Protein AF-A0A943PMI9-F1 (afdb_monomer_lite)

Structure (mmCIF, N/CA/C/O backbone):
data_AF-A0A943PMI9-F1
#
_entry.id   AF-A0A943PMI9-F1
#
loop_
_atom_site.group_PDB
_atom_site.id
_atom_site.type_symbol
_atom_site.label_atom_id
_atom_site.label_alt_id
_atom_site.label_comp_id
_atom_site.label_asym_id
_atom_site.label_entity_id
_atom_site.label_seq_id
_atom_site.pdbx_PDB_ins_code
_atom_site.Cartn_x
_atom_site.Cartn_y
_atom_site.Cartn_z
_atom_site.occupancy
_atom_site.B_iso_or_equiv
_atom_site.auth_seq_id
_atom_site.auth_comp_id
_atom_site.auth_asym_id
_atom_site.auth_atom_id
_atom_site.pdbx_PDB_model_num
ATOM 1 N N . MET A 1 1 ? 1.820 -13.212 68.557 1.00 71.75 1 MET A N 1
ATOM 2 C CA . MET A 1 1 ? 0.602 -14.024 68.767 1.00 71.75 1 MET A CA 1
ATOM 3 C C . MET A 1 1 ? -0.234 -13.928 67.500 1.00 71.75 1 MET A C 1
ATOM 5 O O . MET A 1 1 ? -0.605 -12.822 67.124 1.00 71.75 1 MET A O 1
ATOM 9 N N . GLU A 1 2 ? -0.452 -15.040 66.805 1.00 82.69 2 GLU A N 1
ATOM 10 C CA . GLU A 1 2 ? -1.238 -15.091 65.565 1.00 82.69 2 GLU A CA 1
ATOM 11 C C . GLU A 1 2 ? -2.548 -15.829 65.837 1.00 82.69 2 GLU A C 1
ATOM 13 O O . GLU A 1 2 ? -2.535 -16.971 66.286 1.00 82.69 2 GLU A O 1
ATOM 18 N N . ILE A 1 3 ? -3.685 -15.159 65.630 1.00 91.06 3 ILE A N 1
ATOM 19 C CA . ILE A 1 3 ? -5.008 -15.670 66.016 1.00 91.06 3 ILE A CA 1
ATOM 20 C C . ILE A 1 3 ? -5.878 -15.781 64.767 1.00 91.06 3 ILE A C 1
ATOM 22 O O . ILE A 1 3 ? -6.124 -14.777 64.097 1.00 91.06 3 ILE A O 1
ATOM 26 N N . GLN A 1 4 ? -6.396 -16.971 64.461 1.00 92.00 4 GLN A N 1
ATOM 27 C CA . GLN A 1 4 ? -7.375 -17.134 63.384 1.00 92.00 4 GLN A CA 1
ATOM 28 C C . GLN A 1 4 ? -8.754 -16.614 63.819 1.00 92.00 4 GLN A C 1
ATOM 30 O O . GLN A 1 4 ? -9.296 -17.025 64.842 1.00 92.00 4 GLN A O 1
ATOM 35 N N . LYS A 1 5 ? -9.339 -15.702 63.037 1.00 92.56 5 LYS A N 1
ATOM 36 C CA . LYS A 1 5 ? -10.658 -15.094 63.288 1.00 92.56 5 LYS A CA 1
ATOM 37 C C . LYS A 1 5 ? -11.522 -15.093 62.035 1.00 92.56 5 LYS A C 1
ATOM 39 O O . LYS A 1 5 ? -11.017 -15.118 60.918 1.00 92.56 5 LYS A O 1
ATOM 44 N N . ARG A 1 6 ? -12.844 -14.993 62.207 1.00 95.00 6 ARG A N 1
ATOM 45 C CA . ARG A 1 6 ? -13.804 -14.806 61.109 1.00 95.00 6 ARG A CA 1
ATOM 46 C C . ARG A 1 6 ? -14.093 -13.318 60.894 1.00 95.00 6 ARG A C 1
ATOM 48 O O . ARG A 1 6 ? -14.444 -12.609 61.831 1.00 95.00 6 ARG A O 1
ATOM 55 N N . CYS A 1 7 ? -13.963 -12.836 59.661 1.00 94.38 7 CYS A N 1
ATOM 56 C CA . CYS A 1 7 ? -14.262 -11.450 59.302 1.00 94.38 7 CYS A CA 1
ATOM 57 C C . CYS A 1 7 ? -15.761 -11.153 59.459 1.00 94.38 7 CYS A C 1
ATOM 59 O O . CYS A 1 7 ? -16.580 -11.810 58.815 1.00 94.38 7 CYS A O 1
ATOM 61 N N . LYS A 1 8 ? -16.120 -10.114 60.227 1.00 92.00 8 LYS A N 1
ATOM 62 C CA . LYS A 1 8 ? -17.527 -9.715 60.446 1.00 92.00 8 LYS A CA 1
ATOM 63 C C . LYS A 1 8 ? -18.276 -9.289 59.173 1.00 92.00 8 LYS A C 1
ATOM 65 O O . LYS A 1 8 ? -19.496 -9.363 59.138 1.00 92.00 8 LYS A O 1
ATOM 70 N N . TYR A 1 9 ? -17.558 -8.860 58.130 1.00 92.50 9 TYR A N 1
ATOM 71 C CA . TYR A 1 9 ? -18.177 -8.419 56.876 1.00 92.50 9 TYR A CA 1
ATOM 72 C C . TYR A 1 9 ? -18.369 -9.554 55.862 1.00 92.50 9 TYR A C 1
ATOM 74 O O . TYR A 1 9 ? -19.466 -9.743 55.352 1.00 92.50 9 TYR A O 1
ATOM 82 N N . CYS A 1 10 ? -17.297 -10.282 55.529 1.00 91.62 10 CYS A N 1
ATOM 83 C CA . CYS A 1 10 ? -17.300 -11.269 54.441 1.00 91.62 10 CYS A CA 1
ATOM 84 C C . CYS A 1 10 ? -17.331 -12.728 54.916 1.00 91.62 10 CYS A C 1
ATOM 86 O O . CYS A 1 10 ? -17.314 -13.630 54.085 1.00 91.62 10 CYS A O 1
ATOM 88 N N . GLY A 1 11 ? -17.300 -12.974 56.229 1.00 90.38 11 GLY A N 1
ATOM 89 C CA . GLY A 1 11 ? -17.372 -14.317 56.804 1.00 90.38 11 GLY A CA 1
ATOM 90 C C . GLY A 1 11 ? -16.136 -15.198 56.586 1.00 90.38 11 GLY A C 1
ATOM 91 O O . GLY A 1 11 ? -16.145 -16.345 57.030 1.00 90.38 11 GLY A O 1
ATOM 92 N N . LYS A 1 12 ? -15.076 -14.700 55.935 1.00 92.25 12 LYS A N 1
ATOM 93 C CA . LYS A 1 12 ? -13.834 -15.452 55.679 1.00 92.25 12 LYS A CA 1
ATOM 94 C C . LYS A 1 12 ? -12.944 -15.526 56.919 1.00 92.25 12 LYS A C 1
ATOM 96 O O . LYS A 1 12 ? -12.886 -14.566 57.691 1.00 92.25 12 LYS A O 1
ATOM 101 N N . LEU A 1 13 ? -12.239 -16.645 57.076 1.00 92.69 13 LEU A N 1
ATOM 102 C CA . LEU A 1 13 ? -11.202 -16.812 58.094 1.00 92.69 13 LEU A CA 1
ATOM 103 C C . LEU A 1 13 ? -9.948 -16.012 57.704 1.00 92.69 13 LEU A C 1
ATOM 105 O O . LEU A 1 13 ? -9.596 -15.955 56.527 1.00 92.69 13 LEU A O 1
ATOM 109 N N . PHE A 1 14 ? -9.306 -15.362 58.672 1.00 93.81 14 PHE A N 1
ATOM 110 C CA . PHE A 1 14 ? -8.076 -14.591 58.482 1.00 93.81 14 PHE A CA 1
ATOM 111 C C . PHE A 1 14 ? -7.209 -14.614 59.746 1.00 93.81 14 PHE A C 1
ATOM 113 O O . PHE A 1 14 ? -7.718 -14.847 60.842 1.00 93.81 14 PHE A O 1
ATOM 120 N N . ILE A 1 15 ? -5.910 -14.353 59.593 1.00 92.75 15 ILE A N 1
ATOM 121 C CA . ILE A 1 15 ? -4.952 -14.292 60.703 1.00 92.75 15 ILE A CA 1
ATOM 122 C C . ILE A 1 15 ? -4.892 -12.852 61.223 1.00 92.75 15 ILE A C 1
ATOM 124 O O . ILE A 1 15 ? -4.630 -11.916 60.470 1.00 92.75 15 ILE A O 1
ATOM 128 N N . ALA A 1 16 ? -5.174 -12.668 62.510 1.00 89.06 16 ALA A N 1
ATOM 129 C CA . ALA A 1 16 ? -5.093 -11.396 63.209 1.00 89.06 16 ALA A CA 1
ATOM 130 C C . ALA A 1 16 ? -3.860 -11.370 64.121 1.00 89.06 16 ALA A C 1
ATOM 132 O O . ALA A 1 16 ? -3.661 -12.276 64.928 1.00 89.06 16 ALA A O 1
ATOM 133 N N . HIS A 1 17 ? -3.083 -10.289 64.044 1.00 86.19 17 HIS A N 1
ATOM 134 C CA . HIS A 1 17 ? -1.913 -10.063 64.904 1.00 86.19 17 HIS A CA 1
ATOM 135 C C . HIS A 1 17 ? -2.259 -9.324 66.210 1.00 86.19 17 HIS A C 1
ATOM 137 O O . HIS A 1 17 ? -1.417 -9.186 67.091 1.00 86.19 17 HIS A O 1
ATOM 143 N N . THR A 1 18 ? -3.504 -8.848 66.349 1.00 87.56 18 THR A N 1
ATOM 144 C CA . THR A 1 18 ? -4.013 -8.169 67.550 1.00 87.56 18 THR A CA 1
ATOM 145 C C . THR A 1 18 ? -5.416 -8.652 67.919 1.00 87.56 18 THR A C 1
ATOM 147 O O . THR A 1 18 ? -6.233 -9.019 67.063 1.00 87.56 18 THR A O 1
ATOM 150 N N . LEU A 1 19 ? -5.748 -8.593 69.211 1.00 85.31 19 LEU A N 1
ATOM 151 C CA . LEU A 1 19 ? -7.076 -8.961 69.714 1.00 85.31 19 LEU A CA 1
ATOM 152 C C . LEU A 1 19 ? -8.188 -8.022 69.212 1.00 85.31 19 LEU A C 1
ATOM 154 O O . LEU A 1 19 ? -9.322 -8.467 69.043 1.00 85.31 19 LEU A O 1
ATOM 158 N N . ALA A 1 20 ? -7.863 -6.773 68.869 1.00 87.75 20 ALA A N 1
ATOM 159 C CA . ALA A 1 20 ? -8.826 -5.786 68.380 1.00 87.75 20 ALA A CA 1
ATOM 160 C C . ALA A 1 20 ? -9.227 -5.961 66.900 1.00 87.75 20 ALA A C 1
ATOM 162 O O . ALA A 1 20 ? -10.235 -5.401 66.468 1.00 87.75 20 ALA A O 1
ATOM 163 N N . THR A 1 21 ? -8.478 -6.728 66.099 1.00 90.12 21 THR A N 1
ATOM 164 C CA . THR A 1 21 ? -8.762 -6.849 64.658 1.00 90.12 21 THR A CA 1
ATOM 165 C C . THR A 1 21 ? -10.014 -7.705 64.402 1.00 90.12 21 THR A C 1
ATOM 167 O O . THR A 1 21 ? -10.046 -8.887 64.745 1.00 90.12 21 THR A O 1
ATOM 170 N N . GLN A 1 22 ? -11.047 -7.110 63.786 1.00 90.56 22 GLN A N 1
ATOM 171 C CA . GLN A 1 22 ? -12.358 -7.744 63.514 1.00 90.56 22 GLN A CA 1
ATOM 172 C C . GLN A 1 22 ? -12.619 -8.062 62.028 1.00 90.56 22 GLN A C 1
ATOM 174 O O . GLN A 1 22 ? -13.575 -8.768 61.695 1.00 90.56 22 GLN A O 1
ATOM 179 N N . TYR A 1 23 ? -11.794 -7.532 61.122 1.00 94.00 23 TYR A N 1
ATOM 180 C CA . TYR A 1 23 ? -11.985 -7.644 59.676 1.00 94.00 23 TYR A CA 1
ATOM 181 C C . TYR A 1 23 ? -10.703 -8.125 59.005 1.00 94.00 23 TYR A C 1
ATOM 183 O O . TYR A 1 23 ? -9.615 -7.726 59.404 1.00 94.00 23 TYR A O 1
ATOM 191 N N . CYS A 1 24 ? -10.837 -8.899 57.928 1.00 92.00 24 CYS A N 1
ATOM 192 C CA . CYS A 1 24 ? -9.687 -9.407 57.176 1.00 92.00 24 CYS A CA 1
ATOM 193 C C . CYS A 1 24 ? -8.943 -8.326 56.372 1.00 92.00 24 CYS A C 1
ATOM 195 O O . CYS A 1 24 ? -7.857 -8.579 55.868 1.00 92.00 24 CYS A O 1
ATOM 197 N N . SER A 1 25 ? -9.538 -7.142 56.181 1.00 92.06 25 SER A N 1
ATOM 198 C CA . SER A 1 25 ? -8.914 -6.026 55.466 1.00 92.06 25 SER A CA 1
ATOM 199 C C . SER A 1 25 ? -9.588 -4.688 55.780 1.00 92.06 25 SER A C 1
ATOM 201 O O . SER A 1 25 ? -10.764 -4.636 56.157 1.00 92.06 25 SER A O 1
ATOM 203 N N . ARG A 1 26 ? -8.871 -3.580 55.533 1.00 90.31 26 ARG A N 1
ATOM 204 C CA . ARG A 1 26 ? -9.416 -2.210 55.623 1.00 90.31 26 ARG A CA 1
ATOM 205 C C . ARG A 1 26 ? -10.629 -2.007 54.707 1.00 90.31 26 ARG A C 1
ATOM 207 O O . ARG A 1 26 ? -11.560 -1.295 55.073 1.00 90.31 26 ARG A O 1
ATOM 214 N N . GLN A 1 27 ? -10.661 -2.675 53.551 1.00 92.19 27 GLN A N 1
ATOM 215 C CA . GLN A 1 27 ? -11.820 -2.650 52.653 1.00 92.19 27 GLN A CA 1
ATOM 216 C C . GLN A 1 27 ? -13.058 -3.299 53.281 1.00 92.19 27 GLN A C 1
ATOM 218 O O . GLN A 1 27 ? -14.145 -2.739 53.173 1.00 92.19 27 GLN A O 1
ATOM 223 N N . CYS A 1 28 ? -12.915 -4.454 53.941 1.00 93.94 28 CYS A N 1
ATOM 224 C CA . CYS A 1 28 ? -14.038 -5.102 54.624 1.00 93.94 28 CYS A CA 1
ATOM 225 C C . CYS A 1 28 ? -14.575 -4.236 55.767 1.00 93.94 28 CYS A C 1
ATOM 227 O O . CYS A 1 28 ? -15.786 -4.086 55.877 1.00 93.94 28 CYS A O 1
ATOM 229 N N . ASN A 1 29 ? -13.690 -3.601 56.540 1.00 93.25 29 ASN A N 1
ATOM 230 C CA . ASN A 1 29 ? -14.091 -2.648 57.577 1.00 93.25 29 ASN A CA 1
ATOM 231 C C . ASN A 1 29 ? -14.899 -1.472 56.987 1.00 93.25 29 ASN A C 1
ATOM 233 O O . ASN A 1 29 ? -16.010 -1.184 57.425 1.00 93.25 29 ASN A O 1
ATOM 237 N N . GLY A 1 30 ? -14.394 -0.846 55.916 1.00 92.56 30 GLY A N 1
ATOM 238 C CA . GLY A 1 30 ? -15.086 0.268 55.258 1.00 92.56 30 GLY A CA 1
ATOM 239 C C . GLY A 1 30 ? -16.437 -0.117 54.643 1.00 92.56 30 GLY A C 1
ATOM 240 O O . GLY A 1 30 ? -17.376 0.679 54.670 1.00 92.56 30 GLY A O 1
ATOM 241 N N . LYS A 1 31 ? -16.564 -1.336 54.103 1.00 93.38 31 LYS A N 1
ATOM 242 C CA . LYS A 1 31 ? -17.841 -1.840 53.579 1.00 93.38 31 LYS A CA 1
ATOM 243 C C . LYS A 1 31 ? -18.845 -2.146 54.695 1.00 93.38 31 LYS A C 1
ATOM 245 O O . LYS A 1 31 ? -20.016 -1.813 54.538 1.00 93.38 31 LYS A O 1
ATOM 250 N N . ASP A 1 32 ? -18.396 -2.723 55.809 1.00 93.81 32 ASP A N 1
ATOM 251 C CA . ASP A 1 32 ? -19.241 -3.000 56.979 1.00 93.81 32 ASP A CA 1
ATOM 252 C C . ASP A 1 32 ? -19.790 -1.714 57.601 1.00 93.81 32 ASP A C 1
ATOM 254 O O . ASP A 1 32 ? -20.987 -1.603 57.853 1.00 93.81 32 ASP A O 1
ATOM 258 N N . TYR A 1 33 ? -18.928 -0.703 57.751 1.00 91.44 33 TYR A N 1
ATOM 259 C CA . TYR A 1 33 ? -19.303 0.622 58.241 1.00 91.44 33 TYR A CA 1
ATOM 260 C C . TYR A 1 33 ? -20.396 1.269 57.376 1.00 91.44 33 TYR A C 1
ATOM 262 O O . TYR A 1 33 ? -21.425 1.709 57.887 1.00 91.44 33 TYR A O 1
ATOM 270 N N . LYS A 1 34 ? -20.226 1.256 56.045 1.00 92.12 34 LYS A N 1
ATOM 271 C CA . LYS A 1 34 ? -21.239 1.779 55.112 1.00 92.12 34 LYS A CA 1
ATOM 272 C C . LYS A 1 34 ? -22.546 0.982 55.152 1.00 92.12 34 LYS A C 1
ATOM 274 O O . LYS A 1 34 ? -23.610 1.582 55.012 1.00 92.12 34 LYS A O 1
ATOM 279 N N . ARG A 1 35 ? -22.482 -0.344 55.341 1.00 91.44 35 ARG A N 1
ATOM 280 C CA . ARG A 1 35 ? -23.674 -1.196 55.470 1.00 91.44 35 ARG A CA 1
ATOM 281 C C . ARG A 1 35 ? -24.479 -0.824 56.715 1.00 91.44 35 ARG A C 1
ATOM 283 O O . ARG A 1 35 ? -25.661 -0.542 56.577 1.00 91.44 35 ARG A O 1
ATOM 290 N N . LYS A 1 36 ? -23.825 -0.697 57.873 1.00 92.38 36 LYS A N 1
ATOM 291 C CA . LYS A 1 36 ? -24.470 -0.292 59.135 1.00 92.38 36 LYS A CA 1
ATOM 292 C C . LYS A 1 36 ? -25.121 1.087 59.055 1.00 92.38 36 LYS A C 1
ATOM 294 O O . LYS A 1 36 ? -26.233 1.265 59.532 1.00 92.38 36 LYS A O 1
ATOM 299 N N . ILE A 1 37 ? -24.468 2.056 58.406 1.00 91.50 37 ILE A N 1
ATOM 300 C CA . ILE A 1 37 ? -25.072 3.380 58.170 1.00 91.50 37 ILE A CA 1
ATOM 301 C C . ILE A 1 37 ? -26.338 3.261 57.320 1.00 91.50 37 ILE A C 1
ATOM 303 O O . ILE A 1 37 ? -27.325 3.938 57.589 1.00 91.50 37 ILE A O 1
ATOM 307 N N . ARG A 1 38 ? -26.314 2.424 56.278 1.00 90.44 38 ARG A N 1
ATOM 308 C CA . ARG A 1 38 ? -27.478 2.214 55.414 1.00 90.44 38 ARG A CA 1
ATOM 309 C C . ARG A 1 38 ? -28.612 1.513 56.159 1.00 90.44 38 ARG A C 1
ATOM 311 O O . ARG A 1 38 ? -29.746 1.947 56.028 1.00 90.44 38 ARG A O 1
ATOM 318 N N . GLU A 1 39 ? -28.306 0.471 56.924 1.00 88.94 39 GLU A N 1
ATOM 319 C CA . GLU A 1 39 ? -29.276 -0.253 57.756 1.00 88.94 39 GLU A CA 1
ATOM 320 C C . GLU A 1 39 ? -29.927 0.683 58.775 1.00 88.94 39 GLU A C 1
ATOM 322 O O . GLU A 1 39 ? -31.147 0.701 58.872 1.00 88.94 39 GLU A O 1
ATOM 327 N N . LYS A 1 40 ? -29.139 1.540 59.437 1.00 91.75 40 LYS A N 1
ATOM 328 C CA . LYS A 1 40 ? -29.663 2.558 60.350 1.00 91.75 40 LYS A CA 1
ATOM 329 C C . LYS A 1 40 ? -30.597 3.541 59.640 1.00 91.75 40 LYS A C 1
ATOM 331 O O . LYS A 1 40 ? -31.717 3.723 60.079 1.00 91.75 40 LYS A O 1
ATOM 336 N N . LYS A 1 41 ? -30.198 4.077 58.480 1.00 89.56 41 LYS A N 1
ATOM 337 C CA . LYS A 1 41 ? -31.063 4.963 57.675 1.00 89.56 41 LYS A CA 1
ATOM 338 C C . LYS A 1 41 ? -32.374 4.300 57.247 1.00 89.56 41 LYS A C 1
ATOM 340 O O . LYS A 1 41 ? -33.387 4.978 57.151 1.00 89.56 41 LYS A O 1
ATOM 345 N N . ILE A 1 42 ? -32.340 3.004 56.935 1.00 84.69 42 ILE A N 1
ATOM 346 C CA . ILE A 1 42 ? -33.540 2.237 56.583 1.00 84.69 42 ILE A CA 1
ATOM 347 C C . ILE A 1 42 ? -34.420 2.036 57.821 1.00 84.69 42 ILE A C 1
ATOM 349 O O . ILE A 1 42 ? -35.627 2.204 57.717 1.00 84.69 42 ILE A O 1
ATOM 353 N N . ALA A 1 43 ? -33.835 1.713 58.975 1.00 86.38 43 ALA A N 1
ATOM 354 C CA . ALA A 1 43 ? -34.569 1.576 60.230 1.00 86.38 43 ALA A CA 1
ATOM 355 C C . ALA A 1 43 ? -35.223 2.904 60.650 1.00 86.38 43 ALA A C 1
ATOM 357 O O . ALA A 1 43 ? -36.429 2.929 60.859 1.00 86.38 43 ALA A O 1
ATOM 358 N N . ASP A 1 44 ? -34.467 4.007 60.637 1.00 86.69 44 ASP A N 1
ATOM 359 C CA . ASP A 1 44 ? -34.961 5.359 60.938 1.00 86.69 44 ASP A CA 1
ATOM 360 C C . ASP A 1 44 ? -36.106 5.764 59.972 1.00 86.69 44 ASP A C 1
ATOM 362 O O . ASP A 1 44 ? -37.084 6.406 60.362 1.00 86.69 44 ASP A O 1
ATOM 366 N N . TYR A 1 45 ? -36.020 5.363 58.695 1.00 81.81 45 TYR A N 1
ATOM 367 C CA . TYR A 1 45 ? -37.086 5.574 57.704 1.00 81.81 45 TYR A CA 1
ATOM 368 C C . TYR A 1 45 ? -38.342 4.736 57.990 1.00 81.81 45 TYR A C 1
ATOM 370 O O . TYR A 1 45 ? -39.456 5.238 57.880 1.00 81.81 45 TYR A O 1
ATOM 378 N N . LEU A 1 46 ? -38.178 3.460 58.348 1.00 80.25 46 LEU A N 1
ATOM 379 C CA . LEU A 1 46 ? -39.293 2.557 58.654 1.00 80.25 46 LEU A CA 1
ATOM 380 C C . LEU A 1 46 ? -40.009 2.944 59.955 1.00 80.25 46 LEU A C 1
ATOM 382 O O . LEU A 1 46 ? -41.223 2.796 60.047 1.00 80.25 46 LEU A O 1
ATOM 386 N N . GLU A 1 47 ? -39.276 3.468 60.938 1.00 78.62 47 GLU A N 1
ATOM 387 C CA . GLU A 1 47 ? -39.834 3.973 62.196 1.00 78.62 47 GLU A CA 1
ATOM 388 C C . GLU A 1 47 ? -40.622 5.279 61.988 1.00 78.62 47 GLU A C 1
ATOM 390 O O . GLU A 1 47 ? -41.660 5.486 62.612 1.00 78.62 47 GLU A O 1
ATOM 395 N N . SER A 1 48 ? -40.186 6.127 61.048 1.00 80.44 48 SER A N 1
ATOM 396 C CA . SER A 1 48 ? -40.894 7.363 60.679 1.00 80.44 48 SER A CA 1
ATOM 397 C C . SER A 1 48 ? -42.059 7.161 59.700 1.00 80.44 48 SER A C 1
ATOM 399 O O . SER A 1 48 ? -42.945 8.011 59.652 1.00 80.44 48 SER A O 1
ATOM 401 N N . ASN A 1 49 ? -42.112 6.041 58.965 1.00 73.81 49 ASN A N 1
ATOM 402 C CA . ASN A 1 49 ? -43.200 5.702 58.035 1.00 73.81 49 ASN A CA 1
ATOM 403 C C . ASN A 1 49 ? -43.729 4.264 58.244 1.00 73.81 49 ASN A C 1
ATOM 405 O O . ASN A 1 49 ? -43.457 3.375 57.433 1.00 73.81 49 ASN A O 1
ATOM 409 N N . PRO A 1 50 ? -44.563 4.021 59.276 1.00 67.56 50 PRO A N 1
ATOM 410 C CA . PRO A 1 50 ? -45.089 2.686 59.595 1.00 67.56 50 PRO A CA 1
ATOM 411 C C . PRO A 1 50 ? -45.987 2.076 58.505 1.00 67.56 50 PRO A C 1
ATOM 413 O O . PRO A 1 50 ? -46.172 0.863 58.461 1.00 67.56 50 PRO A O 1
ATOM 416 N N . GLN A 1 51 ? -46.545 2.908 57.617 1.00 66.12 51 GLN A N 1
ATOM 417 C CA . GLN A 1 51 ? -47.400 2.493 56.493 1.00 66.12 51 GLN A CA 1
ATOM 418 C C . GLN A 1 51 ? -46.605 1.784 55.377 1.00 66.12 51 GLN A C 1
ATOM 420 O O . GLN A 1 51 ? -47.176 1.011 54.610 1.00 66.12 51 GLN A O 1
ATOM 425 N N . ASP A 1 52 ? -45.288 2.016 55.305 1.00 61.50 52 ASP A N 1
ATOM 426 C CA . ASP A 1 52 ? -44.375 1.385 54.340 1.00 61.50 52 ASP A CA 1
ATOM 427 C C . ASP A 1 52 ? -43.787 0.061 54.864 1.00 61.50 52 ASP A C 1
ATOM 429 O O . ASP A 1 52 ? -42.961 -0.576 54.199 1.00 61.50 52 ASP A O 1
ATOM 433 N N . ALA A 1 53 ? -44.204 -0.377 56.059 1.00 58.94 53 ALA A N 1
ATOM 434 C CA . ALA A 1 53 ? -43.835 -1.675 56.595 1.00 58.94 53 ALA A CA 1
ATOM 435 C C . ALA A 1 53 ? -44.402 -2.782 55.681 1.00 58.94 53 ALA A C 1
ATOM 437 O O . ALA A 1 53 ? -45.610 -2.814 55.426 1.00 58.94 53 ALA A O 1
ATOM 438 N N . PRO A 1 54 ? -43.572 -3.713 55.173 1.00 56.00 54 PRO A N 1
ATOM 439 C CA . PRO A 1 54 ? -44.065 -4.798 54.342 1.00 56.00 54 PRO A CA 1
ATOM 440 C C . PRO A 1 54 ? -45.074 -5.630 55.140 1.00 56.00 54 PRO A C 1
ATOM 442 O O . PRO A 1 54 ? -44.709 -6.338 56.078 1.00 56.00 54 PRO A O 1
ATOM 445 N N . SER A 1 55 ? -46.355 -5.536 54.769 1.00 54.41 55 SER A N 1
ATOM 446 C CA . SER A 1 55 ? -47.406 -6.383 55.328 1.00 54.41 55 SER A CA 1
ATOM 447 C C . SER A 1 55 ? -47.026 -7.846 55.105 1.00 54.41 55 SER A C 1
ATOM 449 O O . SER A 1 55 ? -46.689 -8.240 53.986 1.00 54.41 55 SER A O 1
ATOM 451 N N . ALA A 1 56 ? -47.052 -8.643 56.173 1.00 53.81 56 ALA A N 1
ATOM 452 C CA . ALA A 1 56 ? -46.707 -10.056 56.132 1.00 53.81 56 ALA A CA 1
ATOM 453 C C . ALA A 1 56 ? -47.523 -10.778 55.040 1.00 53.81 56 ALA A C 1
ATOM 455 O O . ALA A 1 56 ? -48.742 -10.903 55.114 1.00 53.81 56 ALA A O 1
ATOM 456 N N . VAL A 1 57 ? -46.820 -11.255 54.012 1.00 51.81 57 VAL A N 1
ATOM 457 C CA . VAL A 1 57 ? -47.343 -11.809 52.746 1.00 51.81 57 VAL A CA 1
ATOM 458 C C . VAL A 1 57 ? -48.069 -13.158 52.929 1.00 51.81 57 VAL A C 1
ATOM 460 O O . VAL A 1 57 ? -48.577 -13.741 51.977 1.00 51.81 57 VAL A O 1
ATOM 463 N N . SER A 1 58 ? -48.174 -13.667 54.157 1.00 51.56 58 SER A N 1
ATOM 464 C CA . SER A 1 58 ? -48.597 -15.045 54.421 1.00 51.56 58 SER A CA 1
ATOM 465 C C . SER A 1 58 ? -50.108 -15.299 54.303 1.00 51.56 58 SER A C 1
ATOM 467 O O . SER A 1 58 ? -50.506 -16.454 54.187 1.00 51.56 58 SER A O 1
ATOM 469 N N . SER A 1 59 ? -50.956 -14.261 54.306 1.00 52.16 59 SER A N 1
ATOM 470 C CA . SER A 1 59 ? -52.419 -14.422 54.459 1.00 52.16 59 SER A CA 1
ATOM 471 C C . SER A 1 59 ? -53.243 -14.300 53.166 1.00 52.16 59 SER A C 1
ATOM 473 O O . SER A 1 59 ? -54.459 -14.455 53.213 1.00 52.16 59 SER A O 1
ATOM 475 N N . GLN A 1 60 ? -52.635 -13.997 52.009 1.00 54.16 60 GLN A N 1
ATOM 476 C CA . GLN A 1 60 ? -53.384 -13.754 50.757 1.00 54.16 60 GLN A CA 1
ATOM 477 C C . GLN A 1 60 ? -53.530 -14.983 49.843 1.00 54.16 60 GLN A C 1
ATOM 479 O O . GLN A 1 60 ? -54.412 -14.987 48.984 1.00 54.16 60 GLN A O 1
ATOM 484 N N . ASN A 1 61 ? -52.724 -16.034 50.022 1.00 55.06 61 ASN A N 1
ATOM 485 C CA . ASN A 1 61 ? -52.756 -17.206 49.134 1.00 55.06 61 ASN A CA 1
ATOM 486 C C . ASN A 1 61 ? -54.053 -18.025 49.276 1.00 55.06 61 ASN A C 1
ATOM 488 O O . ASN A 1 61 ? -54.633 -18.425 48.268 1.00 55.06 61 ASN A O 1
ATOM 492 N N . SER A 1 62 ? -54.584 -18.161 50.495 1.00 57.06 62 SER A N 1
ATOM 493 C CA . SER A 1 62 ? -55.813 -18.923 50.774 1.00 57.06 62 SER A CA 1
ATOM 494 C C . SER A 1 62 ? -57.073 -18.324 50.131 1.00 57.06 62 SER A C 1
ATOM 496 O O . SER A 1 62 ? -57.981 -19.051 49.739 1.00 57.06 62 SER A O 1
ATOM 498 N N . VAL A 1 63 ? -57.133 -16.998 49.954 1.00 65.31 63 VAL A N 1
ATOM 499 C CA . VAL A 1 63 ? -58.266 -16.311 49.298 1.00 65.31 63 VAL A CA 1
ATOM 500 C C . VAL A 1 63 ? -58.183 -16.415 47.769 1.00 65.31 63 VAL A C 1
ATOM 502 O O . VAL A 1 63 ? -59.204 -16.468 47.079 1.00 65.31 63 VAL A O 1
ATOM 505 N N . LEU A 1 64 ? -56.968 -16.456 47.214 1.00 64.94 64 LEU A N 1
ATOM 506 C CA . LEU A 1 64 ? -56.743 -16.619 45.774 1.00 64.94 64 LEU A CA 1
ATOM 507 C C . LEU A 1 64 ? -57.074 -18.044 45.307 1.00 64.94 64 LEU A C 1
ATOM 509 O O . LEU A 1 64 ? -57.597 -18.220 44.206 1.00 64.94 64 LEU A O 1
ATOM 513 N N . GLU A 1 65 ? -56.885 -19.033 46.182 1.00 65.56 65 GLU A N 1
ATOM 514 C CA . GLU A 1 65 ? -57.259 -20.435 45.977 1.00 65.56 65 GLU A CA 1
ATOM 515 C C . GLU A 1 65 ? -58.778 -20.707 45.948 1.00 65.56 65 GLU A C 1
ATOM 517 O O . GLU A 1 65 ? -59.187 -21.834 45.684 1.00 65.56 65 GLU A O 1
ATOM 522 N N . ALA A 1 66 ? -59.653 -19.722 46.147 1.00 73.81 66 ALA A N 1
ATOM 523 C CA . ALA A 1 66 ? -61.102 -19.913 45.979 1.00 73.81 66 ALA A CA 1
ATOM 524 C C . ALA A 1 66 ? -61.643 -19.330 44.656 1.00 73.81 66 ALA A C 1
ATOM 526 O O . ALA A 1 66 ? -62.753 -19.653 44.223 1.00 73.81 66 ALA A O 1
ATOM 527 N N . LYS A 1 67 ? -60.877 -18.466 43.975 1.00 83.12 67 LYS A N 1
ATOM 528 C CA . LYS A 1 67 ? -61.344 -17.747 42.778 1.00 83.12 67 LYS A CA 1
ATOM 529 C C . LYS A 1 67 ? -61.261 -18.619 41.520 1.00 83.12 67 LYS A C 1
ATOM 531 O O . LYS A 1 67 ? -60.226 -19.198 41.203 1.00 83.12 67 LYS A O 1
ATOM 536 N N . ARG A 1 68 ? -62.352 -18.653 40.739 1.00 86.00 68 ARG A N 1
ATOM 537 C CA . ARG A 1 68 ? -62.409 -19.345 39.429 1.00 86.00 68 ARG A CA 1
ATOM 538 C C . ARG A 1 68 ? -61.646 -18.617 38.317 1.00 86.00 68 ARG A C 1
ATOM 540 O O . ARG A 1 68 ? -61.135 -19.262 37.400 1.00 86.00 68 ARG A O 1
ATOM 547 N N . PHE A 1 69 ? -61.578 -17.289 38.392 1.00 90.69 69 PHE A N 1
ATOM 548 C CA . PHE A 1 69 ? -60.892 -16.438 37.422 1.00 90.69 69 PHE A CA 1
ATOM 549 C C . PHE A 1 69 ? -59.904 -15.528 38.142 1.00 90.69 69 PHE A C 1
ATOM 551 O O . PHE A 1 69 ? -60.245 -14.933 39.163 1.00 90.69 69 PHE A O 1
ATOM 558 N N . LEU A 1 70 ? -58.702 -15.414 37.587 1.00 91.88 70 LEU A N 1
ATOM 559 C CA . LEU A 1 70 ? -57.609 -14.625 38.136 1.00 91.88 70 LEU A CA 1
ATOM 560 C C . LEU A 1 70 ? -57.216 -13.524 37.151 1.00 91.88 70 LEU A C 1
ATOM 562 O O . LEU A 1 70 ? -57.176 -13.730 35.936 1.00 91.88 70 LEU A O 1
ATOM 566 N N . THR A 1 71 ? -56.897 -12.343 37.670 1.00 92.00 71 THR A N 1
ATOM 567 C CA . THR A 1 71 ? -56.213 -11.304 36.889 1.00 92.00 71 THR A CA 1
ATOM 568 C C . THR A 1 71 ? -54.729 -11.656 36.710 1.00 92.00 71 THR A C 1
ATOM 570 O O . THR A 1 71 ? -54.184 -12.406 37.517 1.00 92.00 71 THR A O 1
ATOM 573 N N . PRO A 1 72 ? -53.999 -11.081 35.731 1.00 92.00 72 PRO A N 1
ATOM 574 C CA . PRO A 1 72 ? -52.564 -11.340 35.568 1.00 92.00 72 PRO A CA 1
ATOM 575 C C . PRO A 1 72 ? -51.720 -11.042 36.815 1.00 92.00 72 PRO A C 1
ATOM 577 O O . PRO A 1 72 ? -50.668 -11.641 37.007 1.00 92.00 72 PRO A O 1
ATOM 580 N N . ARG A 1 73 ? -52.173 -10.116 37.674 1.00 90.56 73 ARG A N 1
ATOM 581 C CA . ARG A 1 73 ? -51.513 -9.800 38.949 1.00 90.56 73 ARG A CA 1
ATOM 582 C C . ARG A 1 73 ? -51.766 -10.882 40.001 1.00 90.56 73 ARG A C 1
ATOM 584 O O . ARG A 1 73 ? -50.841 -11.250 40.710 1.00 90.56 73 ARG A O 1
ATOM 591 N N . GLU A 1 74 ? -52.987 -11.394 40.082 1.00 90.50 74 GLU A N 1
ATOM 592 C CA . GLU A 1 74 ? -53.345 -12.487 40.994 1.00 90.50 74 GLU A CA 1
ATOM 593 C C . GLU A 1 74 ? -52.755 -13.825 40.532 1.00 90.50 74 GLU A C 1
ATOM 595 O O . GLU A 1 74 ? -52.257 -14.581 41.353 1.00 90.50 74 GLU A O 1
ATOM 600 N N . ALA A 1 75 ? -52.718 -14.086 39.222 1.00 89.88 75 ALA A N 1
ATOM 601 C CA . ALA A 1 75 ? -52.067 -15.262 38.646 1.00 89.88 75 ALA A CA 1
ATOM 602 C C . ALA A 1 75 ? -50.551 -15.265 38.903 1.00 89.88 75 ALA A C 1
ATOM 604 O O . ALA A 1 75 ? -49.971 -16.315 39.156 1.00 89.88 75 ALA A O 1
ATOM 605 N N . ALA A 1 76 ? -49.915 -14.087 38.887 1.00 91.00 76 ALA A N 1
ATOM 606 C CA . ALA A 1 76 ? -48.508 -13.929 39.253 1.00 91.00 76 ALA A CA 1
ATOM 607 C C . ALA A 1 76 ? -48.254 -14.310 40.720 1.00 91.00 76 ALA A C 1
ATOM 609 O O . ALA A 1 76 ? -47.299 -15.028 41.005 1.00 91.00 76 ALA A O 1
ATOM 610 N N . LEU A 1 77 ? -49.134 -13.873 41.630 1.00 88.50 77 LEU A N 1
ATOM 611 C CA . LEU A 1 77 ? -49.071 -14.236 43.048 1.00 88.50 77 LEU A CA 1
ATOM 612 C C . LEU A 1 77 ? -49.324 -15.734 43.259 1.00 88.50 77 LEU A C 1
ATOM 614 O O . LEU A 1 77 ? -48.547 -16.377 43.953 1.00 88.50 77 LEU A O 1
ATOM 618 N N . TYR A 1 78 ? -50.344 -16.292 42.601 1.00 87.75 78 TYR A N 1
ATOM 619 C CA . TYR A 1 78 ? -50.698 -17.713 42.681 1.00 87.75 78 TYR A CA 1
ATOM 620 C C . TYR A 1 78 ? -49.570 -18.637 42.190 1.00 87.75 78 TYR A C 1
ATOM 622 O O . TYR A 1 78 ? -49.273 -19.638 42.829 1.00 87.75 78 TYR A O 1
ATOM 630 N N . LEU A 1 79 ? -48.895 -18.282 41.090 1.00 86.62 79 LEU A N 1
ATOM 631 C CA . LEU A 1 79 ? -47.772 -19.052 40.534 1.00 86.62 79 LEU A CA 1
ATOM 632 C C . LEU A 1 79 ? -46.410 -18.721 41.172 1.00 86.62 79 LEU A C 1
ATOM 634 O O . LEU A 1 79 ? -45.410 -19.350 40.834 1.00 86.62 79 LEU A O 1
ATOM 638 N N . GLY A 1 80 ? -46.335 -17.699 42.031 1.00 85.88 80 GLY A N 1
ATOM 639 C CA . GLY A 1 80 ? -45.072 -17.220 42.602 1.00 85.88 80 GLY A CA 1
ATOM 640 C C . GLY A 1 80 ? -44.089 -16.632 41.574 1.00 85.88 80 GLY A C 1
ATOM 641 O O . GLY A 1 80 ? -42.882 -16.615 41.813 1.00 85.88 80 GLY A O 1
ATOM 642 N N . ILE A 1 81 ? -44.573 -16.151 40.423 1.00 90.31 81 ILE A N 1
ATOM 643 C CA . ILE A 1 81 ? -43.750 -15.568 39.347 1.00 90.31 81 ILE A CA 1
ATOM 644 C C . ILE A 1 81 ? -44.016 -14.068 39.178 1.00 90.31 81 ILE A C 1
ATOM 646 O O . ILE A 1 81 ? -45.024 -13.531 39.619 1.00 90.31 81 ILE A O 1
ATOM 650 N N . GLY A 1 82 ? -43.119 -13.350 38.497 1.00 88.75 82 GLY A N 1
ATOM 651 C CA . GLY A 1 82 ? -43.329 -11.928 38.207 1.00 88.75 82 GLY A CA 1
ATOM 652 C C . GLY A 1 82 ? -44.513 -11.674 37.260 1.00 88.75 82 GLY A C 1
ATOM 653 O O . GLY A 1 82 ? -44.722 -12.423 36.306 1.00 88.75 82 GLY A O 1
ATOM 654 N N . LYS A 1 83 ? -45.231 -10.551 37.444 1.00 90.31 83 LYS A N 1
ATOM 655 C CA . LYS A 1 83 ? -46.321 -10.088 36.548 1.00 90.31 83 LYS A CA 1
ATOM 656 C C . LYS A 1 83 ? -45.904 -10.079 35.071 1.00 90.31 83 LYS A C 1
ATOM 658 O O . LYS A 1 83 ? -46.691 -10.438 34.203 1.00 90.31 83 LYS A O 1
ATOM 663 N N . SER A 1 84 ? -44.663 -9.690 34.778 1.00 86.81 84 SER A N 1
ATOM 664 C CA . SER A 1 84 ? -44.100 -9.692 33.423 1.00 86.81 84 SER A CA 1
ATOM 665 C C . SER A 1 84 ? -43.953 -11.099 32.838 1.00 86.81 84 SER A C 1
ATOM 667 O O . SER A 1 84 ? -44.198 -11.277 31.649 1.00 86.81 84 SER A O 1
ATOM 669 N N . SER A 1 85 ? -43.607 -12.100 33.655 1.00 89.94 85 SER A N 1
ATOM 670 C CA . SER A 1 85 ? -43.575 -13.504 33.233 1.00 89.94 85 SER A CA 1
ATOM 671 C C . SER A 1 85 ? -44.959 -13.972 32.808 1.00 89.94 85 SER A C 1
ATOM 673 O O . SER A 1 85 ? -45.081 -14.520 31.723 1.00 89.94 85 SER A O 1
ATOM 675 N N . VAL A 1 86 ? -46.002 -13.656 33.583 1.00 91.69 86 VAL A N 1
ATOM 676 C CA . VAL A 1 86 ? -47.388 -13.998 33.223 1.00 91.69 86 VAL A CA 1
ATOM 677 C C . VAL A 1 86 ? -47.768 -13.410 31.863 1.00 91.69 86 VAL A C 1
ATOM 679 O O . VAL A 1 86 ? -48.267 -14.136 31.015 1.00 91.69 86 VAL A O 1
ATOM 682 N N . TYR A 1 87 ? -47.478 -12.131 31.594 1.00 92.69 87 TYR A N 1
ATOM 683 C CA . TYR A 1 87 ? -47.756 -11.552 30.270 1.00 92.69 87 TYR A CA 1
ATOM 684 C C . TYR A 1 87 ? -46.973 -12.216 29.133 1.00 92.69 87 TYR A C 1
ATOM 686 O O . TYR A 1 87 ? -47.514 -12.340 28.037 1.00 92.69 87 TYR A O 1
ATOM 694 N N . ARG A 1 88 ? -45.732 -12.665 29.370 1.00 90.50 88 ARG A N 1
ATOM 695 C CA . ARG A 1 88 ? -44.982 -13.442 28.370 1.00 90.50 88 ARG A CA 1
ATOM 696 C C . ARG A 1 88 ? -45.634 -14.795 28.100 1.00 90.50 88 ARG A C 1
ATOM 698 O O . ARG A 1 88 ? -45.712 -15.172 26.939 1.00 90.50 88 ARG A O 1
ATOM 705 N N . GLU A 1 89 ? -46.130 -15.478 29.132 1.00 87.00 89 GLU A N 1
ATOM 706 C CA . GLU A 1 89 ? -46.836 -16.761 28.975 1.00 87.00 89 GLU A CA 1
ATOM 707 C C . GLU A 1 89 ? -48.206 -16.614 28.296 1.00 87.00 89 GLU A C 1
ATOM 709 O O . GLU A 1 89 ? -48.645 -17.491 27.554 1.00 87.00 89 GLU A O 1
ATOM 714 N N . LEU A 1 90 ? -48.881 -15.480 28.506 1.00 89.81 90 LEU A N 1
ATOM 715 C CA . LEU A 1 90 ? -50.094 -15.134 27.763 1.00 89.81 90 LEU A CA 1
ATOM 716 C C . LEU A 1 90 ? -49.783 -14.850 26.288 1.00 89.81 90 LEU A C 1
ATOM 718 O O . LEU A 1 90 ? -50.499 -15.317 25.407 1.00 89.81 90 LEU A O 1
ATOM 722 N N . ALA A 1 91 ? -48.705 -14.110 26.009 1.00 88.56 91 ALA A N 1
ATOM 723 C CA . ALA A 1 91 ? -48.286 -13.777 24.648 1.00 88.56 91 ALA A CA 1
ATOM 724 C C . ALA A 1 91 ? -47.751 -14.992 23.871 1.00 88.56 91 ALA A C 1
ATOM 726 O O . ALA A 1 91 ? -47.957 -15.079 22.664 1.00 88.56 91 ALA A O 1
ATOM 727 N N . SER A 1 92 ? -47.090 -15.938 24.549 1.00 84.75 92 SER A N 1
ATOM 728 C CA . SER A 1 92 ? -46.654 -17.213 23.960 1.00 84.75 92 SER A CA 1
ATOM 729 C C . SER A 1 92 ? -47.818 -18.179 23.703 1.00 84.75 92 SER A C 1
ATOM 731 O O . SER A 1 92 ? -47.629 -19.195 23.035 1.00 84.75 92 SER A O 1
ATOM 733 N N . GLY A 1 93 ? -49.012 -17.875 24.228 1.00 84.19 93 GLY A N 1
ATOM 734 C CA . GLY A 1 93 ? -50.211 -18.702 24.108 1.00 84.19 93 GLY A CA 1
ATOM 735 C C . GLY A 1 93 ? -50.206 -19.946 25.001 1.00 84.19 93 GLY A C 1
ATOM 736 O O . GLY A 1 93 ? -51.087 -20.792 24.850 1.00 84.19 93 GLY A O 1
ATOM 737 N N . LEU A 1 94 ? -49.241 -20.070 25.922 1.00 84.19 94 LEU A N 1
ATOM 738 C CA . LEU A 1 94 ? -49.151 -21.189 26.867 1.00 84.19 94 LEU A CA 1
ATOM 739 C C . LEU A 1 94 ? -50.314 -21.183 27.868 1.00 84.19 94 LEU A C 1
ATOM 741 O O . LEU A 1 94 ? -50.850 -22.242 28.187 1.00 84.19 94 LEU A O 1
ATOM 745 N N . ILE A 1 95 ? -50.741 -19.998 28.315 1.00 87.94 95 ILE A N 1
ATOM 746 C CA . ILE A 1 95 ? -51.906 -19.820 29.190 1.00 87.94 95 ILE A CA 1
ATOM 747 C C . ILE A 1 95 ? -53.018 -19.126 28.401 1.00 87.94 95 ILE A C 1
ATOM 749 O O . ILE A 1 95 ? -52.828 -18.037 27.858 1.00 87.94 95 ILE A O 1
ATOM 753 N N . LYS A 1 96 ? -54.211 -19.727 28.370 1.00 87.69 96 LYS A N 1
ATOM 754 C CA . LYS A 1 96 ? -55.385 -19.117 27.734 1.00 87.69 96 LYS A CA 1
ATOM 755 C C . LYS A 1 96 ? -55.963 -18.013 28.617 1.00 87.69 96 LYS A C 1
ATOM 757 O O . LYS A 1 96 ? -56.166 -18.194 29.817 1.00 87.69 96 LYS A O 1
ATOM 762 N N . ALA A 1 97 ? -56.284 -16.877 28.010 1.00 91.69 97 ALA A N 1
ATOM 763 C CA . ALA A 1 97 ? -56.947 -15.770 28.686 1.00 91.69 97 ALA A CA 1
ATOM 764 C C . ALA A 1 97 ? -57.939 -15.064 27.767 1.00 91.69 97 ALA A C 1
ATOM 766 O O . ALA A 1 97 ? -57.831 -15.124 26.544 1.00 91.69 97 ALA A O 1
ATOM 767 N N . VAL A 1 98 ? -58.889 -14.361 28.380 1.00 90.31 98 VAL A N 1
ATOM 768 C CA . VAL A 1 98 ? -59.832 -13.484 27.684 1.00 90.31 98 VAL A CA 1
ATOM 769 C C . VAL A 1 98 ? -59.505 -12.043 28.043 1.00 90.31 98 VAL A C 1
ATOM 771 O O . VAL A 1 98 ? -59.437 -11.682 29.222 1.00 90.31 98 VAL A O 1
ATOM 774 N N . GLN A 1 99 ? -59.305 -11.213 27.023 1.00 90.69 99 GLN A N 1
ATOM 775 C CA . GLN A 1 99 ? -59.126 -9.778 27.183 1.00 90.69 99 GLN A CA 1
ATOM 776 C C . GLN A 1 99 ? -60.455 -9.065 26.926 1.00 90.69 99 GLN A C 1
ATOM 778 O O . GLN A 1 99 ? -61.019 -9.141 25.840 1.00 90.69 99 GLN A O 1
ATOM 783 N N . MET A 1 100 ? -60.949 -8.362 27.939 1.00 86.31 100 MET A N 1
ATOM 784 C CA . MET A 1 100 ? -62.080 -7.441 27.848 1.00 86.31 100 MET A CA 1
ATOM 785 C C . MET A 1 100 ? -61.570 -5.996 27.890 1.00 86.31 100 MET A C 1
ATOM 787 O O . MET A 1 100 ? -60.401 -5.749 28.205 1.00 86.31 100 MET A O 1
ATOM 791 N N . LYS A 1 101 ? -62.439 -5.018 27.603 1.00 79.56 101 LYS A N 1
ATOM 792 C CA . LYS A 1 101 ? -62.090 -3.590 27.693 1.00 79.56 101 LYS A CA 1
ATOM 793 C C . LYS A 1 101 ? -61.632 -3.250 29.123 1.00 79.56 101 LYS A C 1
ATOM 795 O O . LYS A 1 101 ? -62.444 -3.133 30.033 1.00 79.56 101 LYS A O 1
ATOM 800 N N . GLY A 1 102 ? -60.316 -3.142 29.314 1.00 78.12 102 GLY A N 1
ATOM 801 C CA . GLY A 1 102 ? -59.669 -2.769 30.577 1.00 78.12 102 GLY A CA 1
ATOM 802 C C . GLY A 1 102 ? -59.289 -3.913 31.529 1.00 78.12 102 GLY A C 1
ATOM 803 O O . GLY A 1 102 ? -58.656 -3.638 32.547 1.00 78.12 102 GLY A O 1
ATOM 804 N N . LYS A 1 103 ? -59.622 -5.183 31.241 1.00 85.94 103 LYS A N 1
ATOM 805 C CA . LYS A 1 103 ? -59.285 -6.324 32.120 1.00 85.94 103 LYS A CA 1
ATOM 806 C C . LYS A 1 103 ? -58.921 -7.582 31.334 1.00 85.94 103 LYS A C 1
ATOM 808 O O . LYS A 1 103 ? -59.576 -7.925 30.357 1.00 85.94 103 LYS A O 1
ATOM 813 N N . THR A 1 104 ? -57.914 -8.304 31.816 1.00 91.06 104 THR A N 1
ATOM 814 C CA . THR A 1 104 ? -57.562 -9.648 31.338 1.00 91.06 104 THR A CA 1
ATOM 815 C C . THR A 1 104 ? -57.956 -10.650 32.412 1.00 91.06 104 THR A C 1
ATOM 817 O O . THR A 1 104 ? -57.600 -10.462 33.576 1.00 91.06 104 THR A O 1
ATOM 820 N N . LEU A 1 105 ? -58.693 -11.691 32.037 1.00 91.69 105 LEU A N 1
ATOM 821 C CA . LEU A 1 105 ? -59.119 -12.757 32.941 1.00 91.69 105 LEU A CA 1
ATOM 822 C C . LEU A 1 105 ? -58.543 -14.090 32.475 1.00 91.69 105 LEU A C 1
ATOM 824 O O . LEU A 1 105 ? -58.675 -14.465 31.310 1.00 91.69 105 LEU A O 1
ATOM 828 N N . ILE A 1 106 ? -57.920 -14.799 33.409 1.00 92.94 106 ILE A N 1
ATOM 829 C CA . ILE A 1 106 ? -57.325 -16.117 33.218 1.00 92.94 106 ILE A CA 1
ATOM 830 C C . ILE A 1 106 ? -58.180 -17.120 33.989 1.00 92.94 106 ILE A C 1
ATOM 832 O O . ILE A 1 106 ? -58.469 -16.914 35.170 1.00 92.94 106 ILE A O 1
ATOM 836 N N . ARG A 1 107 ? -58.617 -18.199 33.336 1.00 91.38 107 ARG A N 1
ATOM 837 C CA . ARG A 1 107 ? -59.316 -19.292 34.026 1.00 91.38 107 ARG A CA 1
ATOM 838 C C . ARG A 1 107 ? -58.303 -20.080 34.836 1.00 91.38 107 ARG A C 1
ATOM 840 O O . ARG A 1 107 ? -57.285 -20.501 34.299 1.00 91.38 107 ARG A O 1
ATOM 847 N N . ARG A 1 108 ? -58.615 -20.355 36.101 1.00 88.69 108 ARG A N 1
ATOM 848 C CA . ARG A 1 108 ? -57.702 -21.113 36.960 1.00 88.69 108 ARG A CA 1
ATOM 849 C C . ARG A 1 108 ? -57.400 -22.514 36.417 1.00 88.69 108 ARG A C 1
ATOM 851 O O . ARG A 1 108 ? -56.246 -22.912 36.389 1.00 88.69 108 ARG A O 1
ATOM 858 N N . LYS A 1 109 ? -58.410 -23.198 35.868 1.00 88.62 109 LYS A N 1
ATOM 859 C CA . LYS A 1 109 ? -58.250 -24.518 35.233 1.00 88.62 109 LYS A CA 1
ATOM 860 C C . LYS A 1 109 ? -57.189 -24.529 34.122 1.00 88.62 109 LYS A C 1
ATOM 862 O O . LYS A 1 109 ? -56.512 -25.533 33.950 1.00 88.62 109 LYS A O 1
ATOM 867 N N . ASP A 1 110 ? -57.036 -23.424 33.388 1.00 87.62 110 ASP A N 1
ATOM 868 C CA . ASP A 1 110 ? -56.036 -23.314 32.318 1.00 87.62 110 ASP A CA 1
ATOM 869 C C . ASP A 1 110 ? -54.615 -23.083 32.872 1.00 87.62 110 ASP A C 1
ATOM 871 O O . ASP A 1 110 ? -53.644 -23.397 32.192 1.00 87.62 110 ASP A O 1
ATOM 875 N N . ILE A 1 111 ? -54.487 -22.563 34.101 1.00 87.88 111 ILE A N 1
ATOM 876 C CA . ILE A 1 111 ? -53.210 -22.465 34.824 1.00 87.88 111 ILE A CA 1
ATOM 877 C C . ILE A 1 111 ? -52.847 -23.819 35.437 1.00 87.88 111 ILE A C 1
ATOM 879 O O . ILE A 1 111 ? -51.724 -24.278 35.265 1.00 87.88 111 ILE A O 1
ATOM 883 N N . ASP A 1 112 ? -53.789 -24.465 36.125 1.00 86.75 112 ASP A N 1
ATOM 884 C CA . ASP A 1 112 ? -53.543 -25.761 36.766 1.00 86.75 112 ASP A CA 1
ATOM 885 C C . ASP A 1 112 ? -53.231 -26.837 35.701 1.00 86.75 112 ASP A C 1
ATOM 887 O O . ASP A 1 112 ? -52.294 -27.616 35.855 1.00 86.75 112 ASP A O 1
ATOM 891 N N . GLY A 1 113 ? -53.909 -26.789 34.545 1.00 84.38 113 GLY A N 1
ATOM 892 C CA . GLY A 1 113 ? -53.643 -27.668 33.401 1.00 84.38 113 GLY A CA 1
ATOM 893 C C . GLY A 1 113 ? -52.322 -27.412 32.658 1.00 84.38 113 GLY A C 1
ATOM 894 O O . GLY A 1 113 ? -51.978 -28.174 31.751 1.00 84.38 113 GLY A O 1
ATOM 895 N N . LEU A 1 114 ? -51.560 -26.368 33.016 1.00 80.44 114 LEU A N 1
ATOM 896 C CA . LEU A 1 114 ? -50.210 -26.135 32.484 1.00 80.44 114 LEU A CA 1
ATOM 897 C C . LEU A 1 114 ? -49.264 -27.283 32.875 1.00 80.44 114 LEU A C 1
ATOM 899 O O . LEU A 1 114 ? -48.384 -27.659 32.100 1.00 80.44 114 LEU A O 1
ATOM 903 N N . PHE A 1 115 ? -49.474 -27.851 34.064 1.00 77.25 115 PHE A N 1
ATOM 904 C CA . PHE A 1 115 ? -48.667 -28.946 34.597 1.00 77.25 115 PHE A CA 1
ATOM 905 C C . PHE A 1 115 ? -49.018 -30.303 33.966 1.00 77.25 115 PHE A C 1
ATOM 907 O O . PHE A 1 115 ? -48.162 -31.185 33.912 1.00 77.25 115 PHE A O 1
ATOM 914 N N . ASP A 1 116 ? -50.214 -30.432 33.383 1.00 81.50 116 ASP A N 1
ATOM 915 C CA . ASP A 1 116 ? -50.663 -31.644 32.684 1.00 81.50 116 ASP A CA 1
ATOM 916 C C . ASP A 1 116 ? -50.088 -31.762 31.258 1.00 81.50 116 ASP A C 1
ATOM 918 O O . ASP A 1 116 ? -50.086 -32.839 30.666 1.00 81.50 116 ASP A O 1
ATOM 922 N N . ARG A 1 117 ? -49.608 -30.652 30.673 1.00 67.06 117 ARG A N 1
ATOM 923 C CA . ARG A 1 117 ? -49.063 -30.578 29.300 1.00 67.06 117 ARG A CA 1
ATOM 924 C C . ARG A 1 117 ? -47.628 -30.054 29.284 1.00 67.06 117 ARG A C 1
ATOM 926 O O . ARG A 1 117 ? -47.286 -29.154 28.512 1.00 67.06 117 ARG A O 1
ATOM 933 N N . THR A 1 118 ? -46.789 -30.580 30.167 1.00 65.31 118 THR A N 1
ATOM 934 C CA . THR A 1 118 ? -45.408 -30.113 30.305 1.00 65.31 118 THR A CA 1
ATOM 935 C C . THR A 1 118 ? -44.549 -30.548 29.118 1.00 65.31 118 THR A C 1
ATOM 937 O O . THR A 1 118 ? -44.565 -31.697 28.686 1.00 65.31 118 THR A O 1
ATOM 940 N N . LYS A 1 119 ? -43.775 -29.606 28.569 1.00 67.88 119 LYS A N 1
ATOM 941 C CA . LYS A 1 119 ? -42.625 -29.944 27.721 1.00 67.88 119 LYS A CA 1
ATOM 942 C C . LYS A 1 119 ? -41.496 -30.421 28.631 1.00 67.88 119 LYS A C 1
ATOM 944 O O . LYS A 1 119 ? -41.323 -29.862 29.715 1.00 67.88 119 LYS A O 1
ATOM 949 N N . GLU A 1 120 ? -40.713 -31.398 28.179 1.00 75.06 120 GLU A N 1
ATOM 950 C CA . GLU A 1 120 ? -39.519 -31.843 28.901 1.00 75.06 120 GLU A CA 1
ATOM 951 C C . GLU A 1 120 ? -38.614 -30.651 29.236 1.00 75.06 120 GLU A C 1
ATOM 953 O O . GLU A 1 120 ? -38.376 -29.774 28.395 1.00 75.06 120 GLU A O 1
ATOM 958 N N . TYR A 1 121 ? -38.130 -30.607 30.480 1.00 73.19 121 TYR A N 1
ATOM 959 C CA . TYR A 1 121 ? -37.294 -29.519 30.972 1.00 73.19 121 TYR A CA 1
ATOM 960 C C . TYR A 1 121 ? -36.004 -29.426 30.151 1.00 73.19 121 TYR A C 1
ATOM 962 O O . TYR A 1 121 ? -35.077 -30.219 30.307 1.00 73.19 121 TYR A O 1
ATOM 970 N N . GLN A 1 122 ? -35.930 -28.418 29.285 1.00 69.12 122 GLN A N 1
ATOM 971 C CA . GLN A 1 122 ? -34.717 -28.109 28.542 1.00 69.12 122 GLN A CA 1
ATOM 972 C C . GLN A 1 122 ? -33.736 -27.418 29.489 1.00 69.12 122 GLN A C 1
ATOM 974 O O . GLN A 1 122 ? -33.920 -26.254 29.864 1.00 69.12 122 GLN A O 1
ATOM 979 N N . THR A 1 123 ? -32.679 -28.130 29.885 1.00 64.25 123 THR A N 1
ATOM 980 C CA . THR A 1 123 ? -31.567 -27.524 30.622 1.00 64.25 123 THR A CA 1
ATOM 981 C C . THR A 1 123 ? -31.058 -26.314 29.846 1.00 64.25 123 THR A C 1
ATOM 983 O O . THR A 1 123 ? -30.855 -26.398 28.635 1.00 64.25 123 THR A O 1
ATOM 986 N N . ARG A 1 124 ? -30.817 -25.186 30.526 1.00 61.72 124 ARG A N 1
ATOM 987 C CA . ARG A 1 124 ? -30.153 -24.019 29.928 1.00 61.72 124 ARG A CA 1
ATOM 988 C C . ARG A 1 124 ? -28.684 -24.353 29.662 1.00 61.72 124 ARG A C 1
ATOM 990 O O . ARG A 1 124 ? -27.798 -23.861 30.356 1.00 61.72 124 ARG A O 1
ATOM 997 N N . THR A 1 125 ? -28.406 -25.204 28.681 1.00 56.31 125 THR A N 1
ATOM 998 C CA . THR A 1 125 ? -27.059 -25.369 28.151 1.00 56.31 125 THR A CA 1
ATOM 999 C C . THR A 1 125 ? -26.694 -24.037 27.513 1.00 56.31 125 THR A C 1
ATOM 1001 O O . THR A 1 125 ? -27.267 -23.646 26.493 1.00 56.31 125 THR A O 1
ATOM 1004 N N . GLY A 1 126 ? -25.793 -23.286 28.152 1.00 55.53 126 GLY A N 1
ATOM 1005 C CA . GLY A 1 126 ? -25.172 -22.129 27.515 1.00 55.53 126 GLY A CA 1
ATOM 1006 C C . GLY A 1 126 ? -24.650 -22.553 26.145 1.00 55.53 126 GLY A C 1
ATOM 1007 O O . GLY A 1 126 ? -24.227 -23.697 25.991 1.00 55.53 126 GLY A O 1
ATOM 1008 N N . LYS A 1 127 ? -24.734 -21.666 25.144 1.00 51.28 127 LYS A N 1
ATOM 1009 C CA . LYS A 1 127 ? -24.246 -21.942 23.786 1.00 51.28 127 LYS A CA 1
ATOM 1010 C C . LYS A 1 127 ? -22.881 -22.626 23.886 1.00 51.28 127 LYS A C 1
ATOM 1012 O O . LYS A 1 127 ? -21.930 -22.006 24.360 1.00 51.28 127 LYS A O 1
ATOM 1017 N N . ILE A 1 128 ? -22.806 -23.898 23.498 1.00 52.75 128 ILE A N 1
ATOM 1018 C CA . ILE A 1 128 ? -21.542 -24.622 23.427 1.00 52.75 128 ILE A CA 1
ATOM 1019 C C . ILE A 1 128 ? -20.751 -23.903 22.339 1.00 52.75 128 ILE A C 1
ATOM 1021 O O . ILE A 1 128 ? -21.062 -24.005 21.155 1.00 52.75 128 ILE A O 1
ATOM 1025 N N . HIS A 1 129 ? -19.791 -23.076 22.743 1.00 52.41 129 HIS A N 1
ATOM 1026 C CA . HIS A 1 129 ? -18.837 -22.521 21.802 1.00 52.41 129 HIS A CA 1
ATOM 1027 C C . HIS A 1 129 ? -17.995 -23.691 21.305 1.00 52.41 129 HIS A C 1
ATOM 1029 O O . HIS A 1 129 ? -17.281 -24.308 22.096 1.00 52.41 129 HIS A O 1
ATOM 1035 N N . GLU A 1 130 ? -18.098 -24.007 20.012 1.00 58.84 130 GLU A N 1
ATOM 1036 C CA . GLU A 1 130 ? -17.157 -24.910 19.356 1.00 58.84 130 GLU A CA 1
ATOM 1037 C C . GLU A 1 130 ? -15.738 -24.518 19.758 1.00 58.84 130 GLU A C 1
ATOM 1039 O O . GLU A 1 130 ? -15.346 -23.345 19.683 1.00 58.84 130 GLU A O 1
ATOM 1044 N N . LYS A 1 131 ? -14.978 -25.509 20.223 1.00 58.03 131 LYS A N 1
ATOM 1045 C CA . LYS A 1 131 ? -13.584 -25.364 20.626 1.00 58.03 131 LYS A CA 1
ATOM 1046 C C . LYS A 1 131 ? -12.759 -25.111 19.360 1.00 58.03 131 LYS A C 1
ATOM 1048 O O . LYS A 1 131 ? -12.141 -26.016 18.819 1.00 58.03 131 LYS A O 1
ATOM 1053 N N . ARG A 1 132 ? -12.791 -23.882 18.838 1.00 64.38 132 ARG A N 1
ATOM 1054 C CA . ARG A 1 132 ? -11.903 -23.476 17.747 1.00 64.38 132 ARG A CA 1
ATOM 1055 C C . ARG A 1 132 ? -10.480 -23.569 18.272 1.00 64.38 132 ARG A C 1
ATOM 1057 O O . ARG A 1 132 ? -10.154 -22.958 19.289 1.00 64.38 132 ARG A O 1
ATOM 1064 N N . GLU A 1 133 ? -9.662 -24.389 17.632 1.00 80.75 133 GLU A N 1
ATOM 1065 C CA . GLU A 1 133 ? -8.248 -24.479 17.962 1.00 80.75 133 GLU A CA 1
ATOM 1066 C C . GLU A 1 133 ? -7.554 -23.209 17.473 1.00 80.75 133 GLU A C 1
ATOM 1068 O O . GLU A 1 133 ? -7.718 -22.790 16.327 1.00 80.75 133 GLU A O 1
ATOM 1073 N N . TYR A 1 134 ? -6.784 -22.580 18.354 1.00 87.38 134 TYR A N 1
ATOM 1074 C CA . TYR A 1 134 ? -6.072 -21.352 18.039 1.00 87.38 134 TYR A CA 1
ATOM 1075 C C . TYR A 1 134 ? -4.567 -21.588 18.043 1.00 87.38 134 TYR A C 1
ATOM 1077 O O . TYR A 1 134 ? -4.046 -22.302 18.900 1.00 87.38 134 TYR A O 1
ATOM 1085 N N . TYR A 1 135 ? -3.862 -20.906 17.145 1.00 90.56 135 TYR A N 1
ATOM 1086 C CA . TYR A 1 135 ? -2.416 -20.777 17.212 1.00 90.56 135 TYR A CA 1
ATOM 1087 C C . TYR A 1 135 ? -1.988 -19.515 17.951 1.00 90.56 135 TYR A C 1
ATOM 1089 O O . TYR A 1 135 ? -2.513 -18.422 17.733 1.00 90.56 135 TYR A O 1
ATOM 1097 N N . THR A 1 136 ? -0.965 -19.663 18.789 1.00 90.69 136 THR A N 1
ATOM 1098 C CA . THR A 1 136 ? -0.170 -18.541 19.298 1.00 90.69 136 THR A CA 1
ATOM 1099 C C . THR A 1 136 ? 0.815 -18.069 18.234 1.00 90.69 136 THR A C 1
ATOM 1101 O O . THR A 1 136 ? 1.275 -18.854 17.407 1.00 90.69 136 THR A O 1
ATOM 1104 N N . VAL A 1 137 ? 1.227 -16.800 18.298 1.00 89.50 137 VAL A N 1
ATOM 1105 C CA . VAL A 1 137 ? 2.249 -16.256 17.382 1.00 89.50 137 VAL A CA 1
ATOM 1106 C C . VAL A 1 137 ? 3.520 -17.115 17.368 1.00 89.50 137 VAL A C 1
ATOM 1108 O O . VAL A 1 137 ? 4.070 -17.364 16.301 1.00 89.50 137 VAL A O 1
ATOM 1111 N N . SER A 1 138 ? 3.968 -17.605 18.529 1.00 89.31 138 SER A N 1
ATOM 1112 C CA . SER A 1 138 ? 5.161 -18.454 18.634 1.00 89.31 138 SER A CA 1
ATOM 1113 C C . SER A 1 138 ? 4.994 -19.798 17.921 1.00 89.31 138 SER A C 1
ATOM 1115 O O . SER A 1 138 ? 5.925 -20.255 17.268 1.00 89.31 138 SER A O 1
ATOM 1117 N N . GLN A 1 139 ? 3.808 -20.410 17.986 1.00 90.06 139 GLN A N 1
ATOM 1118 C CA . GLN A 1 139 ? 3.520 -21.645 17.248 1.00 90.06 139 GLN A CA 1
ATOM 1119 C C . GLN A 1 139 ? 3.531 -21.416 15.734 1.00 90.06 139 GLN A C 1
ATOM 1121 O O . GLN A 1 139 ? 4.095 -22.231 15.016 1.00 90.06 139 GLN A O 1
ATOM 1126 N N . ILE A 1 140 ? 2.976 -20.296 15.253 1.00 89.75 140 ILE A N 1
ATOM 1127 C CA . ILE A 1 140 ? 3.004 -19.947 13.820 1.00 89.75 140 ILE A CA 1
ATOM 1128 C C . ILE A 1 140 ? 4.448 -19.724 13.355 1.00 89.75 140 ILE A C 1
ATOM 1130 O O . ILE A 1 140 ? 4.856 -20.236 12.319 1.00 89.75 140 ILE A O 1
ATOM 1134 N N . VAL A 1 141 ? 5.240 -18.996 14.144 1.00 89.69 141 VAL A N 1
ATOM 1135 C CA . VAL A 1 141 ? 6.667 -18.761 13.873 1.00 89.69 141 VAL A CA 1
ATOM 1136 C C . VAL A 1 141 ? 7.438 -20.071 13.752 1.00 89.69 141 VAL A C 1
ATOM 1138 O O . VAL A 1 141 ? 8.185 -20.241 12.793 1.00 89.69 141 VAL A O 1
ATOM 1141 N N . ASN A 1 142 ? 7.223 -20.999 14.685 1.00 88.38 142 ASN A N 1
ATOM 1142 C CA . ASN A 1 142 ? 7.922 -22.279 14.692 1.00 88.38 142 ASN A CA 1
ATOM 1143 C C . ASN A 1 142 ? 7.453 -23.207 13.564 1.00 88.38 142 ASN A C 1
ATOM 1145 O O . ASN A 1 142 ? 8.286 -23.862 12.953 1.00 88.38 142 ASN A O 1
ATOM 1149 N N . LYS A 1 143 ? 6.144 -23.250 13.274 1.00 87.69 143 LYS A N 1
ATOM 1150 C CA . LYS A 1 143 ? 5.564 -24.135 12.250 1.00 87.69 143 LYS A CA 1
ATOM 1151 C C . LYS A 1 143 ? 5.913 -23.699 10.826 1.00 87.69 143 LYS A C 1
ATOM 1153 O O . LYS A 1 143 ? 6.199 -24.543 9.992 1.00 87.69 143 LYS A O 1
ATOM 1158 N N . PHE A 1 144 ? 5.878 -22.395 10.548 1.00 85.50 144 PHE A N 1
ATOM 1159 C CA . PHE A 1 144 ? 6.074 -21.845 9.198 1.00 85.50 144 PHE A CA 1
ATOM 1160 C C . PHE A 1 144 ? 7.435 -21.161 9.015 1.00 85.50 144 PHE A C 1
ATOM 1162 O O . PHE A 1 144 ? 7.599 -20.375 8.084 1.00 85.50 144 PHE A O 1
ATOM 1169 N N . HIS A 1 145 ? 8.377 -21.379 9.942 1.00 81.81 145 HIS A N 1
ATOM 1170 C CA . HIS A 1 145 ? 9.739 -20.824 9.926 1.00 81.81 145 HIS A CA 1
ATOM 1171 C C . HIS A 1 145 ? 9.808 -19.331 9.549 1.00 81.81 145 HIS A C 1
ATOM 1173 O O . HIS A 1 145 ? 10.664 -18.871 8.796 1.00 81.81 145 HIS A O 1
ATOM 1179 N N . THR A 1 146 ? 8.871 -18.556 10.090 1.00 83.12 146 THR A N 1
ATOM 1180 C CA . THR A 1 146 ? 8.625 -17.153 9.737 1.00 83.12 146 THR A CA 1
ATOM 1181 C C . THR A 1 146 ? 8.953 -16.227 10.906 1.00 83.12 146 THR A C 1
ATOM 1183 O O . THR A 1 146 ? 9.048 -16.649 12.054 1.00 83.12 146 THR A O 1
ATOM 1186 N N . THR A 1 147 ? 9.130 -14.930 10.657 1.00 86.81 147 THR A N 1
ATOM 1187 C CA . THR A 1 147 ? 9.356 -13.951 11.733 1.00 86.81 147 THR A CA 1
ATOM 1188 C C . THR A 1 147 ? 8.034 -13.482 12.347 1.00 86.81 147 THR A C 1
ATOM 1190 O O . THR A 1 147 ? 7.022 -13.361 11.658 1.00 86.81 147 THR A O 1
ATOM 1193 N N . ARG A 1 148 ? 8.030 -13.112 13.640 1.00 87.31 148 ARG A N 1
ATOM 1194 C CA . ARG A 1 148 ? 6.827 -12.579 14.328 1.00 87.31 148 ARG A CA 1
ATOM 1195 C C . ARG A 1 148 ? 6.159 -11.427 13.568 1.00 87.31 148 ARG A C 1
ATOM 1197 O O . ARG A 1 148 ? 4.936 -11.363 13.490 1.00 87.31 148 ARG A O 1
ATOM 1204 N N . ARG A 1 149 ? 6.962 -10.533 12.981 1.00 87.81 149 ARG A N 1
ATOM 1205 C CA . ARG A 1 149 ? 6.465 -9.391 12.203 1.00 87.81 149 ARG A CA 1
ATOM 1206 C C . ARG A 1 149 ? 5.813 -9.829 10.891 1.00 87.81 149 ARG A C 1
ATOM 1208 O O . ARG A 1 149 ? 4.775 -9.287 10.530 1.00 87.81 149 ARG A O 1
ATOM 1215 N N . ALA A 1 150 ? 6.381 -10.826 10.212 1.00 86.19 150 ALA A N 1
ATOM 1216 C CA . ALA A 1 150 ? 5.777 -11.401 9.016 1.00 86.19 150 ALA A CA 1
ATOM 1217 C C . ALA A 1 150 ? 4.438 -12.087 9.328 1.00 86.19 150 ALA A C 1
ATOM 1219 O O . ALA A 1 150 ? 3.494 -11.914 8.561 1.00 86.19 150 ALA A O 1
ATOM 1220 N N . VAL A 1 151 ? 4.314 -12.766 10.477 1.00 89.31 151 VAL A N 1
ATOM 1221 C CA . VAL A 1 151 ? 3.028 -13.318 10.941 1.00 89.31 151 VAL A CA 1
ATOM 1222 C C . VAL A 1 151 ? 1.978 -12.216 11.081 1.00 89.31 151 VAL A C 1
ATOM 1224 O O . VAL A 1 151 ? 0.900 -12.335 10.510 1.00 89.31 151 VAL A O 1
ATOM 1227 N N . TRP A 1 152 ? 2.289 -11.115 11.775 1.00 89.56 152 TRP A N 1
ATOM 1228 C CA . TRP A 1 152 ? 1.337 -10.010 11.947 1.00 89.56 152 TRP A CA 1
ATOM 1229 C C . TRP A 1 152 ? 0.926 -9.363 10.626 1.00 89.56 152 TRP A C 1
ATOM 1231 O O . TRP A 1 152 ? -0.269 -9.226 10.377 1.00 89.56 152 TRP A O 1
ATOM 1241 N N . ASN A 1 153 ? 1.891 -9.038 9.763 1.00 89.81 153 ASN A N 1
ATOM 1242 C CA . ASN A 1 153 ? 1.609 -8.434 8.461 1.00 89.81 153 ASN A CA 1
ATOM 1243 C C . ASN A 1 153 ? 0.733 -9.347 7.591 1.00 89.81 153 ASN A C 1
ATOM 1245 O O . ASN A 1 153 ? -0.165 -8.872 6.901 1.00 89.81 153 ASN A O 1
ATOM 1249 N N . ARG A 1 154 ? 0.983 -10.663 7.617 1.00 88.75 154 ARG A N 1
ATOM 1250 C CA . ARG A 1 154 ? 0.228 -11.638 6.823 1.00 88.75 154 ARG A CA 1
ATOM 1251 C C . ARG A 1 154 ? -1.183 -11.838 7.379 1.00 88.75 154 ARG A C 1
ATOM 1253 O O . ARG A 1 154 ? -2.135 -11.825 6.606 1.00 88.75 154 ARG A O 1
ATOM 1260 N N . CYS A 1 155 ? -1.336 -11.918 8.703 1.00 90.50 155 CYS A N 1
ATOM 1261 C CA . CYS A 1 155 ? -2.652 -11.957 9.342 1.00 90.50 155 CYS A CA 1
ATOM 1262 C C . CYS A 1 155 ? -3.472 -10.684 9.072 1.00 90.50 155 CYS A C 1
ATOM 1264 O O . CYS A 1 155 ? -4.672 -10.786 8.843 1.00 90.50 155 CYS A O 1
ATOM 1266 N N . GLU A 1 156 ? -2.849 -9.501 9.057 1.00 90.00 156 GLU A N 1
ATOM 1267 C CA . GLU A 1 156 ? -3.522 -8.246 8.691 1.00 90.00 156 GLU A CA 1
ATOM 1268 C C . GLU A 1 156 ? -3.908 -8.211 7.209 1.00 90.00 156 GLU A C 1
ATOM 1270 O O . GLU A 1 156 ? -5.041 -7.856 6.891 1.00 90.00 156 GLU A O 1
ATOM 1275 N N . LYS A 1 157 ? -3.014 -8.650 6.313 1.00 89.31 157 LYS A N 1
ATOM 1276 C CA . LYS A 1 157 ? -3.264 -8.704 4.864 1.00 89.31 157 LYS A CA 1
ATOM 1277 C C . LYS A 1 157 ? -4.461 -9.589 4.505 1.00 89.31 157 LYS A C 1
ATOM 1279 O O . LYS A 1 157 ? -5.256 -9.205 3.655 1.00 89.31 157 LYS A O 1
ATOM 1284 N N . TYR A 1 158 ? -4.585 -10.756 5.138 1.00 88.50 158 TYR A N 1
ATOM 1285 C CA . TYR A 1 158 ? -5.672 -11.710 4.876 1.00 88.50 158 TYR A CA 1
ATOM 1286 C C . TYR A 1 158 ? -6.877 -11.545 5.817 1.00 88.50 158 TYR A C 1
ATOM 1288 O O . TYR A 1 158 ? -7.798 -12.355 5.785 1.00 88.50 158 TYR A O 1
ATOM 1296 N N . GLY A 1 159 ? -6.896 -10.510 6.665 1.00 88.44 159 GLY A N 1
ATOM 1297 C CA . GLY A 1 159 ? -8.034 -10.223 7.542 1.00 88.44 159 GLY A CA 1
ATOM 1298 C C . GLY A 1 159 ? -8.290 -11.275 8.632 1.00 88.44 159 GLY A C 1
ATOM 1299 O O . GLY A 1 159 ? -9.423 -11.420 9.096 1.00 88.44 159 GLY A O 1
ATOM 1300 N N . ILE A 1 160 ? -7.260 -12.008 9.070 1.00 90.62 160 ILE A N 1
ATOM 1301 C CA . ILE A 1 160 ? -7.386 -13.025 10.123 1.00 90.62 160 ILE A CA 1
ATOM 1302 C C . ILE A 1 160 ? -7.575 -12.321 11.473 1.00 90.62 160 ILE A C 1
ATOM 1304 O O . ILE A 1 160 ? -6.701 -11.592 11.953 1.00 90.62 160 ILE A O 1
ATOM 1308 N N . LYS A 1 161 ? -8.736 -12.539 12.104 1.00 87.81 161 LYS A N 1
ATOM 1309 C CA . LYS A 1 161 ? -9.117 -11.863 13.352 1.00 87.81 161 LYS A CA 1
ATOM 1310 C C . LYS A 1 161 ? -8.161 -12.206 14.499 1.00 87.81 161 LYS A C 1
ATOM 1312 O O . LYS A 1 161 ? -7.904 -13.374 14.781 1.00 87.81 161 LYS A O 1
ATOM 1317 N N . LYS A 1 162 ? -7.701 -11.165 15.199 1.00 91.19 162 LYS A N 1
ATOM 1318 C CA . LYS A 1 162 ? -6.888 -11.269 16.417 1.00 91.19 162 LYS A CA 1
ATOM 1319 C C . LYS A 1 162 ? -7.801 -11.574 17.602 1.00 91.19 162 LYS A C 1
ATOM 1321 O O . LYS A 1 162 ? -8.676 -10.769 17.922 1.00 91.19 162 LYS A O 1
ATOM 1326 N N . VAL A 1 163 ? -7.587 -12.706 18.264 1.00 87.94 163 VAL A N 1
ATOM 1327 C CA . VAL A 1 163 ? -8.266 -13.048 19.519 1.00 87.94 163 VAL A CA 1
ATOM 1328 C C . VAL A 1 163 ? -7.282 -12.849 20.665 1.00 87.94 163 VAL A C 1
ATOM 1330 O O . VAL A 1 163 ? -6.205 -13.442 20.683 1.00 87.94 163 VAL A O 1
ATOM 1333 N N . TYR A 1 164 ? -7.629 -11.996 21.625 1.00 86.44 164 TYR A N 1
ATOM 1334 C CA . TYR A 1 164 ? -6.799 -11.758 22.804 1.00 86.44 164 TYR A CA 1
ATOM 1335 C C . TYR A 1 164 ? -7.269 -12.650 23.953 1.00 86.44 164 TYR A C 1
ATOM 1337 O O . TYR A 1 164 ? -8.424 -12.564 24.367 1.00 86.44 164 TYR A O 1
ATOM 1345 N N . GLN A 1 165 ? -6.373 -13.479 24.494 1.00 81.94 165 GLN A N 1
ATOM 1346 C CA . GLN A 1 165 ? -6.589 -14.151 25.779 1.00 81.94 165 GLN A CA 1
ATOM 1347 C C . GLN A 1 165 ? -5.441 -13.759 26.716 1.00 81.94 165 GLN A C 1
ATOM 1349 O O . GLN A 1 165 ? -4.306 -14.225 26.590 1.00 81.94 165 GLN A O 1
ATOM 1354 N N . GLY A 1 166 ? -5.721 -12.824 27.628 1.00 82.19 166 GLY A N 1
ATOM 1355 C CA . GLY A 1 166 ? -4.705 -12.227 28.496 1.00 82.19 166 GLY A CA 1
ATOM 1356 C C . GLY A 1 166 ? -3.684 -11.392 27.711 1.00 82.19 166 GLY A C 1
ATOM 1357 O O . GLY A 1 166 ? -4.058 -10.485 26.974 1.00 82.19 166 GLY A O 1
ATOM 1358 N N . ARG A 1 167 ? -2.386 -11.687 27.884 1.00 77.88 167 ARG A N 1
ATOM 1359 C CA . ARG A 1 167 ? -1.273 -10.997 27.191 1.00 77.88 167 ARG A CA 1
ATOM 1360 C C . ARG A 1 167 ? -0.938 -11.589 25.817 1.00 77.88 167 ARG A C 1
ATOM 1362 O O . ARG A 1 167 ? -0.174 -10.986 25.069 1.00 77.88 167 ARG A O 1
ATOM 1369 N N . ASN A 1 168 ? -1.482 -12.759 25.491 1.00 84.25 168 ASN A N 1
ATOM 1370 C CA . ASN A 1 168 ? -1.150 -13.485 24.270 1.00 84.25 168 ASN A CA 1
ATOM 1371 C C . ASN A 1 168 ? -2.170 -13.198 23.161 1.00 84.25 168 ASN A C 1
ATOM 1373 O O . ASN A 1 168 ? -3.369 -13.057 23.409 1.00 84.25 168 ASN A O 1
ATOM 1377 N N . THR A 1 169 ? -1.673 -13.118 21.924 1.00 88.69 169 THR A N 1
ATOM 1378 C CA . THR A 1 169 ? -2.494 -12.986 20.713 1.00 88.69 169 THR A CA 1
ATOM 1379 C C . THR A 1 169 ? -2.631 -14.340 20.032 1.00 88.69 169 THR A C 1
ATOM 1381 O O . THR A 1 169 ? -1.629 -15.021 19.794 1.00 88.69 169 THR A O 1
ATOM 1384 N N . PHE A 1 170 ? -3.868 -14.687 19.704 1.00 90.62 170 PHE A N 1
ATOM 1385 C CA . PHE A 1 170 ? -4.266 -15.947 19.103 1.00 90.62 170 PHE A CA 1
ATOM 1386 C C . PHE A 1 170 ? -4.899 -15.717 17.730 1.00 90.62 170 PHE A C 1
ATOM 1388 O O . PHE A 1 170 ? -5.562 -14.701 17.504 1.00 90.62 170 PHE A O 1
ATOM 1395 N N . TYR A 1 171 ? -4.699 -16.681 16.836 1.00 91.88 171 TYR A N 1
ATOM 1396 C CA . TYR A 1 171 ? -5.259 -16.711 15.486 1.00 91.88 171 TYR A CA 1
ATOM 1397 C C . TYR A 1 171 ? -5.923 -18.059 15.222 1.00 91.88 171 TYR A C 1
ATOM 1399 O O . TYR A 1 171 ? -5.510 -19.069 15.787 1.00 91.88 171 TYR A O 1
ATOM 1407 N N . ASP A 1 172 ? -6.957 -18.069 14.384 1.00 90.88 172 ASP A N 1
ATOM 1408 C CA . ASP A 1 172 ? -7.678 -19.291 14.016 1.00 90.88 172 ASP A CA 1
ATOM 1409 C C . ASP A 1 172 ? -6.756 -20.244 13.239 1.00 90.88 172 ASP A C 1
ATOM 1411 O O . ASP A 1 172 ? -6.165 -19.852 12.228 1.00 90.88 172 ASP A O 1
ATOM 1415 N N . LYS A 1 173 ? -6.614 -21.481 13.727 1.00 90.38 173 LYS A N 1
ATOM 1416 C CA . LYS A 1 173 ? -5.701 -22.487 13.174 1.00 90.38 173 LYS A CA 1
ATOM 1417 C C . LYS A 1 173 ? -5.983 -22.779 11.700 1.00 90.38 173 LYS A C 1
ATOM 1419 O O . LYS A 1 173 ? -5.048 -22.795 10.904 1.00 90.38 173 LYS A O 1
ATOM 1424 N N . ALA A 1 174 ? -7.254 -22.940 11.329 1.00 89.00 174 ALA A N 1
ATOM 1425 C CA . ALA A 1 174 ? -7.639 -23.303 9.966 1.00 89.00 174 ALA A CA 1
ATOM 1426 C C . ALA A 1 174 ? -7.299 -22.192 8.960 1.00 89.00 174 ALA A C 1
ATOM 1428 O O . ALA A 1 174 ? -6.732 -22.451 7.901 1.00 89.00 174 ALA A O 1
ATOM 1429 N N . LEU A 1 175 ? -7.589 -20.937 9.319 1.00 89.12 175 LEU A N 1
ATOM 1430 C CA . LEU A 1 175 ? -7.283 -19.781 8.470 1.00 89.12 175 LEU A CA 1
ATOM 1431 C C . LEU A 1 175 ? -5.777 -19.559 8.334 1.00 89.12 175 LEU A C 1
ATOM 1433 O O . LEU A 1 175 ? -5.296 -19.218 7.254 1.00 89.12 175 LEU A O 1
ATOM 1437 N N . VAL A 1 176 ? -5.028 -19.751 9.422 1.00 89.88 176 VAL A N 1
ATOM 1438 C CA . VAL A 1 176 ? -3.567 -19.654 9.382 1.00 89.88 176 VAL A CA 1
ATOM 1439 C C . VAL A 1 176 ? -2.996 -20.721 8.453 1.00 89.88 176 VAL A C 1
ATOM 1441 O O . VAL A 1 176 ? -2.203 -20.376 7.585 1.00 89.88 176 VAL A O 1
ATOM 1444 N N . ASP A 1 177 ? -3.425 -21.976 8.569 1.00 89.12 177 ASP A N 1
ATOM 1445 C CA . ASP A 1 177 ? -2.896 -23.060 7.738 1.00 89.12 177 ASP A CA 1
ATOM 1446 C C . ASP A 1 177 ? -3.137 -22.826 6.241 1.00 89.12 177 ASP A C 1
ATOM 1448 O O . ASP A 1 177 ? -2.210 -22.982 5.450 1.00 89.12 177 ASP A O 1
ATOM 1452 N N . ILE A 1 178 ? -4.319 -22.336 5.853 1.00 88.25 178 ILE A N 1
ATOM 1453 C CA . ILE A 1 178 ? -4.629 -22.003 4.452 1.00 88.25 178 ILE A CA 1
ATOM 1454 C C . ILE A 1 178 ? -3.742 -20.855 3.938 1.00 88.25 178 ILE A C 1
ATOM 1456 O O . ILE A 1 178 ? -3.125 -20.964 2.881 1.00 88.25 178 ILE A O 1
ATOM 1460 N N . HIS A 1 179 ? -3.643 -19.744 4.677 1.00 87.00 179 HIS A N 1
ATOM 1461 C CA . HIS A 1 179 ? -2.947 -18.536 4.204 1.00 87.00 179 HIS A CA 1
ATOM 1462 C C . HIS A 1 179 ? -1.416 -18.569 4.368 1.00 87.00 179 HIS A C 1
ATOM 1464 O O . HIS A 1 179 ? -0.706 -17.704 3.828 1.00 87.00 179 HIS A O 1
ATOM 1470 N N . PHE A 1 180 ? -0.899 -19.532 5.133 1.00 87.44 180 PHE A N 1
ATOM 1471 C CA . PHE A 1 180 ? 0.530 -19.745 5.354 1.00 87.44 180 PHE A CA 1
ATOM 1472 C C . PHE A 1 180 ? 1.067 -20.995 4.635 1.00 87.44 180 PHE A C 1
ATOM 1474 O O . PHE A 1 180 ? 2.281 -21.176 4.628 1.00 87.44 180 PHE A O 1
ATOM 1481 N N . ALA A 1 181 ? 0.222 -21.799 3.974 1.00 81.44 181 ALA A N 1
ATOM 1482 C CA . ALA A 1 181 ? 0.640 -22.984 3.213 1.00 81.44 181 ALA A CA 1
ATOM 1483 C C . ALA A 1 181 ? 1.734 -22.688 2.169 1.00 81.44 181 ALA A C 1
ATOM 1485 O O . ALA A 1 181 ? 2.691 -23.447 2.049 1.00 81.44 181 ALA A O 1
ATOM 1486 N N . GLU A 1 182 ? 1.656 -21.542 1.484 1.00 73.06 182 GLU A N 1
ATOM 1487 C CA . GLU A 1 182 ? 2.664 -21.097 0.503 1.00 73.06 182 GLU A CA 1
ATOM 1488 C C . GLU A 1 182 ? 4.082 -20.970 1.085 1.00 73.06 182 GLU A C 1
ATOM 1490 O O . GLU A 1 182 ? 5.058 -21.036 0.347 1.00 73.06 182 GLU A O 1
ATOM 1495 N N . LEU A 1 183 ? 4.216 -20.759 2.400 1.00 71.75 183 LEU A N 1
ATOM 1496 C CA . LEU A 1 183 ? 5.519 -20.598 3.054 1.00 71.75 183 LEU A CA 1
ATOM 1497 C C . LEU A 1 183 ? 6.241 -21.932 3.282 1.00 71.75 183 LEU A C 1
ATOM 1499 O O . LEU A 1 183 ? 7.429 -21.912 3.587 1.00 71.75 183 LEU A O 1
ATOM 1503 N N . ILE A 1 184 ? 5.536 -23.062 3.166 1.00 61.97 184 ILE A N 1
ATOM 1504 C CA . ILE A 1 184 ? 6.091 -24.410 3.368 1.00 61.97 184 ILE A CA 1
ATOM 1505 C C . ILE A 1 184 ? 6.704 -24.960 2.072 1.00 61.97 184 ILE A C 1
ATOM 1507 O O . ILE A 1 184 ? 7.405 -25.963 2.127 1.00 61.97 184 ILE A O 1
ATOM 1511 N N . ALA A 1 185 ? 6.485 -24.319 0.915 1.00 61.19 185 ALA A N 1
ATOM 1512 C CA . ALA A 1 185 ? 7.117 -24.748 -0.329 1.00 61.19 185 ALA A CA 1
ATOM 1513 C C . ALA A 1 185 ? 8.640 -24.810 -0.127 1.00 61.19 185 ALA A C 1
ATOM 1515 O O . ALA A 1 185 ? 9.269 -23.789 0.165 1.00 61.19 185 ALA A O 1
ATOM 1516 N N . GLU A 1 186 ? 9.207 -26.015 -0.216 1.00 60.41 186 GLU A N 1
ATOM 1517 C CA . GLU A 1 186 ? 10.640 -26.240 -0.077 1.00 60.41 186 GLU A CA 1
ATOM 1518 C C . GLU A 1 186 ? 11.342 -25.452 -1.177 1.00 60.41 186 GLU A C 1
ATOM 1520 O O . GLU A 1 186 ? 11.295 -25.785 -2.358 1.00 60.41 186 GLU A O 1
ATOM 1525 N N . VAL A 1 187 ? 11.935 -24.331 -0.788 1.00 60.84 187 VAL A N 1
ATOM 1526 C CA . VAL A 1 187 ? 12.767 -23.546 -1.681 1.00 60.84 187 VAL A CA 1
ATOM 1527 C C . VAL A 1 187 ? 14.058 -24.338 -1.871 1.00 60.84 187 VAL A C 1
ATOM 1529 O O . VAL A 1 187 ? 14.890 -24.368 -0.961 1.00 60.84 187 VAL A O 1
ATOM 1532 N N . ASP A 1 188 ? 14.229 -24.966 -3.036 1.00 66.75 188 ASP A N 1
ATOM 1533 C CA . ASP A 1 188 ? 15.506 -25.567 -3.415 1.00 66.75 188 ASP A CA 1
ATOM 1534 C C . ASP A 1 188 ? 16.577 -24.465 -3.449 1.00 66.75 188 ASP A C 1
ATOM 1536 O O . ASP A 1 188 ? 16.514 -23.514 -4.233 1.00 66.75 188 ASP A O 1
ATOM 1540 N N . MET A 1 189 ? 17.568 -24.569 -2.560 1.00 68.50 189 MET A N 1
ATOM 1541 C CA . MET A 1 189 ? 18.673 -23.612 -2.474 1.00 68.50 189 MET A CA 1
ATOM 1542 C C . MET A 1 189 ? 19.504 -23.559 -3.765 1.00 68.50 189 MET A C 1
ATOM 1544 O O . MET A 1 189 ? 20.184 -22.559 -3.990 1.00 68.50 189 MET A O 1
ATOM 1548 N N . ASN A 1 190 ? 19.425 -24.573 -4.634 1.00 74.12 190 ASN A N 1
ATOM 1549 C CA . ASN A 1 190 ? 20.117 -24.591 -5.925 1.00 74.12 190 ASN A CA 1
ATOM 1550 C C . ASN A 1 190 ? 19.530 -23.611 -6.956 1.00 74.12 190 ASN A C 1
ATOM 1552 O O . ASN A 1 190 ? 20.240 -23.182 -7.876 1.00 74.12 190 ASN A O 1
ATOM 1556 N N . ASP A 1 191 ? 18.265 -23.218 -6.784 1.00 81.44 191 ASP A N 1
ATOM 1557 C CA . ASP A 1 191 ? 17.555 -22.296 -7.676 1.00 81.44 191 ASP A CA 1
ATOM 1558 C C . ASP A 1 191 ? 17.830 -20.819 -7.368 1.00 81.44 191 ASP A C 1
ATOM 1560 O O . ASP A 1 191 ? 17.293 -19.917 -8.026 1.00 81.44 191 ASP A O 1
ATOM 1564 N N . TYR A 1 192 ? 18.690 -20.541 -6.387 1.00 87.06 192 TYR A N 1
ATOM 1565 C CA . TYR A 1 192 ? 19.013 -19.189 -5.965 1.00 87.06 192 TYR A CA 1
ATOM 1566 C C . TYR A 1 192 ? 20.520 -18.949 -5.883 1.00 87.06 192 TYR A C 1
ATOM 1568 O O . TYR A 1 192 ? 21.302 -19.828 -5.539 1.00 87.06 192 TYR A O 1
ATOM 1576 N N . TYR A 1 193 ? 20.921 -17.712 -6.167 1.00 90.38 193 TYR A N 1
ATOM 1577 C CA . TYR A 1 193 ? 22.281 -17.228 -5.978 1.00 90.38 193 TYR A CA 1
ATOM 1578 C C . TYR A 1 193 ? 22.417 -16.350 -4.741 1.00 90.38 193 TYR A C 1
ATOM 1580 O O . TYR A 1 193 ? 21.560 -15.507 -4.461 1.00 90.38 193 TYR A O 1
ATOM 1588 N N . THR A 1 194 ? 23.542 -16.484 -4.040 1.00 92.12 194 THR A N 1
ATOM 1589 C CA . THR A 1 194 ? 24.002 -15.481 -3.073 1.00 92.12 194 THR A CA 1
ATOM 1590 C C . THR A 1 194 ? 24.638 -14.293 -3.791 1.00 92.12 194 THR A C 1
ATOM 1592 O O . THR A 1 194 ? 25.064 -14.390 -4.940 1.00 92.12 194 THR A O 1
ATOM 1595 N N . ILE A 1 195 ? 24.741 -13.154 -3.103 1.00 91.69 195 ILE A N 1
ATOM 1596 C CA . ILE A 1 195 ? 25.434 -11.976 -3.647 1.00 91.69 195 ILE A CA 1
ATOM 1597 C C . ILE A 1 195 ? 26.880 -12.323 -4.018 1.00 91.69 195 ILE A C 1
ATOM 1599 O O . ILE A 1 195 ? 27.306 -11.985 -5.119 1.00 91.69 195 ILE A O 1
ATOM 1603 N N . ASP A 1 196 ? 27.587 -13.052 -3.153 1.00 92.75 196 ASP A N 1
ATOM 1604 C CA . ASP A 1 196 ? 28.978 -13.458 -3.383 1.00 92.75 196 ASP A CA 1
ATOM 1605 C C . ASP A 1 196 ? 29.111 -14.321 -4.649 1.00 92.75 196 ASP A C 1
ATOM 1607 O O . ASP A 1 196 ? 29.978 -14.068 -5.481 1.00 92.75 196 ASP A O 1
ATOM 1611 N N . GLN A 1 197 ? 28.182 -15.262 -4.866 1.00 91.19 197 GLN A N 1
ATOM 1612 C CA . GLN A 1 197 ? 28.143 -16.088 -6.079 1.00 91.19 197 GLN A CA 1
ATOM 1613 C C . GLN A 1 197 ? 27.880 -15.261 -7.345 1.00 91.19 197 GLN A C 1
ATOM 1615 O O . GLN A 1 197 ? 28.457 -15.543 -8.392 1.00 91.19 197 GLN A O 1
ATOM 1620 N N . ILE A 1 198 ? 27.032 -14.228 -7.276 1.00 90.88 198 ILE A N 1
ATOM 1621 C CA . ILE A 1 198 ? 26.785 -13.324 -8.414 1.00 90.88 198 ILE A CA 1
ATOM 1622 C C . ILE A 1 198 ? 28.030 -12.478 -8.697 1.00 90.88 198 ILE A C 1
ATOM 1624 O O . ILE A 1 198 ? 28.373 -12.260 -9.860 1.00 90.88 198 ILE A O 1
ATOM 1628 N N . MET A 1 199 ? 28.699 -11.995 -7.646 1.00 93.56 199 MET A N 1
ATOM 1629 C CA . MET A 1 199 ? 29.927 -11.211 -7.765 1.00 93.56 199 MET A CA 1
ATOM 1630 C C . MET A 1 199 ? 31.035 -12.021 -8.434 1.00 93.56 199 MET A C 1
ATOM 1632 O O . MET A 1 199 ? 31.647 -11.526 -9.377 1.00 93.56 199 MET A O 1
ATOM 1636 N N . GLU A 1 200 ? 31.247 -13.261 -7.989 1.00 92.50 200 GLU A N 1
ATOM 1637 C CA . GLU A 1 200 ? 32.255 -14.166 -8.543 1.00 92.50 200 GLU A CA 1
ATOM 1638 C C . GLU A 1 200 ? 31.916 -14.566 -9.985 1.00 92.50 200 GLU A C 1
ATOM 1640 O O . GLU A 1 200 ? 32.727 -14.367 -10.889 1.00 92.50 200 GLU A O 1
ATOM 1645 N N . LYS A 1 201 ? 30.684 -15.032 -10.234 1.00 88.00 201 LYS A N 1
ATOM 1646 C CA . LYS A 1 201 ? 30.264 -15.542 -11.548 1.00 88.00 201 LYS A CA 1
ATOM 1647 C C . LYS A 1 201 ? 30.226 -14.466 -12.637 1.00 88.00 201 LYS A C 1
ATOM 1649 O O . LYS A 1 201 ? 30.622 -14.729 -13.768 1.00 88.00 201 LYS A O 1
ATOM 1654 N N . PHE A 1 202 ? 29.742 -13.263 -12.322 1.00 86.75 202 PHE A N 1
AT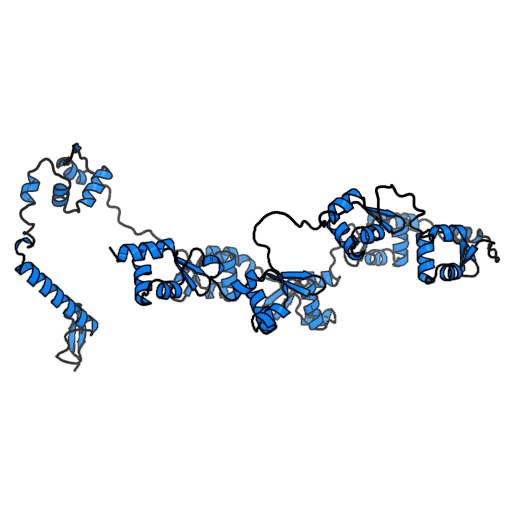OM 1655 C CA . PHE A 1 202 ? 29.564 -12.189 -13.310 1.00 86.75 202 PHE A CA 1
ATOM 1656 C C . PHE A 1 202 ? 30.597 -11.064 -13.189 1.00 86.75 202 PHE A C 1
ATOM 1658 O O . PHE A 1 202 ? 30.446 -10.034 -13.850 1.00 86.75 202 PHE A O 1
ATOM 1665 N N . SER A 1 203 ? 31.614 -11.236 -12.336 1.00 88.69 203 SER A N 1
ATOM 1666 C CA . SER A 1 203 ? 32.663 -10.241 -12.066 1.00 88.69 203 SER A CA 1
ATOM 1667 C C . SER A 1 203 ? 32.093 -8.848 -11.765 1.00 88.69 203 SER A C 1
ATOM 1669 O O . SER A 1 203 ? 32.572 -7.824 -12.253 1.00 88.69 203 SER A O 1
ATOM 1671 N N . MET A 1 204 ? 31.008 -8.806 -10.988 1.00 88.81 204 MET A N 1
ATOM 1672 C CA . MET A 1 204 ? 30.322 -7.571 -10.615 1.00 88.81 204 MET A CA 1
ATOM 1673 C C . MET A 1 204 ? 30.768 -7.119 -9.226 1.00 88.81 204 MET A C 1
ATOM 1675 O O . MET A 1 204 ? 30.908 -7.929 -8.315 1.00 88.81 204 MET A O 1
ATOM 1679 N N . SER A 1 205 ? 30.922 -5.809 -9.025 1.00 93.75 205 SER A N 1
ATOM 1680 C CA . SER A 1 205 ? 31.090 -5.272 -7.672 1.00 93.75 205 SER A CA 1
ATOM 1681 C C . SER A 1 205 ? 29.795 -5.430 -6.869 1.00 93.75 205 SER A C 1
ATOM 1683 O O . SER A 1 205 ? 28.697 -5.420 -7.432 1.00 93.75 205 SER A O 1
ATOM 1685 N N . HIS A 1 206 ? 29.899 -5.509 -5.542 1.00 92.19 206 HIS A N 1
ATOM 1686 C CA . HIS A 1 206 ? 28.738 -5.630 -4.651 1.00 92.19 206 HIS A CA 1
ATOM 1687 C C . HIS A 1 206 ? 27.664 -4.554 -4.930 1.00 92.19 206 HIS A C 1
ATOM 1689 O O . HIS A 1 206 ? 26.474 -4.849 -5.033 1.00 92.19 206 HIS A O 1
ATOM 1695 N N . ALA A 1 207 ? 28.083 -3.300 -5.145 1.00 93.00 207 ALA A N 1
ATOM 1696 C CA . ALA A 1 207 ? 27.185 -2.193 -5.490 1.00 93.00 207 ALA A CA 1
ATOM 1697 C C . ALA A 1 207 ? 26.512 -2.365 -6.865 1.00 93.00 207 ALA A C 1
ATOM 1699 O O . ALA A 1 207 ? 25.333 -2.031 -7.027 1.00 93.00 207 ALA A O 1
ATOM 1700 N N . ALA A 1 208 ? 27.235 -2.914 -7.847 1.00 91.62 208 ALA A N 1
ATOM 1701 C CA . ALA A 1 208 ? 26.686 -3.200 -9.166 1.00 91.62 208 ALA A CA 1
ATOM 1702 C C . ALA A 1 208 ? 25.640 -4.322 -9.104 1.00 91.62 208 ALA A C 1
ATOM 1704 O O . ALA A 1 208 ? 24.615 -4.218 -9.776 1.00 91.62 208 ALA A O 1
ATOM 1705 N N . VAL A 1 209 ? 25.855 -5.355 -8.278 1.00 92.50 209 VAL A N 1
ATOM 1706 C CA . VAL A 1 209 ? 24.878 -6.438 -8.067 1.00 92.50 209 VAL A CA 1
ATOM 1707 C C . VAL A 1 209 ? 23.586 -5.887 -7.468 1.00 92.50 209 VAL A C 1
ATOM 1709 O O . VAL A 1 209 ? 22.513 -6.132 -8.014 1.00 92.50 209 VAL A O 1
ATOM 1712 N N . LEU A 1 210 ? 23.673 -5.081 -6.404 1.00 91.75 210 LEU A N 1
ATOM 1713 C CA . LEU A 1 210 ? 22.491 -4.471 -5.781 1.00 91.75 210 LEU A CA 1
ATOM 1714 C C . LEU A 1 210 ? 21.721 -3.569 -6.754 1.00 91.75 210 LEU A C 1
ATOM 1716 O O . LEU A 1 210 ? 20.502 -3.687 -6.870 1.00 91.75 210 LEU A O 1
ATOM 1720 N N . SER A 1 211 ? 22.434 -2.718 -7.498 1.00 91.62 211 SER A N 1
ATOM 1721 C CA . SER A 1 211 ? 21.822 -1.842 -8.505 1.00 91.62 211 SER A CA 1
ATOM 1722 C C . SER A 1 211 ? 21.155 -2.642 -9.626 1.00 91.62 211 SER A C 1
ATOM 1724 O O . SER A 1 211 ? 20.077 -2.279 -10.090 1.00 91.62 211 SER A O 1
ATOM 1726 N N . PHE A 1 212 ? 21.769 -3.747 -10.057 1.00 90.94 212 PHE A N 1
ATOM 1727 C CA . PHE A 1 212 ? 21.235 -4.623 -11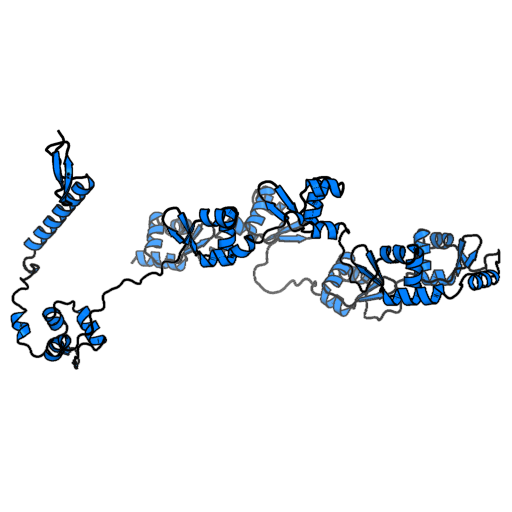.100 1.00 90.94 212 PHE A CA 1
ATOM 1728 C C . PHE A 1 212 ? 19.970 -5.355 -10.653 1.00 90.94 212 PHE A C 1
ATOM 1730 O O . PHE A 1 212 ? 18.979 -5.347 -11.378 1.00 90.94 212 PHE A O 1
ATOM 1737 N N . VAL A 1 213 ? 19.985 -5.943 -9.458 1.00 92.25 213 VAL A N 1
ATOM 1738 C CA . VAL A 1 213 ? 18.820 -6.614 -8.871 1.00 92.25 213 VAL A CA 1
ATOM 1739 C C . VAL A 1 213 ? 17.657 -5.639 -8.723 1.00 92.25 213 VAL A C 1
ATOM 1741 O O . VAL A 1 213 ? 16.539 -5.968 -9.105 1.00 92.25 213 VAL A O 1
ATOM 1744 N N . GLN A 1 214 ? 17.917 -4.442 -8.186 1.00 89.44 214 GLN A N 1
ATOM 1745 C CA . GLN A 1 214 ? 16.884 -3.433 -7.965 1.00 89.44 214 GLN A CA 1
ATOM 1746 C C . GLN A 1 214 ? 16.315 -2.894 -9.279 1.00 89.44 214 GLN A C 1
ATOM 1748 O O . GLN A 1 214 ? 15.122 -2.645 -9.371 1.00 89.44 214 GLN A O 1
ATOM 1753 N N . ARG A 1 215 ? 17.153 -2.710 -10.305 1.00 87.56 215 ARG A N 1
ATOM 1754 C CA . ARG A 1 215 ? 16.713 -2.190 -11.606 1.00 87.56 215 ARG A CA 1
ATOM 1755 C C . ARG A 1 215 ? 15.849 -3.182 -12.391 1.00 87.56 215 ARG A C 1
ATOM 1757 O O . ARG A 1 215 ? 15.070 -2.745 -13.228 1.00 87.56 215 ARG A O 1
ATOM 1764 N N . ASN A 1 216 ? 16.025 -4.481 -12.155 1.00 86.06 216 ASN A N 1
ATOM 1765 C CA . ASN A 1 216 ? 15.333 -5.551 -12.877 1.00 86.06 216 ASN A CA 1
ATOM 1766 C C . ASN A 1 216 ? 14.305 -6.298 -12.006 1.00 86.06 216 ASN A C 1
ATOM 1768 O O . ASN A 1 216 ? 13.860 -7.373 -12.398 1.00 86.06 216 ASN A O 1
ATOM 1772 N N . ASP A 1 217 ? 13.972 -5.764 -10.824 1.00 87.81 217 ASP A N 1
ATOM 1773 C CA . ASP A 1 217 ? 12.993 -6.318 -9.878 1.00 87.81 217 ASP A CA 1
ATOM 1774 C C . ASP A 1 217 ? 13.137 -7.835 -9.640 1.00 87.81 217 ASP A C 1
ATOM 1776 O O . ASP A 1 217 ? 12.166 -8.593 -9.620 1.00 87.81 217 ASP A O 1
ATOM 1780 N N . ILE A 1 218 ? 14.381 -8.294 -9.458 1.00 87.50 218 ILE A N 1
ATOM 1781 C CA . ILE A 1 218 ? 14.678 -9.727 -9.348 1.00 87.50 218 ILE A CA 1
ATOM 1782 C C . ILE A 1 218 ? 14.094 -10.291 -8.040 1.00 87.50 218 ILE A C 1
ATOM 1784 O O . ILE A 1 218 ? 14.423 -9.780 -6.959 1.00 87.50 218 ILE A O 1
ATOM 1788 N N . PRO A 1 219 ? 13.293 -11.379 -8.096 1.00 86.00 219 PRO A N 1
ATOM 1789 C CA . PRO A 1 219 ? 12.741 -12.011 -6.905 1.00 86.00 219 PRO A CA 1
ATOM 1790 C C . PRO A 1 219 ? 13.838 -12.431 -5.925 1.00 86.00 219 PRO A C 1
ATOM 1792 O O . PRO A 1 219 ? 14.822 -13.078 -6.304 1.00 86.00 219 PRO A O 1
ATOM 1795 N N . ARG A 1 220 ? 13.647 -12.079 -4.649 1.00 88.00 220 ARG A N 1
ATOM 1796 C CA . ARG A 1 220 ? 14.583 -12.393 -3.568 1.00 88.00 220 ARG A CA 1
ATOM 1797 C C . ARG A 1 220 ? 13.899 -13.101 -2.414 1.00 88.00 220 ARG A C 1
ATOM 1799 O O . ARG A 1 220 ? 12.769 -12.771 -2.056 1.00 88.00 220 ARG A O 1
ATOM 1806 N N . ILE A 1 221 ? 14.642 -13.989 -1.777 1.00 83.69 221 ILE A N 1
ATOM 1807 C CA . ILE A 1 221 ? 14.272 -14.631 -0.521 1.00 83.69 221 ILE A CA 1
ATOM 1808 C C . ILE A 1 221 ? 15.322 -14.293 0.537 1.00 83.69 221 ILE A C 1
ATOM 1810 O O . ILE A 1 221 ? 16.510 -14.140 0.248 1.00 83.69 221 ILE A O 1
ATOM 1814 N N . THR A 1 222 ? 14.885 -14.145 1.781 1.00 80.62 222 THR A N 1
ATOM 1815 C CA . THR A 1 222 ? 15.772 -13.861 2.914 1.00 80.62 222 THR A CA 1
ATOM 1816 C C . THR A 1 222 ? 15.676 -15.007 3.906 1.00 80.62 222 THR A C 1
ATOM 1818 O O . THR A 1 222 ? 14.655 -15.141 4.580 1.00 80.62 222 THR A O 1
ATOM 1821 N N . GLN A 1 223 ? 16.730 -15.816 4.005 1.00 74.88 223 GLN A N 1
ATOM 1822 C CA . GLN A 1 223 ? 16.842 -16.867 5.015 1.00 74.88 223 GLN A CA 1
ATOM 1823 C C . GLN A 1 223 ? 17.972 -16.504 5.989 1.00 74.88 223 GLN A C 1
ATOM 1825 O O . GLN A 1 223 ? 19.143 -16.391 5.619 1.00 74.88 223 GLN A O 1
ATOM 1830 N N . GLY A 1 224 ? 17.616 -16.273 7.256 1.00 73.94 224 GLY A N 1
ATOM 1831 C CA . GLY A 1 224 ? 18.560 -15.838 8.288 1.00 73.94 224 GLY A CA 1
ATOM 1832 C C . GLY A 1 224 ? 19.139 -14.442 8.018 1.00 73.94 224 GLY A C 1
ATOM 1833 O O . GLY A 1 224 ? 18.395 -13.476 7.866 1.00 73.94 224 GLY A O 1
ATOM 1834 N N . ARG A 1 225 ? 20.477 -14.330 7.996 1.00 74.56 225 ARG A N 1
ATOM 1835 C CA . ARG A 1 225 ? 21.211 -13.079 7.698 1.00 74.56 225 ARG A CA 1
ATOM 1836 C C . ARG A 1 225 ? 21.627 -12.942 6.227 1.00 74.56 225 ARG A C 1
ATOM 1838 O O . ARG A 1 225 ? 22.211 -11.924 5.870 1.00 74.56 225 ARG A O 1
ATOM 1845 N N . LYS A 1 226 ? 21.364 -13.951 5.391 1.00 82.00 226 LYS A N 1
ATOM 1846 C CA . LYS A 1 226 ? 21.770 -13.973 3.980 1.00 82.00 226 LYS A CA 1
ATOM 1847 C C . LYS A 1 226 ? 20.564 -13.740 3.067 1.00 82.00 226 LYS A C 1
ATOM 1849 O O . LYS A 1 226 ? 19.443 -14.156 3.366 1.00 82.00 226 LYS A O 1
ATOM 1854 N N . VAL A 1 227 ? 20.810 -13.043 1.961 1.00 87.62 227 VAL A N 1
ATOM 1855 C CA . VAL A 1 227 ? 19.820 -12.752 0.918 1.00 87.62 227 VAL A CA 1
ATOM 1856 C C . VAL A 1 227 ? 20.170 -13.575 -0.310 1.00 87.62 227 VAL A C 1
ATOM 1858 O O . VAL A 1 227 ? 21.330 -13.591 -0.724 1.00 87.62 227 VAL A O 1
ATOM 1861 N N . TYR A 1 228 ? 19.163 -14.221 -0.884 1.00 89.62 228 TYR A N 1
ATOM 1862 C CA . TYR A 1 228 ? 19.301 -15.045 -2.073 1.00 89.62 228 TYR A CA 1
ATOM 1863 C C . TYR A 1 228 ? 18.393 -14.508 -3.179 1.00 89.62 228 TYR A C 1
ATOM 1865 O O . TYR A 1 228 ? 17.271 -14.071 -2.915 1.00 89.62 228 TYR A O 1
ATOM 1873 N N . TYR A 1 229 ? 18.875 -14.537 -4.415 1.00 91.38 229 TYR A N 1
ATOM 1874 C CA . TYR A 1 229 ? 18.178 -14.038 -5.600 1.00 91.38 229 TYR A CA 1
ATOM 1875 C C . TYR A 1 229 ? 17.913 -15.170 -6.579 1.00 91.38 229 TYR A C 1
ATOM 1877 O O . TYR A 1 229 ? 18.745 -16.059 -6.715 1.00 91.38 229 TYR A O 1
ATOM 1885 N N . SER A 1 230 ? 16.771 -15.145 -7.267 1.00 87.94 230 SER A N 1
ATOM 1886 C CA . SER A 1 230 ? 16.418 -16.212 -8.209 1.00 87.94 230 SER A CA 1
ATOM 1887 C C . SER A 1 230 ? 17.471 -16.353 -9.314 1.00 87.94 230 SER A C 1
ATOM 1889 O O . SER A 1 230 ? 17.712 -15.419 -10.086 1.00 87.94 230 SER A O 1
ATOM 1891 N N . ARG A 1 231 ? 18.062 -17.548 -9.406 1.00 86.00 231 ARG A N 1
ATOM 1892 C CA . ARG A 1 231 ? 19.067 -17.913 -10.408 1.00 86.00 231 ARG A CA 1
ATOM 1893 C C . ARG A 1 231 ? 18.509 -17.805 -11.817 1.00 86.00 231 ARG A C 1
ATOM 1895 O O . ARG A 1 231 ? 19.127 -17.167 -12.659 1.00 86.00 231 ARG A O 1
ATOM 1902 N N . ALA A 1 232 ? 17.306 -18.333 -12.045 1.00 79.31 232 ALA A N 1
ATOM 1903 C CA . ALA A 1 232 ? 16.639 -18.281 -13.344 1.00 79.31 232 ALA A CA 1
ATOM 1904 C C . ALA A 1 232 ? 16.484 -16.842 -13.862 1.00 79.31 232 ALA A C 1
ATOM 1906 O O . ALA A 1 232 ? 16.798 -16.566 -15.016 1.00 79.31 232 ALA A O 1
ATOM 1907 N N . HIS A 1 233 ? 16.066 -15.910 -13.002 1.00 82.75 233 HIS A N 1
ATOM 1908 C CA . HIS A 1 233 ? 15.901 -14.507 -13.385 1.00 82.75 233 HIS A CA 1
ATOM 1909 C C . HIS A 1 233 ? 17.250 -13.844 -13.681 1.00 82.75 233 HIS A C 1
ATOM 1911 O O . HIS A 1 233 ? 17.392 -13.184 -14.708 1.00 82.75 233 HIS A O 1
ATOM 1917 N N . ILE A 1 234 ? 18.256 -14.047 -12.823 1.00 84.69 234 ILE A N 1
ATOM 1918 C CA . ILE A 1 234 ? 19.603 -13.496 -13.034 1.00 84.69 234 ILE A CA 1
ATOM 1919 C C . ILE A 1 234 ? 20.210 -14.025 -14.333 1.00 84.69 234 ILE A C 1
ATOM 1921 O O . ILE A 1 234 ? 20.680 -13.231 -15.144 1.00 84.69 234 ILE A O 1
ATOM 1925 N N . ASP A 1 235 ? 20.155 -15.338 -14.548 1.00 82.06 235 ASP A N 1
ATOM 1926 C CA . ASP A 1 235 ? 20.698 -15.993 -15.736 1.00 82.06 235 ASP A CA 1
ATOM 1927 C C . ASP A 1 235 ? 19.929 -15.579 -17.002 1.00 82.06 235 ASP A C 1
ATOM 1929 O O . ASP A 1 235 ? 20.546 -15.419 -18.049 1.00 82.06 235 ASP A O 1
ATOM 1933 N N . THR A 1 236 ? 18.619 -15.311 -16.924 1.00 79.94 236 THR A N 1
ATOM 1934 C CA . THR A 1 236 ? 17.840 -14.754 -18.050 1.00 79.94 236 THR A CA 1
ATOM 1935 C C . THR A 1 236 ? 18.316 -13.342 -18.397 1.00 79.94 236 THR A C 1
ATOM 1937 O O . THR A 1 236 ? 18.655 -13.060 -19.541 1.00 79.94 236 THR A O 1
ATOM 1940 N N . PHE A 1 237 ? 18.425 -12.447 -17.408 1.00 81.12 237 PHE A N 1
ATOM 1941 C CA . PHE A 1 237 ? 18.887 -11.071 -17.637 1.00 81.12 237 PHE A CA 1
ATOM 1942 C C . PHE A 1 237 ? 20.360 -10.984 -18.058 1.00 81.12 237 PHE A C 1
ATOM 1944 O O . PHE A 1 237 ? 20.769 -10.010 -18.696 1.00 81.12 237 PHE A O 1
ATOM 1951 N N . LYS A 1 238 ? 21.173 -11.975 -17.681 1.00 78.94 238 LYS A N 1
ATOM 1952 C CA . LYS A 1 238 ? 22.577 -12.093 -18.087 1.00 78.94 238 LYS A CA 1
ATOM 1953 C C . LYS A 1 238 ? 22.780 -12.933 -19.356 1.00 78.94 238 LYS A C 1
ATOM 1955 O O . LYS A 1 238 ? 23.884 -12.905 -19.893 1.00 78.94 238 LYS A O 1
ATOM 1960 N N . GLY A 1 239 ? 21.726 -13.562 -19.885 1.00 64.75 239 GLY A N 1
ATOM 1961 C CA . GLY A 1 239 ? 21.703 -14.237 -21.188 1.00 64.75 239 GLY A CA 1
ATOM 1962 C C . GLY A 1 239 ? 22.217 -15.684 -21.205 1.00 64.75 239 GLY A C 1
ATOM 1963 O O . GLY A 1 239 ? 22.660 -16.144 -22.252 1.00 64.75 239 GLY A O 1
ATOM 1964 N N . GLU A 1 240 ? 22.203 -16.400 -20.077 1.00 59.59 240 GLU A N 1
ATOM 1965 C CA . GLU A 1 240 ? 22.680 -17.793 -19.978 1.00 59.59 240 GLU A CA 1
ATOM 1966 C C . GLU A 1 240 ? 21.576 -18.853 -20.121 1.00 59.59 240 GLU A C 1
ATOM 1968 O O . GLU A 1 240 ? 21.847 -19.964 -20.573 1.00 59.59 240 GLU A O 1
ATOM 1973 N N . ARG A 1 241 ? 20.328 -18.532 -19.764 1.00 49.19 241 ARG A N 1
ATOM 1974 C CA . ARG A 1 241 ? 19.162 -19.400 -19.996 1.00 49.19 241 ARG A CA 1
ATOM 1975 C C . ARG A 1 241 ? 18.072 -18.605 -20.700 1.00 49.19 241 ARG A C 1
ATOM 1977 O O . ARG A 1 241 ? 17.127 -18.149 -20.069 1.00 49.19 241 ARG A O 1
ATOM 1984 N N . GLU A 1 242 ? 18.195 -18.431 -22.008 1.00 57.47 242 GLU A N 1
ATOM 1985 C CA . GLU A 1 242 ? 17.051 -18.024 -22.823 1.00 57.47 242 GLU A CA 1
ATOM 1986 C C . GLU A 1 242 ? 16.423 -19.295 -23.406 1.00 57.47 242 GLU A C 1
ATOM 1988 O O . GLU A 1 242 ? 17.060 -20.039 -24.148 1.00 57.47 242 GLU A O 1
ATOM 1993 N N . ASN A 1 243 ? 15.184 -19.582 -23.005 1.00 55.34 243 ASN A N 1
ATOM 1994 C CA . ASN A 1 243 ? 14.371 -20.659 -23.565 1.00 55.34 243 ASN A CA 1
ATOM 1995 C C . ASN A 1 243 ? 13.972 -20.225 -24.986 1.00 55.34 243 ASN A C 1
ATOM 1997 O O . ASN A 1 243 ? 12.978 -19.523 -25.174 1.00 55.34 243 ASN A O 1
ATOM 2001 N N . VAL A 1 244 ? 14.821 -20.519 -25.972 1.00 56.94 244 VAL A N 1
ATOM 2002 C CA . VAL A 1 244 ? 14.523 -20.237 -27.379 1.00 56.94 244 VAL A CA 1
ATOM 2003 C C . VAL A 1 244 ? 13.531 -21.295 -27.846 1.00 56.94 244 VAL A C 1
ATOM 2005 O O . VAL A 1 244 ? 13.808 -22.490 -27.769 1.00 56.94 244 VAL A O 1
ATOM 2008 N N . ASP A 1 245 ? 12.363 -20.844 -28.297 1.00 63.28 245 ASP A N 1
ATOM 2009 C CA . ASP A 1 245 ? 11.317 -21.695 -28.861 1.00 63.28 245 ASP A CA 1
ATOM 2010 C C . ASP A 1 245 ? 11.921 -22.582 -29.980 1.00 63.28 245 ASP A C 1
ATOM 2012 O O . ASP A 1 245 ? 12.584 -22.040 -30.877 1.00 63.28 245 ASP A O 1
ATOM 2016 N N . PRO A 1 246 ? 11.756 -23.926 -29.952 1.00 74.06 246 PRO A N 1
ATOM 2017 C CA . PRO A 1 246 ? 12.399 -24.855 -30.892 1.00 74.06 246 PRO A CA 1
ATOM 2018 C C . PRO A 1 246 ? 12.216 -24.528 -32.384 1.00 74.06 246 PRO A C 1
ATOM 2020 O O . PRO A 1 246 ? 12.995 -24.994 -33.222 1.00 74.06 246 PRO A O 1
ATOM 2023 N N . LEU A 1 247 ? 11.205 -23.721 -32.722 1.00 79.38 247 LEU A N 1
ATOM 2024 C CA . LEU A 1 247 ? 10.903 -23.268 -34.079 1.00 79.38 247 LEU A CA 1
ATOM 2025 C C . LEU A 1 247 ? 11.911 -22.251 -34.653 1.00 79.38 247 LEU A C 1
ATOM 2027 O O . LEU A 1 247 ? 11.947 -22.034 -35.867 1.00 79.38 247 LEU A O 1
ATOM 2031 N N . TYR A 1 248 ? 12.741 -21.632 -33.812 1.00 84.75 248 TYR A N 1
ATOM 2032 C CA . TYR A 1 248 ? 13.667 -20.574 -34.214 1.00 84.75 248 TYR A CA 1
ATOM 2033 C C . TYR A 1 248 ? 15.134 -20.981 -34.015 1.00 84.75 248 TYR A C 1
ATOM 2035 O O . TYR A 1 248 ? 15.475 -21.927 -33.300 1.00 84.75 248 TYR A O 1
ATOM 2043 N N . TYR A 1 249 ? 16.017 -20.271 -34.712 1.00 87.19 249 TYR A N 1
ATOM 2044 C CA . TYR A 1 249 ? 17.459 -20.317 -34.533 1.00 87.19 249 TYR A CA 1
ATOM 2045 C C . TYR A 1 249 ? 17.979 -18.999 -33.984 1.00 87.19 249 TYR A C 1
ATOM 2047 O O . TYR A 1 249 ? 17.637 -17.927 -34.490 1.00 87.19 249 TYR A O 1
ATOM 2055 N N . THR A 1 250 ? 18.902 -19.074 -33.029 1.00 86.50 250 THR A N 1
ATOM 2056 C CA . THR A 1 250 ? 19.797 -17.954 -32.749 1.00 86.50 250 THR A CA 1
ATOM 2057 C C . THR A 1 250 ? 20.934 -17.927 -33.767 1.00 86.50 250 THR A C 1
ATOM 2059 O O . THR A 1 250 ? 21.296 -18.931 -34.379 1.00 86.50 250 THR A O 1
ATOM 2062 N N . TYR A 1 251 ? 21.565 -16.766 -33.931 1.00 87.19 251 TYR A N 1
ATOM 2063 C CA . TYR A 1 251 ? 22.734 -16.636 -34.807 1.00 87.19 251 TYR A CA 1
ATOM 2064 C C . TYR A 1 251 ? 23.897 -17.539 -34.370 1.00 87.19 251 TYR A C 1
ATOM 2066 O O . TYR A 1 251 ? 24.699 -17.950 -35.208 1.00 87.19 251 TYR A O 1
ATOM 2074 N N . LYS A 1 252 ? 23.980 -17.855 -33.070 1.00 84.25 252 LYS A N 1
ATOM 2075 C CA . LYS A 1 252 ? 24.962 -18.794 -32.527 1.00 84.25 252 LYS A CA 1
ATOM 2076 C C . LYS A 1 252 ? 24.662 -20.222 -32.995 1.00 84.25 252 LYS A C 1
ATOM 2078 O O . LYS A 1 252 ? 25.566 -20.876 -33.499 1.00 84.25 252 LYS A O 1
ATOM 2083 N N . ASP A 1 253 ? 23.398 -20.644 -32.958 1.00 85.62 253 ASP A N 1
ATOM 2084 C CA . ASP A 1 253 ? 22.980 -21.971 -33.438 1.00 85.62 253 ASP A CA 1
ATOM 2085 C C . ASP A 1 253 ? 23.235 -22.141 -34.945 1.00 85.62 253 ASP A C 1
ATOM 2087 O O . ASP A 1 253 ? 23.708 -23.185 -35.394 1.00 85.62 253 ASP A O 1
ATOM 2091 N N . ILE A 1 254 ? 22.972 -21.094 -35.739 1.00 87.00 254 ILE A N 1
ATOM 2092 C CA . ILE A 1 254 ? 23.247 -21.091 -37.188 1.00 87.00 254 ILE A CA 1
ATOM 2093 C C . ILE A 1 254 ? 24.749 -21.203 -37.449 1.00 87.00 254 ILE A C 1
ATOM 2095 O O . ILE A 1 254 ? 25.172 -21.947 -38.336 1.00 87.00 254 ILE A O 1
ATOM 2099 N N . HIS A 1 255 ? 25.560 -20.479 -36.676 1.00 85.69 255 HIS A N 1
ATOM 2100 C CA . HIS A 1 255 ? 27.011 -20.563 -36.769 1.00 85.69 255 HIS A CA 1
ATOM 2101 C C . HIS A 1 255 ? 27.513 -21.967 -36.410 1.00 85.69 255 HIS A C 1
ATOM 2103 O O . HIS A 1 255 ? 28.341 -22.523 -37.127 1.00 85.69 255 HIS A O 1
ATOM 2109 N N . GLU A 1 256 ? 26.988 -22.582 -35.351 1.00 85.25 256 GLU A N 1
ATOM 2110 C CA . GLU A 1 256 ? 27.389 -23.928 -34.942 1.00 85.25 256 GLU A CA 1
ATOM 2111 C C . GLU A 1 256 ? 27.002 -24.992 -35.980 1.00 85.25 256 GLU A C 1
ATOM 2113 O O . GLU A 1 256 ? 27.845 -25.841 -36.296 1.00 85.25 256 GLU A O 1
ATOM 2118 N N . LYS A 1 257 ? 25.794 -24.901 -36.559 1.00 83.75 257 LYS A N 1
ATOM 2119 C CA . LYS A 1 257 ? 25.246 -25.870 -37.525 1.00 83.75 257 LYS A CA 1
ATOM 2120 C C . LYS A 1 257 ? 25.813 -25.721 -38.940 1.00 83.75 257 LYS A C 1
ATOM 2122 O O . LYS A 1 257 ? 26.157 -26.720 -39.561 1.00 83.75 257 LYS A O 1
ATOM 2127 N N . TYR A 1 258 ? 25.916 -24.494 -39.452 1.00 84.44 258 TYR A N 1
ATOM 2128 C CA . TYR A 1 258 ? 26.275 -24.224 -40.853 1.00 84.44 258 TYR A CA 1
ATOM 2129 C C . TYR A 1 258 ? 27.646 -23.573 -41.037 1.00 84.44 258 TYR A C 1
ATOM 2131 O O . TYR A 1 258 ? 28.047 -23.321 -42.171 1.00 84.44 258 TYR A O 1
ATOM 2139 N N . LYS A 1 259 ? 28.362 -23.275 -39.943 1.00 86.50 259 LYS A N 1
ATOM 2140 C CA . LYS A 1 259 ? 29.680 -22.610 -39.950 1.00 86.50 259 LYS A CA 1
ATOM 2141 C C . LYS A 1 259 ? 29.693 -21.275 -40.709 1.00 86.50 259 LYS A C 1
ATOM 2143 O O . LYS A 1 259 ? 30.732 -20.837 -41.193 1.00 86.50 259 LYS A O 1
ATOM 2148 N N . LEU A 1 260 ? 28.542 -20.602 -40.782 1.00 84.69 260 LEU A N 1
ATOM 2149 C CA . LEU A 1 260 ? 28.398 -19.289 -41.411 1.00 84.69 260 LEU A CA 1
ATOM 2150 C C . LEU A 1 260 ? 28.809 -18.174 -40.449 1.00 84.69 260 LEU A C 1
ATOM 2152 O O . LEU A 1 260 ? 28.478 -18.215 -39.264 1.00 84.69 260 LEU A O 1
ATOM 2156 N N . SER A 1 261 ? 29.502 -17.153 -40.950 1.00 86.81 261 SER A N 1
ATOM 2157 C CA . SER A 1 261 ? 29.831 -15.965 -40.159 1.00 86.81 261 SER A CA 1
ATOM 2158 C C . SER A 1 261 ? 28.591 -15.102 -39.905 1.00 86.81 261 SER A C 1
ATOM 2160 O O . SER A 1 261 ? 27.612 -15.145 -40.651 1.00 86.81 261 SER A O 1
ATOM 2162 N N . LYS A 1 262 ? 28.634 -14.259 -38.867 1.00 84.50 262 LYS A N 1
ATOM 2163 C CA . LYS A 1 262 ? 27.536 -13.338 -38.524 1.00 84.50 262 LYS A CA 1
ATOM 2164 C C . LYS A 1 262 ? 27.087 -12.478 -39.713 1.00 84.50 262 LYS A C 1
ATOM 2166 O O . LYS A 1 262 ? 25.892 -12.253 -39.898 1.00 84.50 262 LYS A O 1
ATOM 2171 N N . ASP A 1 263 ? 28.037 -12.026 -40.524 1.00 82.12 263 ASP A N 1
ATOM 2172 C CA . ASP A 1 263 ? 27.761 -11.177 -41.682 1.00 82.12 263 ASP A CA 1
ATOM 2173 C C . ASP A 1 263 ? 27.133 -11.967 -42.834 1.00 82.12 263 ASP A C 1
ATOM 2175 O O . ASP A 1 263 ? 26.222 -11.470 -43.494 1.00 82.12 263 ASP A O 1
ATOM 2179 N N . GLN A 1 264 ? 27.541 -13.226 -43.024 1.00 82.75 264 GLN A N 1
ATOM 2180 C CA . GLN A 1 264 ? 26.907 -14.131 -43.986 1.00 82.75 264 GLN A CA 1
ATOM 2181 C C . GLN A 1 264 ? 25.462 -14.440 -43.585 1.00 82.75 264 GLN A C 1
ATOM 2183 O O . GLN A 1 264 ? 24.569 -14.386 -44.426 1.00 82.75 264 GLN A O 1
ATOM 2188 N N . ILE A 1 265 ? 25.208 -14.699 -42.300 1.00 88.06 265 ILE A N 1
ATOM 2189 C CA . ILE A 1 265 ? 23.854 -14.932 -41.779 1.00 88.06 265 ILE A CA 1
ATOM 2190 C C . ILE A 1 265 ? 22.974 -13.702 -42.033 1.00 88.06 265 ILE A C 1
ATOM 2192 O O . ILE A 1 265 ? 21.893 -13.834 -42.602 1.00 88.06 265 ILE A O 1
ATOM 2196 N N . ASN A 1 266 ? 23.459 -12.499 -41.703 1.00 88.38 266 ASN A N 1
ATOM 2197 C CA . ASN A 1 266 ? 22.742 -11.250 -41.983 1.00 88.38 266 ASN A CA 1
ATOM 2198 C C . ASN A 1 266 ? 22.455 -11.054 -43.476 1.00 88.38 266 ASN A C 1
ATOM 2200 O O . ASN A 1 266 ? 21.362 -10.619 -43.834 1.00 88.38 266 ASN A O 1
ATOM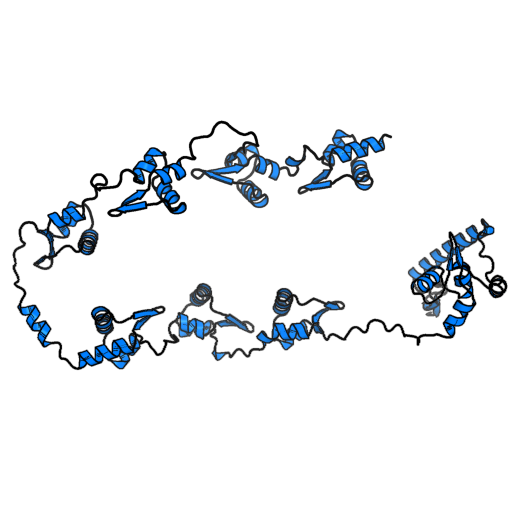 2204 N N . TYR A 1 267 ? 23.413 -11.385 -44.344 1.00 87.31 267 TYR A N 1
ATOM 2205 C CA . TYR A 1 267 ? 23.220 -11.323 -45.789 1.00 87.31 267 TYR A CA 1
ATOM 2206 C C . TYR A 1 267 ? 22.059 -12.219 -46.240 1.00 87.31 267 TYR A C 1
ATOM 2208 O O . TYR A 1 267 ? 21.179 -11.747 -46.956 1.00 87.31 267 TYR A O 1
ATOM 2216 N N . TYR A 1 268 ? 22.001 -13.476 -45.785 1.00 85.94 268 TYR A N 1
ATOM 2217 C CA . TYR A 1 268 ? 20.906 -14.387 -46.138 1.00 85.94 268 TYR A CA 1
ATOM 2218 C C . TYR A 1 268 ? 19.561 -13.920 -45.577 1.00 85.94 268 TYR A C 1
ATOM 2220 O O . TYR A 1 268 ? 18.564 -13.900 -46.295 1.00 85.94 268 TYR A O 1
ATOM 2228 N N . VAL A 1 269 ? 19.535 -13.482 -44.321 1.00 88.44 269 VAL A N 1
ATOM 2229 C CA . VAL A 1 269 ? 18.309 -13.005 -43.674 1.00 88.44 269 VAL A CA 1
ATOM 2230 C C . VAL A 1 269 ? 17.723 -11.793 -44.406 1.00 88.44 269 VAL A C 1
ATOM 2232 O O . VAL A 1 269 ? 16.527 -11.774 -44.690 1.00 88.44 269 VAL A O 1
ATOM 2235 N N . HIS A 1 270 ? 18.555 -10.813 -44.776 1.00 83.88 270 HIS A N 1
ATOM 2236 C CA . HIS A 1 270 ? 18.099 -9.614 -45.482 1.00 83.88 270 HIS A CA 1
ATOM 2237 C C . HIS A 1 270 ? 17.799 -9.849 -46.966 1.00 83.88 270 HIS A C 1
ATOM 2239 O O . HIS A 1 270 ? 16.800 -9.346 -47.464 1.00 83.88 270 HIS A O 1
ATOM 2245 N N . ASN A 1 271 ? 18.641 -10.592 -47.687 1.00 83.75 271 ASN A N 1
ATOM 2246 C CA . ASN A 1 271 ? 18.494 -10.748 -49.137 1.00 83.75 271 ASN A CA 1
ATOM 2247 C C . ASN A 1 271 ? 17.292 -11.622 -49.523 1.00 83.75 271 ASN A C 1
ATOM 2249 O O . ASN A 1 271 ? 16.722 -11.441 -50.595 1.00 83.75 271 ASN A O 1
ATOM 2253 N N . TYR A 1 272 ? 16.910 -12.561 -48.657 1.00 83.06 272 TYR A N 1
ATOM 2254 C CA . TYR A 1 272 ? 15.786 -13.471 -48.890 1.00 83.06 272 TYR A CA 1
ATOM 2255 C C . TYR A 1 272 ? 14.555 -13.141 -48.047 1.00 83.06 272 TYR A C 1
ATOM 2257 O O . TYR A 1 272 ? 13.609 -13.924 -48.032 1.00 83.06 272 TYR A O 1
ATOM 2265 N N . ASN A 1 273 ? 14.560 -11.995 -47.356 1.00 85.06 273 ASN A N 1
ATOM 2266 C CA . ASN A 1 273 ? 13.472 -11.553 -46.483 1.00 85.06 273 ASN A CA 1
ATOM 2267 C C . ASN A 1 273 ? 13.013 -12.653 -45.510 1.00 85.06 273 ASN A C 1
ATOM 2269 O O . ASN A 1 273 ? 11.820 -12.910 -45.358 1.00 85.06 273 ASN A O 1
ATOM 2273 N N . ILE A 1 274 ? 13.972 -13.322 -44.865 1.00 87.44 274 ILE A N 1
ATOM 2274 C CA . ILE A 1 274 ? 13.669 -14.396 -43.918 1.00 87.44 274 ILE A CA 1
ATOM 2275 C C . ILE A 1 274 ? 13.048 -13.768 -42.665 1.00 87.44 274 ILE A C 1
ATOM 2277 O O . ILE A 1 274 ? 13.656 -12.844 -42.102 1.00 87.44 274 ILE A O 1
ATOM 2281 N N . PRO A 1 275 ? 11.885 -14.265 -42.195 1.00 85.69 275 PRO A N 1
ATOM 2282 C CA . PRO A 1 275 ? 11.273 -13.795 -40.963 1.00 85.69 275 PRO A CA 1
ATOM 2283 C C . PRO A 1 275 ? 12.265 -13.869 -39.804 1.00 85.69 275 PRO A C 1
ATOM 2285 O O . PRO A 1 275 ? 12.793 -14.928 -39.451 1.00 85.69 275 PRO A O 1
ATOM 2288 N N . ASN A 1 276 ? 12.540 -12.705 -39.229 1.00 87.75 276 ASN A N 1
ATOM 2289 C CA . ASN A 1 276 ? 13.379 -12.554 -38.058 1.00 87.75 276 ASN A CA 1
ATOM 2290 C C . ASN A 1 276 ? 12.738 -11.540 -37.118 1.00 87.75 276 ASN A C 1
ATOM 2292 O O . ASN A 1 276 ? 12.026 -10.630 -37.545 1.00 87.75 276 ASN A O 1
ATOM 2296 N N . HIS A 1 277 ? 12.997 -11.700 -35.830 1.00 84.00 277 HIS A N 1
ATOM 2297 C CA . HIS A 1 277 ? 12.607 -10.717 -34.835 1.00 84.00 277 HIS A CA 1
ATOM 2298 C C . HIS A 1 277 ? 13.634 -10.672 -33.708 1.00 84.00 277 HIS A C 1
ATOM 2300 O O . HIS A 1 277 ? 14.496 -11.545 -33.570 1.00 84.00 277 HIS A O 1
ATOM 2306 N N . LYS A 1 278 ? 13.583 -9.597 -32.923 1.00 78.00 278 LYS A N 1
ATOM 2307 C CA . LYS A 1 278 ? 14.472 -9.419 -31.777 1.00 78.00 278 LYS A CA 1
ATOM 2308 C C . LYS A 1 278 ? 13.810 -9.978 -30.527 1.00 78.00 278 LYS A C 1
ATOM 2310 O O . LYS A 1 278 ? 12.765 -9.477 -30.123 1.00 78.00 278 LYS A O 1
ATOM 2315 N N . GLN A 1 279 ? 14.457 -10.956 -29.905 1.00 71.12 279 GLN A N 1
ATOM 2316 C CA . GLN A 1 279 ? 14.109 -11.459 -28.581 1.00 71.12 279 GLN A CA 1
ATOM 2317 C C . GLN A 1 279 ? 15.249 -11.065 -27.636 1.00 71.12 279 GLN A C 1
ATOM 2319 O O . GLN A 1 279 ? 16.357 -11.594 -27.707 1.00 71.12 279 GLN A O 1
ATOM 2324 N N . GLY A 1 280 ? 15.018 -10.032 -26.822 1.00 70.81 280 GLY A N 1
ATOM 2325 C CA . GLY A 1 280 ? 16.057 -9.452 -25.968 1.00 70.81 280 GLY A CA 1
ATOM 2326 C C . GLY A 1 280 ? 17.243 -8.896 -26.770 1.00 70.81 280 GLY A C 1
ATOM 2327 O O . GLY A 1 280 ? 17.085 -8.009 -27.614 1.00 70.81 280 GLY A O 1
ATOM 2328 N N . ARG A 1 281 ? 18.453 -9.400 -26.486 1.00 61.25 281 ARG A N 1
ATOM 2329 C CA . ARG A 1 281 ? 19.696 -9.020 -27.188 1.00 61.25 281 ARG A CA 1
ATOM 2330 C C . ARG A 1 281 ? 19.919 -9.825 -28.476 1.00 61.25 281 ARG A C 1
ATOM 2332 O O . ARG A 1 281 ? 20.725 -9.410 -29.315 1.00 61.25 281 ARG A O 1
ATOM 2339 N N . LEU A 1 282 ? 19.239 -10.957 -28.638 1.00 72.38 282 LEU A N 1
ATOM 2340 C CA . LEU A 1 282 ? 19.429 -11.861 -29.763 1.00 72.38 282 LEU A CA 1
ATOM 2341 C C . LEU A 1 282 ? 18.472 -11.521 -30.909 1.00 72.38 282 LEU A C 1
ATOM 2343 O O . LEU A 1 282 ? 17.336 -11.090 -30.721 1.00 72.38 282 LEU A O 1
ATOM 2347 N N . THR A 1 283 ? 18.965 -11.698 -32.132 1.00 82.00 283 THR A N 1
ATOM 2348 C CA . THR A 1 283 ? 18.114 -11.751 -33.325 1.00 82.00 283 THR A CA 1
ATOM 2349 C C . THR A 1 283 ? 17.878 -13.220 -33.615 1.00 82.00 283 THR A C 1
ATOM 2351 O O . THR A 1 283 ? 18.846 -13.968 -33.772 1.00 82.00 283 THR A O 1
ATOM 2354 N N . ILE A 1 284 ? 16.614 -13.628 -33.625 1.00 87.25 284 ILE A N 1
ATOM 2355 C CA . ILE A 1 284 ? 16.224 -15.006 -33.903 1.00 87.25 284 ILE A CA 1
ATOM 2356 C C . ILE A 1 284 ? 15.584 -15.100 -35.281 1.00 87.25 284 ILE A C 1
ATOM 2358 O O . ILE A 1 284 ? 14.884 -14.187 -35.724 1.00 87.25 284 ILE A O 1
ATOM 2362 N N . VAL A 1 285 ? 15.892 -16.190 -35.976 1.00 88.88 285 VAL A N 1
ATOM 2363 C CA . VAL A 1 285 ? 15.535 -16.441 -37.375 1.00 88.88 285 VAL A CA 1
ATOM 2364 C C . VAL A 1 285 ? 14.715 -17.716 -37.443 1.00 88.88 285 VAL A C 1
ATOM 2366 O O . VAL A 1 285 ? 15.042 -18.695 -36.777 1.00 88.88 285 VAL A O 1
ATOM 2369 N N . GLU A 1 286 ? 13.650 -17.727 -38.236 1.00 90.25 286 GLU A N 1
ATOM 2370 C CA . GLU A 1 286 ? 12.820 -18.919 -38.408 1.00 90.25 286 GLU A CA 1
ATOM 2371 C C . GLU A 1 286 ? 13.620 -20.083 -39.025 1.00 90.25 286 GLU A C 1
ATOM 2373 O O . GLU A 1 286 ? 14.192 -19.966 -40.115 1.00 90.25 286 GLU A O 1
ATOM 2378 N N . ARG A 1 287 ? 13.639 -21.229 -38.331 1.00 88.00 287 ARG A N 1
ATOM 2379 C CA . ARG A 1 287 ? 14.473 -22.395 -38.666 1.00 88.00 287 ARG A CA 1
ATOM 2380 C C . ARG A 1 287 ? 14.165 -22.971 -40.046 1.00 88.00 287 ARG A C 1
ATOM 2382 O O . ARG A 1 287 ? 15.075 -23.178 -40.844 1.00 88.00 287 ARG A O 1
ATOM 2389 N N . ASN A 1 288 ? 12.886 -23.203 -40.336 1.00 86.06 288 ASN A N 1
ATOM 2390 C CA . ASN A 1 288 ? 12.454 -23.859 -41.574 1.00 86.06 288 ASN A CA 1
ATOM 2391 C C . ASN A 1 288 ? 12.762 -23.010 -42.812 1.00 86.06 288 ASN A C 1
ATOM 2393 O O . ASN A 1 288 ? 13.287 -23.515 -43.807 1.00 86.06 288 ASN A O 1
ATOM 2397 N N . SER A 1 289 ? 12.478 -21.710 -42.726 1.00 86.31 289 SER A N 1
ATOM 2398 C CA . SER A 1 289 ? 12.737 -20.751 -43.798 1.00 86.31 289 SER A CA 1
ATOM 2399 C C . SER A 1 289 ? 14.234 -20.622 -44.085 1.00 86.31 289 SER A C 1
ATOM 2401 O O . SER A 1 289 ? 14.638 -20.636 -45.249 1.00 86.31 289 SER A O 1
ATOM 2403 N N . PHE A 1 290 ? 15.068 -20.573 -43.040 1.00 89.69 290 PHE A N 1
ATOM 2404 C CA . PHE A 1 290 ? 16.521 -20.489 -43.188 1.00 89.69 290 PHE A CA 1
ATOM 2405 C C . PHE A 1 290 ? 17.132 -21.773 -43.772 1.00 89.69 290 PHE A C 1
ATOM 2407 O O . PHE A 1 290 ? 17.928 -21.708 -44.710 1.00 89.69 290 PHE A O 1
ATOM 2414 N N . ASP A 1 291 ? 16.715 -22.945 -43.285 1.00 86.38 291 ASP A N 1
ATOM 2415 C CA . ASP A 1 291 ? 17.227 -24.243 -43.743 1.00 86.38 291 ASP A CA 1
ATOM 2416 C C . ASP A 1 291 ? 16.914 -24.512 -45.221 1.00 86.38 291 ASP A C 1
ATOM 2418 O O . ASP A 1 291 ? 17.763 -25.045 -45.939 1.00 86.38 291 ASP A O 1
ATOM 2422 N N . ARG A 1 292 ? 15.726 -24.117 -45.701 1.00 85.50 292 ARG A N 1
ATOM 2423 C CA . ARG A 1 292 ? 15.352 -24.239 -47.119 1.00 85.50 292 ARG A CA 1
ATOM 2424 C C . ARG A 1 292 ? 16.301 -23.446 -48.022 1.00 85.50 292 ARG A C 1
ATOM 2426 O O . ARG A 1 292 ? 16.837 -23.998 -48.977 1.00 85.50 292 ARG A O 1
ATOM 2433 N N . ILE A 1 293 ? 16.568 -22.187 -47.673 1.00 84.00 293 ILE A N 1
ATOM 2434 C CA . ILE A 1 293 ? 17.411 -21.280 -48.470 1.00 84.00 293 ILE A CA 1
ATOM 2435 C C . ILE A 1 293 ? 18.865 -21.755 -48.504 1.00 84.00 293 ILE A C 1
ATOM 2437 O O . ILE A 1 293 ? 19.510 -21.717 -49.554 1.00 84.00 293 ILE A O 1
ATOM 2441 N N . ILE A 1 294 ? 19.391 -22.229 -47.370 1.00 84.00 294 ILE A N 1
ATOM 2442 C CA . ILE A 1 294 ? 20.757 -22.760 -47.316 1.00 84.00 294 ILE A CA 1
ATOM 2443 C C . ILE A 1 294 ? 20.882 -24.044 -48.139 1.00 84.00 294 ILE A C 1
ATOM 2445 O O . ILE A 1 294 ? 21.869 -24.186 -48.857 1.00 84.00 294 ILE A O 1
ATOM 2449 N N . LYS A 1 295 ? 19.888 -24.942 -48.107 1.00 79.12 295 LYS A N 1
ATOM 2450 C CA . LYS A 1 295 ? 19.885 -26.155 -48.944 1.00 79.12 295 LYS A CA 1
ATOM 2451 C C . LYS A 1 295 ? 19.825 -25.831 -50.437 1.00 79.12 295 LYS A C 1
ATOM 2453 O O . LYS A 1 295 ? 20.600 -26.395 -51.203 1.00 79.12 295 LYS A O 1
ATOM 2458 N N . GLU A 1 296 ? 18.972 -24.892 -50.841 1.00 70.75 296 GLU A N 1
ATOM 2459 C CA . GLU A 1 296 ? 18.879 -24.441 -52.235 1.00 70.75 296 GLU A CA 1
ATOM 2460 C C . GLU A 1 296 ? 20.208 -23.840 -52.722 1.00 70.75 296 GLU A C 1
ATOM 2462 O O . GLU A 1 296 ? 20.687 -24.178 -53.801 1.00 70.75 296 GLU A O 1
ATOM 2467 N N . ARG A 1 297 ? 20.870 -23.008 -51.908 1.00 66.44 297 ARG A N 1
ATOM 2468 C CA . ARG A 1 297 ? 22.098 -22.297 -52.311 1.00 66.44 297 ARG A CA 1
ATOM 2469 C C . ARG A 1 297 ? 23.378 -23.114 -52.196 1.00 66.44 297 ARG A C 1
ATOM 2471 O O . ARG A 1 297 ? 24.240 -22.960 -53.056 1.00 66.44 297 ARG A O 1
ATOM 2478 N N . MET A 1 298 ? 23.509 -23.982 -51.192 1.00 60.91 298 MET A N 1
ATOM 2479 C CA . MET A 1 298 ? 24.659 -24.894 -51.077 1.00 60.91 298 MET A CA 1
ATOM 2480 C C . MET A 1 298 ? 24.722 -25.891 -52.248 1.00 60.91 298 MET A C 1
ATOM 2482 O O . MET A 1 298 ? 25.775 -26.473 -52.482 1.00 60.91 298 MET A O 1
ATOM 2486 N N . SER A 1 299 ? 23.631 -26.051 -53.010 1.00 53.44 299 SER A N 1
ATOM 2487 C CA . SER A 1 299 ? 23.594 -26.871 -54.228 1.00 53.44 299 SER A CA 1
ATOM 2488 C C . SER A 1 299 ? 24.016 -26.139 -55.516 1.00 53.44 299 SER A C 1
ATOM 2490 O O . SER A 1 299 ? 24.346 -26.793 -56.501 1.00 53.44 299 SER A O 1
ATOM 2492 N N . THR A 1 300 ? 24.070 -24.798 -55.535 1.00 52.00 300 THR A N 1
ATOM 2493 C CA . THR A 1 300 ? 24.364 -24.017 -56.755 1.00 52.00 300 THR A CA 1
ATOM 2494 C C . THR A 1 300 ? 25.520 -23.032 -56.553 1.00 52.00 300 THR A C 1
ATOM 2496 O O . THR A 1 300 ? 25.373 -22.010 -55.879 1.00 52.00 300 THR A O 1
ATOM 2499 N N . SER A 1 301 ? 26.661 -23.326 -57.184 1.00 51.34 301 SER A N 1
ATOM 2500 C CA . SER A 1 301 ? 27.879 -22.499 -57.229 1.00 51.34 301 SER A CA 1
ATOM 2501 C C . SER A 1 301 ? 27.592 -21.051 -57.666 1.00 51.34 301 SER A C 1
ATOM 2503 O O . SER A 1 301 ? 27.060 -20.807 -58.749 1.00 51.34 301 SER A O 1
ATOM 2505 N N . PHE A 1 302 ? 27.929 -20.077 -56.811 1.00 48.06 302 PHE A N 1
ATOM 2506 C CA . PHE A 1 302 ? 27.605 -18.649 -56.980 1.00 48.06 302 PHE A CA 1
ATOM 2507 C C . PHE A 1 302 ? 28.804 -17.769 -57.384 1.00 48.06 302 PHE A C 1
ATOM 2509 O O . PHE A 1 302 ? 28.636 -16.570 -57.603 1.00 48.06 302 PHE A O 1
ATOM 2516 N N . LEU A 1 303 ? 30.012 -18.332 -57.484 1.00 52.72 303 LEU A N 1
ATOM 2517 C CA . LEU A 1 303 ? 31.231 -17.559 -57.758 1.00 52.72 303 LEU A CA 1
ATOM 2518 C C . LEU A 1 303 ? 31.318 -17.069 -59.216 1.00 52.72 303 LEU A C 1
ATOM 2520 O O . LEU A 1 303 ? 31.847 -15.986 -59.463 1.00 52.72 303 LEU A O 1
ATOM 2524 N N . ASP A 1 304 ? 30.717 -17.786 -60.166 1.00 53.97 304 ASP A N 1
ATOM 2525 C CA . ASP A 1 304 ? 30.925 -17.526 -61.597 1.00 53.97 304 ASP A CA 1
ATOM 2526 C C . ASP A 1 304 ? 30.111 -16.332 -62.138 1.00 53.97 304 ASP A C 1
ATOM 2528 O O . ASP A 1 304 ? 30.589 -15.566 -62.975 1.00 53.97 304 ASP A O 1
ATOM 2532 N N . LYS A 1 305 ? 28.910 -16.079 -61.594 1.00 54.50 305 LYS A N 1
ATOM 2533 C CA . LYS A 1 305 ? 28.013 -14.995 -62.060 1.00 54.50 305 LYS A CA 1
ATOM 2534 C C . LYS A 1 305 ? 28.428 -13.594 -61.584 1.00 54.50 305 LYS A C 1
ATOM 2536 O O . LYS A 1 305 ? 28.136 -12.594 -62.244 1.00 54.50 305 LYS A O 1
ATOM 2541 N N . GLU A 1 306 ? 29.116 -13.492 -60.447 1.00 49.38 306 GLU A N 1
ATOM 2542 C CA . GLU A 1 306 ? 29.570 -12.212 -59.875 1.00 49.38 306 GLU A CA 1
ATOM 2543 C C . GLU A 1 306 ? 30.780 -11.645 -60.652 1.00 49.38 306 GLU A C 1
ATOM 2545 O O . GLU A 1 306 ? 30.910 -10.429 -60.835 1.00 49.38 306 GLU A O 1
ATOM 2550 N N . VAL A 1 307 ? 31.638 -12.531 -61.175 1.00 56.00 307 VAL A N 1
ATOM 2551 C CA . VAL A 1 307 ? 32.818 -12.178 -61.983 1.00 56.00 307 VAL A CA 1
ATOM 2552 C C . VAL A 1 307 ? 32.412 -11.558 -63.324 1.00 56.00 307 VAL A C 1
ATOM 2554 O O . VAL A 1 307 ? 33.013 -10.571 -63.758 1.00 56.00 307 VAL A O 1
ATOM 2557 N N . GLU A 1 308 ? 31.350 -12.056 -63.959 1.00 57.47 308 GLU A N 1
ATOM 2558 C CA . GLU A 1 308 ? 30.843 -11.510 -65.226 1.00 57.47 308 GLU A CA 1
ATOM 2559 C C . GLU A 1 308 ? 30.237 -10.110 -65.082 1.00 57.47 308 GLU A C 1
ATOM 2561 O O . GLU A 1 308 ? 30.388 -9.263 -65.966 1.00 57.47 308 GLU A O 1
ATOM 2566 N N . LYS A 1 309 ? 29.586 -9.825 -63.948 1.00 55.78 309 LYS A N 1
ATOM 2567 C CA . LYS A 1 309 ? 28.930 -8.532 -63.703 1.00 55.78 309 LYS A CA 1
ATOM 2568 C C . LYS A 1 309 ? 29.944 -7.397 -63.520 1.00 55.78 309 LYS A C 1
ATOM 2570 O O . LYS A 1 309 ? 29.711 -6.280 -63.980 1.00 55.78 309 LYS A O 1
ATOM 2575 N N . ARG A 1 310 ? 31.100 -7.690 -62.910 1.00 54.88 310 ARG A N 1
ATOM 2576 C CA . ARG A 1 310 ? 32.191 -6.721 -62.692 1.00 54.88 310 ARG A CA 1
ATOM 2577 C C . ARG A 1 310 ? 32.950 -6.359 -63.971 1.00 54.88 310 ARG A C 1
ATOM 2579 O O . ARG A 1 310 ? 33.454 -5.245 -64.066 1.00 54.88 310 ARG A O 1
ATOM 2586 N N . LYS A 1 311 ? 32.982 -7.245 -64.973 1.00 57.59 311 LYS A N 1
ATOM 2587 C CA . LYS A 1 311 ? 33.621 -6.976 -66.276 1.00 57.59 311 LYS A CA 1
ATOM 2588 C C . LYS A 1 311 ? 32.845 -5.977 -67.154 1.00 57.59 311 LYS A C 1
ATOM 2590 O O . LYS A 1 311 ? 33.422 -5.442 -68.093 1.00 57.59 311 LYS A O 1
ATOM 2595 N N . LYS A 1 312 ? 31.564 -5.695 -66.862 1.00 55.47 312 LYS A N 1
ATOM 2596 C CA . LYS A 1 312 ? 30.669 -4.894 -67.728 1.00 55.47 312 LYS A CA 1
ATOM 2597 C C . LYS A 1 312 ? 30.578 -3.385 -67.414 1.00 55.47 312 LYS A C 1
ATOM 2599 O O . LYS A 1 312 ? 29.984 -2.661 -68.206 1.00 55.47 312 LYS A O 1
ATOM 2604 N N . GLN A 1 313 ? 31.139 -2.869 -66.314 1.00 55.25 313 GLN A N 1
ATOM 2605 C CA . GLN A 1 313 ? 31.064 -1.427 -65.993 1.00 55.25 313 GLN A CA 1
ATOM 2606 C C . GLN A 1 313 ? 32.243 -0.640 -66.595 1.00 55.25 313 GLN A C 1
ATOM 2608 O O . GLN A 1 313 ? 33.393 -0.851 -66.214 1.00 55.25 313 GLN A O 1
ATOM 2613 N N . LYS A 1 314 ? 31.963 0.295 -67.519 1.00 53.94 314 LYS A N 1
ATOM 2614 C CA . LYS A 1 314 ? 32.964 1.226 -68.076 1.00 53.94 314 LYS A CA 1
ATOM 2615 C C . LYS A 1 314 ? 33.371 2.265 -67.022 1.00 53.94 314 LYS A C 1
ATOM 2617 O O . LYS A 1 314 ? 32.520 2.970 -66.489 1.00 53.94 314 LYS A O 1
ATOM 2622 N N . LYS A 1 315 ? 34.674 2.377 -66.746 1.00 53.16 315 LYS A N 1
ATOM 2623 C CA . LYS A 1 315 ? 35.266 3.426 -65.901 1.00 53.16 315 LYS A CA 1
ATOM 2624 C C . LYS A 1 315 ? 35.602 4.633 -66.776 1.00 53.16 315 LYS A C 1
ATOM 2626 O O . LYS A 1 315 ? 36.372 4.493 -67.720 1.00 53.16 315 LYS A O 1
ATOM 2631 N N . THR A 1 316 ? 35.042 5.800 -66.479 1.00 57.44 316 THR A N 1
ATOM 2632 C CA . THR A 1 316 ? 35.446 7.072 -67.097 1.00 57.44 316 THR A CA 1
ATOM 2633 C C . THR A 1 316 ? 36.055 7.977 -66.032 1.00 57.44 316 THR A C 1
ATOM 2635 O O . THR A 1 316 ? 35.457 8.179 -64.978 1.00 57.44 316 THR A O 1
ATOM 2638 N N . ASP A 1 317 ? 37.239 8.532 -66.301 1.00 61.50 317 ASP A N 1
ATOM 2639 C CA . ASP A 1 317 ? 38.051 9.263 -65.312 1.00 61.50 317 ASP A CA 1
ATOM 2640 C C . ASP A 1 317 ? 37.725 10.762 -65.178 1.00 61.50 317 ASP A C 1
ATOM 2642 O O . ASP A 1 317 ? 38.357 11.461 -64.375 1.00 61.50 317 ASP A O 1
ATOM 2646 N N . LYS A 1 318 ? 36.762 11.265 -65.962 1.00 71.38 318 LYS A N 1
ATOM 2647 C CA . LYS A 1 318 ? 36.348 12.676 -65.998 1.00 71.38 318 LYS A CA 1
ATOM 2648 C C . LYS A 1 318 ? 34.976 12.844 -65.338 1.00 71.38 318 LYS A C 1
ATOM 2650 O O . LYS A 1 318 ? 34.076 12.046 -65.588 1.00 71.38 318 LYS A O 1
ATOM 2655 N N . VAL A 1 319 ? 34.840 13.866 -64.491 1.00 71.56 319 VAL A N 1
ATOM 2656 C CA . VAL A 1 319 ? 33.565 14.251 -63.861 1.00 71.56 319 VAL A CA 1
ATOM 2657 C C . VAL A 1 319 ? 32.695 14.932 -64.927 1.00 71.56 319 VAL A C 1
ATOM 2659 O O . VAL A 1 319 ? 33.189 15.871 -65.547 1.00 71.56 319 VAL A O 1
ATOM 2662 N N . PRO A 1 320 ? 31.458 14.469 -65.182 1.00 73.69 320 PRO A N 1
ATOM 2663 C CA . PRO A 1 320 ? 30.552 15.137 -66.117 1.00 73.69 320 PRO A CA 1
ATOM 2664 C C . PRO A 1 320 ? 30.135 16.532 -65.622 1.00 73.69 320 PRO A C 1
ATOM 2666 O O . PRO A 1 320 ? 29.939 16.722 -64.418 1.00 73.69 320 PRO A O 1
ATOM 2669 N N . ASP A 1 321 ? 29.961 17.485 -66.541 1.00 71.88 321 ASP A N 1
ATOM 2670 C CA . ASP A 1 321 ? 29.466 18.831 -66.218 1.00 71.88 321 ASP A CA 1
ATOM 2671 C C . ASP A 1 321 ? 28.067 18.772 -65.578 1.00 71.88 321 ASP A C 1
ATOM 2673 O O . ASP A 1 321 ? 27.219 17.965 -65.963 1.00 71.88 321 ASP A O 1
ATOM 2677 N N . GLY A 1 322 ? 27.833 19.609 -64.561 1.00 80.44 322 GLY A N 1
ATOM 2678 C CA . GLY A 1 322 ? 26.583 19.636 -63.785 1.00 80.44 322 GLY A CA 1
ATOM 2679 C C . GLY A 1 322 ? 26.547 18.711 -62.557 1.00 80.44 322 GLY A C 1
ATOM 2680 O O . GLY A 1 322 ? 25.517 18.628 -61.883 1.00 80.44 322 GLY A O 1
ATOM 2681 N N . TYR A 1 323 ? 27.656 18.039 -62.228 1.00 87.19 323 TYR A N 1
ATOM 2682 C CA . TYR A 1 323 ? 27.781 17.222 -61.020 1.00 87.19 323 TYR A CA 1
ATOM 2683 C C . TYR A 1 323 ? 28.639 17.893 -59.937 1.00 87.19 323 TYR A C 1
ATOM 2685 O O . TYR A 1 323 ? 29.776 18.294 -60.177 1.00 87.19 323 TYR A O 1
ATOM 2693 N N . ILE A 1 324 ? 28.122 17.934 -58.709 1.00 87.31 324 ILE A N 1
ATOM 2694 C CA . ILE A 1 324 ? 28.783 18.496 -57.526 1.00 87.31 324 ILE A CA 1
ATOM 2695 C C . ILE A 1 324 ? 29.148 17.408 -56.514 1.00 87.31 324 ILE A C 1
ATOM 2697 O O . ILE A 1 324 ? 28.452 16.405 -56.338 1.00 87.31 324 ILE A O 1
ATOM 2701 N N . SER A 1 325 ? 30.280 17.589 -55.843 1.00 89.00 325 SER A N 1
ATOM 2702 C CA . SER A 1 325 ? 30.769 16.685 -54.797 1.00 89.00 325 SER A CA 1
ATOM 2703 C C . SER A 1 325 ? 30.104 16.958 -53.444 1.00 89.00 325 SER A C 1
ATOM 2705 O O . SER A 1 325 ? 29.643 18.064 -53.179 1.00 89.00 325 SER A O 1
ATOM 2707 N N . ILE A 1 326 ? 30.127 15.977 -52.532 1.00 87.31 326 ILE A N 1
ATOM 2708 C CA . ILE A 1 326 ? 29.600 16.137 -51.156 1.00 87.31 326 ILE A CA 1
ATOM 2709 C C . ILE A 1 326 ? 30.196 17.359 -50.442 1.00 87.31 326 ILE A C 1
ATOM 2711 O O . ILE A 1 326 ? 29.483 18.045 -49.714 1.00 87.31 326 ILE A O 1
ATOM 2715 N N . LYS A 1 327 ? 31.483 17.643 -50.667 1.00 88.88 327 LYS A N 1
ATOM 2716 C CA . LYS A 1 327 ? 32.169 18.793 -50.073 1.00 88.88 327 LYS A CA 1
ATOM 2717 C C . LYS A 1 327 ? 31.605 20.125 -50.586 1.00 88.88 327 LYS A C 1
ATOM 2719 O O . LYS A 1 327 ? 31.308 21.002 -49.787 1.00 88.88 327 LYS A O 1
ATOM 2724 N N . GLN A 1 328 ? 31.359 20.230 -51.893 1.00 88.00 328 GLN A N 1
ATOM 2725 C CA . GLN A 1 328 ? 30.737 21.417 -52.496 1.00 88.00 328 GLN A CA 1
ATOM 2726 C C . GLN A 1 328 ? 29.291 21.616 -52.013 1.00 88.00 328 GLN A C 1
ATOM 2728 O O . GLN A 1 328 ? 28.891 22.740 -51.739 1.00 88.00 328 GLN A O 1
ATOM 2733 N N . ILE A 1 329 ? 28.527 20.531 -51.821 1.00 86.38 329 ILE A N 1
ATOM 2734 C CA . ILE A 1 329 ? 27.177 20.594 -51.227 1.00 86.38 329 ILE A CA 1
ATOM 2735 C C . ILE A 1 329 ? 27.240 21.124 -49.785 1.00 86.38 329 ILE A C 1
ATOM 2737 O O . ILE A 1 329 ? 26.408 21.928 -49.371 1.00 86.38 329 ILE A O 1
ATOM 2741 N N . ALA A 1 330 ? 28.218 20.663 -49.003 1.00 87.69 330 ALA A N 1
ATOM 2742 C CA . ALA A 1 330 ? 28.404 21.090 -47.621 1.00 87.69 330 ALA A CA 1
ATOM 2743 C C . ALA A 1 330 ? 28.727 22.592 -47.520 1.00 87.69 330 ALA A C 1
ATOM 2745 O O . ALA A 1 330 ? 28.121 23.291 -46.707 1.00 87.69 330 ALA A O 1
ATOM 2746 N N . GLU A 1 331 ? 29.613 23.084 -48.391 1.00 88.06 331 GLU A N 1
ATOM 2747 C CA . GLU A 1 331 ? 29.983 24.501 -48.498 1.00 88.06 331 GLU A CA 1
ATOM 2748 C C . GLU A 1 331 ? 28.800 25.372 -48.958 1.00 88.06 331 GLU A C 1
ATOM 2750 O O . GLU A 1 331 ? 28.518 26.388 -48.327 1.00 88.06 331 GLU A O 1
ATOM 2755 N N . GLN A 1 332 ? 28.048 24.947 -49.981 1.00 85.38 332 GLN A N 1
ATOM 2756 C CA . GLN A 1 332 ? 26.919 25.708 -50.538 1.00 85.38 332 GLN A CA 1
ATOM 2757 C C . GLN A 1 332 ? 25.778 25.932 -49.532 1.00 85.38 332 GLN A C 1
ATOM 2759 O O . GLN A 1 332 ? 25.153 26.990 -49.532 1.00 85.38 332 GLN A O 1
ATOM 2764 N N . TYR A 1 333 ? 25.499 24.950 -48.670 1.00 83.06 333 TYR A N 1
ATOM 2765 C CA . TYR A 1 333 ? 24.382 25.005 -47.717 1.00 83.06 333 TYR A CA 1
ATOM 2766 C C . TYR A 1 333 ? 24.814 25.233 -46.261 1.00 83.06 333 TYR A C 1
ATOM 2768 O O . TYR A 1 333 ? 23.978 25.128 -45.361 1.00 83.06 333 TYR A O 1
ATOM 2776 N N . GLY A 1 334 ? 26.098 25.515 -46.008 1.00 81.44 334 GLY A N 1
ATOM 2777 C CA . GLY A 1 334 ? 26.619 25.799 -44.665 1.00 81.44 334 GLY A CA 1
ATOM 2778 C C . GLY A 1 334 ? 26.421 24.652 -43.666 1.00 81.44 334 GLY A C 1
ATOM 2779 O O . GLY A 1 334 ? 26.137 24.886 -42.491 1.00 81.44 334 GLY A O 1
ATOM 2780 N N . ILE A 1 335 ? 26.518 23.400 -44.121 1.00 85.06 335 ILE A N 1
ATOM 2781 C CA . ILE A 1 335 ? 26.339 22.199 -43.288 1.00 85.06 335 ILE A CA 1
ATOM 2782 C C . ILE A 1 335 ? 27.604 21.342 -43.261 1.00 85.06 335 ILE A C 1
ATOM 2784 O O . ILE A 1 335 ? 28.503 21.496 -44.076 1.00 85.06 335 ILE A O 1
ATOM 2788 N N . THR A 1 336 ? 27.674 20.381 -42.338 1.00 87.94 336 THR A N 1
ATOM 2789 C CA . THR A 1 336 ? 28.798 19.434 -42.289 1.00 87.94 336 THR A CA 1
ATOM 2790 C C . THR A 1 336 ? 28.736 18.417 -43.434 1.00 87.94 336 THR A C 1
ATOM 2792 O O . THR A 1 336 ? 27.651 18.001 -43.847 1.00 87.94 336 THR A O 1
ATOM 2795 N N . GLU A 1 337 ? 29.892 17.925 -43.899 1.00 84.62 337 GLU A N 1
ATOM 2796 C CA . GLU A 1 337 ? 29.969 16.885 -44.944 1.00 84.62 337 GLU A CA 1
ATOM 2797 C C . GLU A 1 337 ? 29.175 15.619 -44.575 1.00 84.62 337 GLU A C 1
ATOM 2799 O O . GLU A 1 337 ? 28.498 15.030 -45.417 1.00 84.62 337 GLU A O 1
ATOM 2804 N N . LYS A 1 338 ? 29.179 15.237 -43.288 1.00 85.44 338 LYS A N 1
ATOM 2805 C CA . LYS A 1 338 ? 28.371 14.120 -42.766 1.00 85.44 338 LYS A CA 1
ATOM 2806 C C . LYS A 1 338 ? 26.869 14.382 -42.904 1.00 85.44 338 LYS A C 1
ATOM 2808 O O . LYS A 1 338 ? 26.125 13.468 -43.253 1.00 85.44 338 LYS A O 1
ATOM 2813 N N . ALA A 1 339 ? 26.421 15.611 -42.645 1.00 82.81 339 ALA A N 1
ATOM 2814 C CA . ALA A 1 339 ? 25.020 15.995 -42.798 1.00 82.81 339 ALA A CA 1
ATOM 2815 C C . ALA A 1 339 ? 24.606 16.054 -44.276 1.00 82.81 339 ALA A C 1
ATOM 2817 O O . ALA A 1 339 ? 23.518 15.590 -44.620 1.00 82.81 339 ALA A O 1
ATOM 2818 N N . ALA A 1 340 ? 25.483 16.550 -45.155 1.00 84.19 340 ALA A N 1
ATOM 2819 C CA . ALA A 1 340 ? 25.268 16.529 -46.599 1.00 84.19 340 ALA A CA 1
ATOM 2820 C C . ALA A 1 340 ? 25.147 15.084 -47.115 1.00 84.19 340 ALA A C 1
ATOM 2822 O O . ALA A 1 340 ? 24.182 14.756 -47.800 1.00 84.19 340 ALA A O 1
ATOM 2823 N N . GLN A 1 341 ? 26.054 14.191 -46.705 1.00 86.88 341 GLN A N 1
ATOM 2824 C CA . GLN A 1 341 ? 26.030 12.773 -47.078 1.00 86.88 341 GLN A CA 1
ATOM 2825 C C . GLN A 1 341 ? 24.791 12.030 -46.554 1.00 86.88 341 GLN A C 1
ATOM 2827 O O . GLN A 1 341 ? 24.246 11.164 -47.239 1.00 86.88 341 GLN A O 1
ATOM 2832 N N . ALA A 1 342 ? 24.337 12.348 -45.339 1.00 83.75 342 ALA A N 1
ATOM 2833 C CA . ALA A 1 342 ? 23.119 11.769 -44.783 1.00 83.75 342 ALA A CA 1
ATOM 2834 C C . ALA A 1 342 ? 21.881 12.182 -45.594 1.00 83.75 342 ALA A C 1
ATOM 2836 O O . ALA A 1 342 ? 21.085 11.316 -45.957 1.00 83.75 342 ALA A O 1
ATOM 2837 N N . LYS A 1 343 ? 21.767 13.471 -45.940 1.00 81.62 343 LYS A N 1
ATOM 2838 C CA . LYS A 1 343 ? 20.650 14.009 -46.727 1.00 81.62 343 LYS A CA 1
ATOM 2839 C C . LYS A 1 343 ? 20.619 13.485 -48.159 1.00 81.62 343 LYS A C 1
ATOM 2841 O O . LYS A 1 343 ? 19.561 13.079 -48.624 1.00 81.62 343 LYS A O 1
ATOM 2846 N N . THR A 1 344 ? 21.756 13.424 -48.854 1.00 83.56 344 THR A N 1
ATOM 2847 C CA . THR A 1 344 ? 21.791 12.871 -50.221 1.00 83.56 344 THR A CA 1
ATOM 2848 C C . THR A 1 344 ? 21.444 11.379 -50.250 1.00 83.56 344 THR A C 1
ATOM 2850 O O . THR A 1 344 ? 20.827 10.911 -51.207 1.00 83.56 344 THR A O 1
ATOM 2853 N N . ARG A 1 345 ? 21.764 10.632 -49.179 1.00 82.94 345 ARG A N 1
ATOM 2854 C CA . ARG A 1 345 ? 21.340 9.233 -48.999 1.00 82.94 345 ARG A CA 1
ATOM 2855 C C . ARG A 1 345 ? 19.841 9.103 -48.720 1.00 82.94 345 ARG A C 1
ATOM 2857 O O . ARG A 1 345 ? 19.209 8.207 -49.270 1.00 82.94 345 ARG A O 1
ATOM 2864 N N . GLU A 1 346 ? 19.286 9.963 -47.870 1.00 77.88 346 GLU A N 1
ATOM 2865 C CA . GLU A 1 346 ? 17.849 10.008 -47.565 1.00 77.88 346 GLU A CA 1
ATOM 2866 C C . GLU A 1 346 ? 17.022 10.348 -48.811 1.00 77.88 346 GLU A C 1
ATOM 2868 O O . GLU A 1 346 ? 16.042 9.671 -49.109 1.00 77.88 346 GLU A O 1
ATOM 2873 N N . GLY A 1 347 ? 17.496 11.315 -49.600 1.00 76.25 347 GLY A N 1
ATOM 2874 C CA . GLY A 1 347 ? 16.907 11.716 -50.875 1.00 76.25 347 GLY A CA 1
ATOM 2875 C C . GLY A 1 347 ? 17.065 10.721 -52.023 1.00 76.25 347 GLY A C 1
ATOM 2876 O O . GLY A 1 347 ? 16.566 10.990 -53.109 1.00 76.25 347 GLY A O 1
ATOM 2877 N N . LYS A 1 348 ? 17.775 9.601 -51.812 1.00 83.12 348 LYS A N 1
ATOM 2878 C CA . LYS A 1 348 ? 18.088 8.590 -52.840 1.00 83.12 3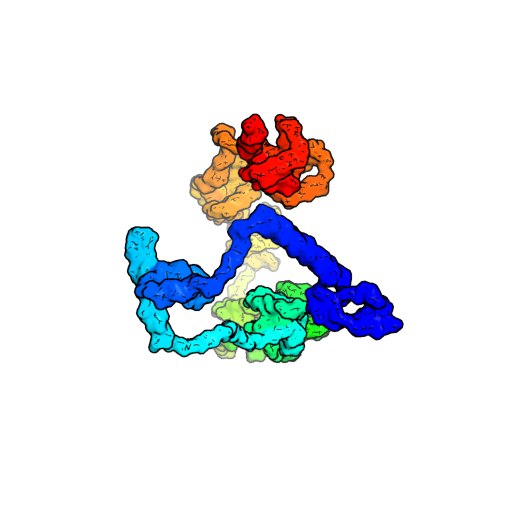48 LYS A CA 1
ATOM 2879 C C . LYS A 1 348 ? 18.632 9.197 -54.142 1.00 83.12 348 LYS A C 1
ATOM 2881 O O . LYS A 1 348 ? 18.308 8.722 -55.227 1.00 83.12 348 LYS A O 1
ATOM 2886 N N . LEU A 1 349 ? 19.467 10.232 -54.037 1.00 81.25 349 LEU A N 1
ATOM 2887 C CA . LEU A 1 349 ? 20.045 10.870 -55.216 1.00 81.25 349 LEU A CA 1
ATOM 2888 C C . LEU A 1 349 ? 20.983 9.901 -55.942 1.00 81.25 349 LEU A C 1
ATOM 2890 O O . LEU A 1 349 ? 21.804 9.221 -55.314 1.00 81.25 349 LEU A O 1
ATOM 2894 N N . GLU A 1 350 ? 20.878 9.860 -57.268 1.00 79.06 350 GLU A N 1
ATOM 2895 C CA . GLU A 1 350 ? 21.787 9.082 -58.102 1.00 79.06 350 GLU A CA 1
ATOM 2896 C C . GLU A 1 350 ? 23.222 9.591 -57.930 1.00 79.06 350 GLU A C 1
ATOM 2898 O O . GLU A 1 350 ? 23.497 10.790 -58.031 1.00 79.06 350 GLU A O 1
ATOM 2903 N N . LYS A 1 351 ? 24.139 8.664 -57.632 1.00 80.19 351 LYS A N 1
ATOM 2904 C CA . LYS A 1 351 ? 25.543 8.973 -57.352 1.00 80.19 351 LYS A CA 1
ATOM 2905 C C . LYS A 1 351 ? 26.451 8.427 -58.442 1.00 80.19 351 LYS A C 1
ATOM 2907 O O . LYS A 1 351 ? 26.355 7.257 -58.812 1.00 80.19 351 LYS A O 1
ATOM 2912 N N . LEU A 1 352 ? 27.404 9.246 -58.865 1.00 82.06 352 LEU A N 1
ATOM 2913 C CA . LEU A 1 352 ? 28.542 8.816 -59.668 1.00 82.06 352 LEU A CA 1
ATOM 2914 C C . LEU A 1 352 ? 29.761 8.643 -58.762 1.00 82.06 352 LEU A C 1
ATOM 2916 O O . LEU A 1 352 ? 30.092 9.534 -57.977 1.00 82.06 352 LEU A O 1
ATOM 2920 N N . PHE A 1 353 ? 30.421 7.485 -58.855 1.00 77.69 353 PHE A N 1
ATOM 2921 C CA . PHE A 1 353 ? 31.632 7.186 -58.090 1.00 77.69 353 PHE A CA 1
ATOM 2922 C C . PHE A 1 353 ? 32.862 7.339 -58.982 1.00 77.69 353 PHE A C 1
ATOM 2924 O O . PHE A 1 353 ? 33.130 6.493 -59.833 1.00 77.69 353 PHE A O 1
ATOM 2931 N N . ILE A 1 354 ? 33.605 8.427 -58.786 1.00 80.12 354 ILE A N 1
ATOM 2932 C CA . ILE A 1 354 ? 34.776 8.779 -59.597 1.00 80.12 354 ILE A CA 1
ATOM 2933 C C . ILE A 1 354 ? 35.928 9.100 -58.643 1.00 80.12 354 ILE A C 1
ATOM 2935 O O . ILE A 1 354 ? 35.755 9.882 -57.710 1.00 80.12 354 ILE A O 1
ATOM 2939 N N . LYS A 1 355 ? 37.102 8.481 -58.848 1.00 72.94 355 LYS A N 1
ATOM 2940 C CA . LYS A 1 355 ? 38.343 8.732 -58.078 1.00 72.94 355 LYS A CA 1
ATOM 2941 C C . LYS A 1 355 ? 38.117 8.829 -56.557 1.00 72.94 355 LYS A C 1
ATOM 2943 O O . LYS A 1 355 ? 38.544 9.778 -55.905 1.00 72.94 355 LYS A O 1
ATOM 2948 N N . HIS A 1 356 ? 37.419 7.836 -56.001 1.00 75.19 356 HIS A N 1
ATOM 2949 C CA . HIS A 1 356 ? 37.111 7.710 -54.568 1.00 75.19 356 HIS A CA 1
ATOM 2950 C C . HIS A 1 356 ? 36.171 8.775 -53.979 1.00 75.19 356 HIS A C 1
ATOM 2952 O O . HIS A 1 356 ? 36.037 8.864 -52.758 1.00 75.19 356 HIS A O 1
ATOM 2958 N N . ARG A 1 357 ? 35.483 9.562 -54.813 1.00 80.69 357 ARG A N 1
ATOM 2959 C CA . ARG A 1 357 ? 34.502 10.565 -54.379 1.00 80.69 357 ARG A CA 1
ATOM 2960 C C . ARG A 1 357 ? 33.137 10.317 -55.016 1.00 80.69 357 ARG A C 1
ATOM 2962 O O . ARG A 1 357 ? 33.035 9.797 -56.126 1.00 80.69 357 ARG A O 1
ATOM 2969 N N . ASN A 1 358 ? 32.089 10.684 -54.277 1.00 85.25 358 ASN A N 1
ATOM 2970 C CA . ASN A 1 358 ? 30.710 10.661 -54.762 1.00 85.25 358 ASN A CA 1
ATOM 2971 C C . ASN A 1 358 ? 30.348 12.031 -55.341 1.00 85.25 358 ASN A C 1
ATOM 2973 O O . ASN A 1 358 ? 30.548 13.052 -54.674 1.00 85.25 358 ASN A O 1
ATOM 2977 N N . TYR A 1 359 ? 29.768 12.014 -56.533 1.00 86.94 359 TYR A N 1
ATOM 2978 C CA . TYR A 1 359 ? 29.270 13.180 -57.248 1.00 86.94 359 TYR A CA 1
ATOM 2979 C C . TYR A 1 359 ? 27.763 13.041 -57.487 1.00 86.94 359 TYR A C 1
ATOM 2981 O O . TYR A 1 359 ? 27.286 11.945 -57.786 1.00 86.94 359 TYR A O 1
ATOM 2989 N N . PHE A 1 360 ? 27.030 14.145 -57.352 1.00 88.25 360 PHE A N 1
ATOM 2990 C CA . PHE A 1 360 ? 25.570 14.218 -57.460 1.00 88.25 360 PHE A CA 1
ATOM 2991 C C . PHE A 1 360 ? 25.159 15.317 -58.440 1.00 88.25 360 PHE A C 1
ATOM 2993 O O . PHE A 1 360 ? 25.853 16.323 -58.547 1.00 88.25 360 PHE A O 1
ATOM 3000 N N . ASN A 1 361 ? 24.035 15.146 -59.134 1.00 87.94 361 ASN A N 1
ATOM 3001 C CA . ASN A 1 361 ? 23.498 16.166 -60.038 1.00 87.94 361 ASN A CA 1
ATOM 3002 C C . ASN A 1 361 ? 23.111 17.437 -59.251 1.00 87.94 361 ASN A C 1
ATOM 3004 O O . ASN A 1 361 ? 22.364 17.348 -58.274 1.00 87.94 361 ASN A O 1
ATOM 3008 N N . ALA A 1 362 ? 23.609 18.603 -59.672 1.00 85.00 362 ALA A N 1
ATOM 3009 C CA . ALA A 1 362 ? 23.428 19.872 -58.965 1.00 85.00 362 ALA A CA 1
ATOM 3010 C C . ALA A 1 362 ? 21.952 20.287 -58.822 1.00 85.00 362 ALA A C 1
ATOM 3012 O O . ALA A 1 362 ? 21.533 20.663 -57.729 1.00 85.00 362 ALA A O 1
ATOM 3013 N N . ASN A 1 363 ? 21.139 20.117 -59.869 1.00 83.81 363 ASN A N 1
ATOM 3014 C CA . ASN A 1 363 ? 19.714 20.473 -59.846 1.00 83.81 363 ASN A CA 1
ATOM 3015 C C . ASN A 1 363 ? 18.926 19.585 -58.870 1.00 83.81 363 ASN A C 1
ATOM 3017 O O . ASN A 1 363 ? 18.036 20.048 -58.156 1.00 83.81 363 ASN A O 1
ATOM 3021 N N . ALA A 1 364 ? 19.272 18.296 -58.807 1.00 81.38 364 ALA A N 1
ATOM 3022 C CA . ALA A 1 364 ? 18.638 17.351 -57.891 1.00 81.38 364 ALA A CA 1
ATOM 3023 C C . ALA A 1 364 ? 19.013 17.633 -56.425 1.00 81.38 364 ALA A C 1
ATOM 3025 O O . ALA A 1 364 ? 18.193 17.460 -55.521 1.00 81.38 364 ALA A O 1
ATOM 3026 N N . VAL A 1 365 ? 20.240 18.107 -56.181 1.00 83.31 365 VAL A N 1
ATOM 3027 C CA . VAL A 1 365 ? 20.646 18.612 -54.864 1.00 83.31 365 VAL A CA 1
ATOM 3028 C C . VAL A 1 365 ? 19.855 19.876 -54.524 1.00 83.31 365 VAL A C 1
ATOM 3030 O O . VAL A 1 365 ? 19.291 19.956 -53.438 1.00 83.31 365 VAL A O 1
ATOM 3033 N N . GLU A 1 366 ? 19.729 20.832 -55.437 1.00 81.94 366 GLU A N 1
ATOM 3034 C CA . GLU A 1 366 ? 19.004 22.076 -55.170 1.00 81.94 366 GLU A CA 1
ATOM 3035 C C . GLU A 1 366 ? 17.540 21.836 -54.764 1.00 81.94 366 GLU A C 1
ATOM 3037 O O . GLU A 1 366 ? 17.076 22.358 -53.746 1.00 81.94 366 GLU A O 1
ATOM 3042 N N . GLN A 1 367 ? 16.840 20.945 -55.470 1.00 78.44 367 GLN A N 1
ATOM 3043 C CA . GLN A 1 367 ? 15.471 20.541 -55.126 1.00 78.44 367 GLN A CA 1
ATOM 3044 C C . GLN A 1 367 ? 15.355 19.885 -53.740 1.00 78.44 367 GLN A C 1
ATOM 3046 O O . GLN A 1 367 ? 14.349 20.064 -53.042 1.00 78.44 367 GLN A O 1
ATOM 3051 N N . LEU A 1 368 ? 16.376 19.126 -53.333 1.00 80.12 368 LEU A N 1
ATOM 3052 C CA . LEU A 1 368 ? 16.415 18.445 -52.040 1.00 80.12 368 LEU A CA 1
ATOM 3053 C C . LEU A 1 368 ? 16.657 19.423 -50.879 1.00 80.12 368 LEU A C 1
ATOM 3055 O O . LEU A 1 368 ? 16.127 19.234 -49.783 1.00 80.12 368 LEU A O 1
ATOM 3059 N N . PHE A 1 369 ? 17.481 20.447 -51.098 1.00 75.19 369 PHE A N 1
ATOM 3060 C CA . PHE A 1 369 ? 17.942 21.349 -50.042 1.00 75.19 369 PHE A CA 1
ATOM 3061 C C . PHE A 1 369 ? 17.122 22.641 -49.904 1.00 75.19 369 PHE A C 1
ATOM 3063 O O . PHE A 1 369 ? 17.267 23.320 -48.885 1.00 75.19 369 PHE A O 1
ATOM 3070 N N . ASN A 1 370 ? 16.234 22.953 -50.852 1.00 72.25 370 ASN A N 1
ATOM 3071 C CA . ASN A 1 370 ? 15.365 24.129 -50.792 1.00 72.25 370 ASN A CA 1
ATOM 3072 C C . ASN A 1 370 ? 14.337 24.048 -49.632 1.00 72.25 370 ASN A C 1
ATOM 3074 O O . ASN A 1 370 ? 13.617 23.051 -49.496 1.00 72.25 370 ASN A O 1
ATOM 3078 N N . ARG A 1 371 ? 14.291 25.085 -48.777 1.00 60.00 371 ARG A N 1
ATOM 3079 C CA . ARG A 1 371 ? 13.564 25.130 -47.486 1.00 60.00 371 ARG A CA 1
ATOM 3080 C C . ARG A 1 371 ? 12.521 26.251 -47.366 1.00 60.00 371 ARG A C 1
ATOM 3082 O O . ARG A 1 371 ? 11.940 26.374 -46.289 1.00 60.00 371 ARG A O 1
ATOM 3089 N N . ASP A 1 372 ? 12.274 27.040 -48.410 1.00 60.06 372 ASP A N 1
ATOM 3090 C CA . ASP A 1 372 ? 11.371 28.198 -48.326 1.00 60.06 372 ASP A CA 1
ATOM 3091 C C . ASP A 1 372 ? 9.913 27.781 -48.045 1.00 60.06 372 ASP A C 1
ATOM 3093 O O . ASP A 1 372 ? 9.298 27.128 -48.893 1.00 60.06 372 ASP A O 1
ATOM 3097 N N . PRO A 1 373 ? 9.327 28.165 -46.887 1.00 58.00 373 PRO A N 1
ATOM 3098 C CA . PRO A 1 373 ? 7.963 27.790 -46.509 1.00 58.00 373 PRO A CA 1
ATOM 3099 C C . PRO A 1 373 ? 6.874 28.356 -47.429 1.00 58.00 373 PRO A C 1
ATOM 3101 O O . PRO A 1 373 ? 5.777 27.809 -47.468 1.00 58.00 373 PRO A O 1
ATOM 3104 N N . GLU A 1 374 ? 7.168 29.448 -48.139 1.00 58.28 374 GLU A N 1
ATOM 3105 C CA . GLU A 1 374 ? 6.228 30.175 -49.007 1.00 58.28 374 GLU A CA 1
ATOM 3106 C C . GLU A 1 374 ? 6.042 29.541 -50.391 1.00 58.28 374 GLU A C 1
ATOM 3108 O O . GLU A 1 374 ? 5.105 29.889 -51.097 1.00 58.28 374 GLU A O 1
ATOM 3113 N N . LYS A 1 375 ? 6.907 28.597 -50.782 1.00 57.94 375 LYS A N 1
ATOM 3114 C CA . LYS A 1 375 ? 6.822 27.889 -52.073 1.00 57.94 375 LYS A CA 1
ATOM 3115 C C . LYS A 1 375 ? 6.160 26.511 -51.970 1.00 57.94 375 LYS A C 1
ATOM 3117 O O . LYS A 1 375 ? 6.225 25.732 -52.918 1.00 57.94 375 LYS A O 1
ATOM 3122 N N . PHE A 1 376 ? 5.582 26.171 -50.817 1.00 65.31 376 PHE A N 1
ATOM 3123 C CA . PHE A 1 376 ? 4.822 24.934 -50.653 1.00 65.31 376 PHE A CA 1
ATOM 3124 C C . PHE A 1 376 ? 3.343 25.192 -50.945 1.00 65.31 376 PHE A C 1
ATOM 3126 O O . PHE A 1 376 ? 2.751 26.075 -50.332 1.00 65.31 376 PHE A O 1
ATOM 3133 N N . ASP A 1 377 ? 2.744 24.386 -51.823 1.00 63.97 377 ASP A N 1
ATOM 3134 C CA . ASP A 1 377 ? 1.292 24.359 -52.017 1.00 63.97 377 ASP A CA 1
ATOM 3135 C C . ASP A 1 377 ? 0.631 23.782 -50.757 1.00 63.97 377 ASP A C 1
ATOM 3137 O O . ASP A 1 377 ? 0.579 22.565 -50.554 1.00 63.97 377 ASP A O 1
ATOM 3141 N N . VAL A 1 378 ? 0.180 24.663 -49.863 1.00 70.88 378 VAL A N 1
ATOM 3142 C CA . VAL A 1 378 ? -0.529 24.309 -48.628 1.00 70.88 378 VAL A CA 1
ATOM 3143 C C . VAL A 1 378 ? -1.960 24.844 -48.716 1.00 70.88 378 VAL A C 1
ATOM 3145 O O . VAL A 1 378 ? -2.131 25.992 -49.123 1.00 70.88 378 VAL A O 1
ATOM 3148 N N . PRO A 1 379 ? -2.988 24.061 -48.329 1.00 76.06 379 PRO A N 1
ATOM 3149 C CA . PRO A 1 379 ? -4.360 24.563 -48.268 1.00 76.06 379 PRO A CA 1
ATOM 3150 C C . PRO A 1 379 ? -4.465 25.803 -47.362 1.00 76.06 379 PRO A C 1
ATOM 3152 O O . PRO A 1 379 ? -3.857 25.824 -46.290 1.00 76.06 379 PRO A O 1
ATOM 3155 N N . GLU A 1 380 ? -5.251 26.807 -47.772 1.00 72.56 380 GLU A N 1
ATOM 3156 C CA . GLU A 1 380 ? -5.379 28.114 -47.088 1.00 72.56 380 GLU A CA 1
ATOM 3157 C C . GLU A 1 380 ? -5.789 28.000 -45.607 1.00 72.56 380 GLU A C 1
ATOM 3159 O O . GLU A 1 380 ? -5.446 28.853 -44.788 1.00 72.56 380 GLU A O 1
ATOM 3164 N N . ASP A 1 381 ? -6.444 26.899 -45.236 1.00 80.75 381 ASP A N 1
ATOM 3165 C CA . ASP A 1 381 ? -6.910 26.612 -43.878 1.00 80.75 381 ASP A CA 1
ATOM 3166 C C . ASP A 1 381 ? -5.800 26.180 -42.896 1.00 80.75 381 ASP A C 1
ATOM 3168 O O . ASP A 1 381 ? -6.090 25.847 -41.743 1.00 80.75 381 ASP A O 1
ATOM 3172 N N . TYR A 1 382 ? -4.526 26.164 -43.306 1.00 86.88 382 TYR A N 1
ATOM 3173 C CA . TYR A 1 382 ? -3.403 25.724 -42.473 1.00 86.88 382 TYR A CA 1
ATOM 3174 C C . TYR A 1 382 ? -2.350 26.818 -42.245 1.00 86.88 382 TYR A C 1
ATOM 3176 O O . TYR A 1 382 ? -1.851 27.459 -43.165 1.00 86.88 382 TYR A O 1
ATOM 3184 N N . ILE A 1 383 ? -1.930 26.983 -40.987 1.00 85.81 383 ILE A N 1
ATOM 3185 C CA . ILE A 1 383 ? -1.012 28.038 -40.537 1.00 85.81 383 ILE A CA 1
ATOM 3186 C C . ILE A 1 383 ? 0.234 27.465 -39.837 1.00 85.81 383 ILE A C 1
ATOM 3188 O O . ILE A 1 383 ? 0.192 26.432 -39.164 1.00 85.81 383 ILE A O 1
ATOM 3192 N N . THR A 1 384 ? 1.386 28.125 -39.988 1.00 88.81 384 THR A N 1
ATOM 3193 C CA . THR A 1 384 ? 2.655 27.694 -39.374 1.00 88.81 384 THR A CA 1
ATOM 3194 C C . THR A 1 384 ? 2.753 28.094 -37.902 1.00 88.81 384 THR A C 1
ATOM 3196 O O . THR A 1 384 ? 2.218 29.115 -37.475 1.00 88.81 384 THR A O 1
ATOM 3199 N N . ALA A 1 385 ? 3.520 27.334 -37.111 1.00 84.62 385 ALA A N 1
ATOM 3200 C CA . ALA A 1 385 ? 3.733 27.638 -35.689 1.00 84.62 385 ALA A CA 1
ATOM 3201 C C . ALA A 1 385 ? 4.314 29.042 -35.426 1.00 84.62 385 ALA A C 1
ATOM 3203 O O . ALA A 1 385 ? 4.027 29.627 -34.384 1.00 84.62 385 ALA A O 1
ATOM 3204 N N . GLN A 1 386 ? 5.110 29.576 -36.359 1.00 85.06 386 GLN A N 1
ATOM 3205 C CA . GLN A 1 386 ? 5.654 30.937 -36.291 1.00 85.06 386 GLN A CA 1
ATOM 3206 C C . GLN A 1 386 ? 4.553 31.993 -36.450 1.00 85.06 386 GLN A C 1
ATOM 3208 O O . GLN A 1 386 ? 4.424 32.860 -35.592 1.00 85.06 386 GLN A O 1
ATOM 3213 N N . LYS A 1 387 ? 3.680 31.854 -37.457 1.00 85.44 387 LYS A N 1
ATOM 3214 C CA . LYS A 1 387 ? 2.550 32.775 -37.659 1.00 85.44 387 LYS A CA 1
ATOM 3215 C C . LYS A 1 387 ? 1.533 32.713 -36.508 1.00 85.44 387 LYS A C 1
ATOM 3217 O O . LYS A 1 387 ? 0.991 33.739 -36.113 1.00 85.44 387 LYS A O 1
ATOM 3222 N N . ILE A 1 388 ? 1.309 31.538 -35.907 1.00 84.75 388 ILE A N 1
ATOM 3223 C CA . ILE A 1 388 ? 0.478 31.401 -34.691 1.00 84.75 388 ILE A CA 1
ATOM 3224 C C . ILE A 1 388 ? 1.113 32.149 -33.509 1.00 84.75 388 ILE A C 1
ATOM 3226 O O . ILE A 1 388 ? 0.422 32.846 -32.768 1.00 84.75 388 ILE A O 1
ATOM 3230 N N . ALA A 1 389 ? 2.427 31.996 -33.322 1.00 85.12 389 ALA A N 1
ATOM 3231 C CA . ALA A 1 389 ? 3.167 32.648 -32.246 1.00 85.12 389 ALA A CA 1
ATOM 3232 C C . ALA A 1 389 ? 3.064 34.179 -32.327 1.00 85.12 389 ALA A C 1
ATOM 3234 O O . ALA A 1 389 ? 2.789 34.827 -31.317 1.00 85.12 389 ALA A O 1
ATOM 3235 N N . GLU A 1 390 ? 3.199 34.734 -33.532 1.00 84.38 390 GLU A N 1
ATOM 3236 C CA . GLU A 1 390 ? 3.011 36.161 -33.804 1.00 84.38 390 GLU A CA 1
ATOM 3237 C C . GLU A 1 390 ? 1.560 36.601 -33.569 1.00 84.38 390 GLU A C 1
ATOM 3239 O O . GLU A 1 390 ? 1.320 37.547 -32.816 1.00 84.38 390 GLU A O 1
ATOM 3244 N N . ARG A 1 391 ? 0.582 35.874 -34.132 1.00 81.75 391 ARG A N 1
ATOM 3245 C CA . ARG A 1 391 ? -0.850 36.216 -34.051 1.00 81.75 391 ARG A CA 1
ATOM 3246 C C . ARG A 1 391 ? -1.381 36.247 -32.616 1.00 81.75 391 ARG A C 1
ATOM 3248 O O . ARG A 1 391 ? -2.160 37.131 -32.276 1.00 81.75 391 ARG A O 1
ATOM 3255 N N . PHE A 1 392 ? -0.948 35.314 -31.765 1.00 81.00 392 PHE A N 1
ATOM 3256 C CA . PHE A 1 392 ? -1.417 35.195 -30.376 1.00 81.00 392 PHE A CA 1
ATOM 3257 C C . PHE A 1 392 ? -0.415 35.718 -29.333 1.00 81.00 392 PHE A C 1
ATOM 3259 O O . PHE A 1 392 ? -0.639 35.535 -28.136 1.00 81.00 392 PHE A O 1
ATOM 3266 N N . LYS A 1 393 ? 0.684 36.360 -29.760 1.00 81.62 393 LYS A N 1
ATOM 3267 C CA . LYS A 1 393 ? 1.759 36.883 -28.890 1.00 81.62 393 LYS A CA 1
ATOM 3268 C C . LYS A 1 393 ? 2.270 35.851 -27.868 1.00 81.62 393 LYS A C 1
ATOM 3270 O O . LYS A 1 393 ? 2.421 36.136 -26.681 1.00 81.62 393 LYS A O 1
ATOM 3275 N N . ILE A 1 394 ? 2.533 34.628 -28.327 1.00 82.12 394 ILE A N 1
ATOM 3276 C CA . ILE A 1 394 ? 3.042 33.504 -27.520 1.00 82.12 394 ILE A CA 1
ATOM 3277 C C . ILE A 1 394 ? 4.314 32.929 -28.141 1.00 82.12 394 ILE A C 1
ATOM 3279 O O . ILE A 1 394 ? 4.581 33.117 -29.319 1.00 82.12 394 ILE A O 1
ATOM 3283 N N . THR A 1 395 ? 5.120 32.192 -27.374 1.00 84.00 395 THR A N 1
ATOM 3284 C CA . THR A 1 395 ? 6.351 31.595 -27.919 1.00 84.00 395 THR A CA 1
ATOM 3285 C C . THR A 1 395 ? 6.052 30.390 -28.818 1.00 84.00 395 THR A C 1
ATOM 3287 O O . THR A 1 395 ? 5.151 29.597 -28.535 1.00 84.00 395 THR A O 1
ATOM 3290 N N . VAL A 1 396 ? 6.866 30.179 -29.859 1.00 82.56 396 VAL A N 1
ATOM 3291 C CA . VAL A 1 396 ? 6.756 29.017 -30.771 1.00 82.56 396 VAL A CA 1
ATOM 3292 C C . VAL A 1 396 ? 6.823 27.686 -30.006 1.00 82.56 396 VAL A C 1
ATOM 3294 O O . VAL A 1 396 ? 6.084 26.744 -30.296 1.00 82.56 396 VAL A O 1
ATOM 3297 N N . HIS A 1 397 ? 7.646 27.614 -28.954 1.00 81.75 397 HIS A N 1
ATOM 3298 C CA . HIS A 1 397 ? 7.696 26.454 -28.061 1.00 81.75 397 HIS A CA 1
ATOM 3299 C C . HIS A 1 397 ? 6.354 26.211 -27.348 1.00 81.75 397 HIS A C 1
ATOM 3301 O O . HIS A 1 397 ? 5.902 25.067 -27.246 1.00 81.75 397 HIS A O 1
ATOM 3307 N N . HIS A 1 398 ? 5.684 27.275 -26.886 1.00 80.62 398 HIS A N 1
ATOM 3308 C CA . HIS A 1 398 ? 4.359 27.171 -26.274 1.00 80.62 398 HIS A CA 1
ATOM 3309 C C . HIS A 1 398 ? 3.315 26.673 -27.276 1.00 80.62 398 HIS A C 1
ATOM 3311 O O . HIS A 1 398 ? 2.528 25.791 -26.931 1.00 80.62 398 HIS A O 1
ATOM 3317 N N . VAL A 1 399 ? 3.362 27.162 -28.521 1.00 85.06 399 VAL A N 1
ATOM 3318 C CA . VAL A 1 399 ? 2.502 26.684 -29.615 1.00 85.06 399 VAL A CA 1
ATOM 3319 C C . VAL A 1 399 ? 2.684 25.181 -29.822 1.00 85.06 399 VAL A C 1
ATOM 3321 O O . VAL A 1 399 ? 1.702 24.442 -29.806 1.00 85.06 399 VAL A O 1
ATOM 3324 N N . HIS A 1 400 ? 3.923 24.692 -29.932 1.00 85.50 400 HIS A N 1
ATOM 3325 C CA . HIS A 1 400 ? 4.204 23.262 -30.110 1.00 85.50 400 HIS A CA 1
ATOM 3326 C C . HIS A 1 400 ? 3.756 22.391 -28.936 1.00 85.50 400 HIS A C 1
ATOM 3328 O O . HIS A 1 400 ? 3.274 21.278 -29.150 1.00 85.50 400 HIS A O 1
ATOM 3334 N N . GLY A 1 401 ? 3.930 22.866 -27.702 1.00 82.75 401 GLY A N 1
ATOM 3335 C CA . GLY A 1 401 ? 3.467 22.147 -26.517 1.00 82.75 401 GLY A CA 1
ATOM 3336 C C . GLY A 1 401 ? 1.943 22.043 -26.484 1.00 82.75 401 GLY A C 1
ATOM 3337 O O . GLY A 1 401 ? 1.396 20.953 -26.323 1.00 82.75 401 GLY A O 1
ATOM 3338 N N . ARG A 1 402 ? 1.261 23.170 -26.704 1.00 84.50 402 ARG A N 1
ATOM 3339 C CA . ARG A 1 402 ? -0.201 23.277 -26.652 1.00 84.50 402 ARG A CA 1
ATOM 3340 C C . ARG A 1 402 ? -0.901 22.505 -27.764 1.00 84.50 402 ARG A C 1
ATOM 3342 O O . ARG A 1 402 ? -1.787 21.707 -27.476 1.00 84.50 402 ARG A O 1
ATOM 3349 N N . THR A 1 403 ? -0.458 22.678 -29.006 1.00 87.00 403 THR A N 1
ATOM 3350 C CA . THR A 1 403 ? -1.011 21.952 -30.162 1.00 87.00 403 THR A CA 1
ATOM 3351 C C . THR A 1 403 ? -0.797 20.441 -30.045 1.00 87.00 403 THR A C 1
ATOM 3353 O O . THR A 1 403 ? -1.682 19.666 -30.395 1.00 87.00 403 THR A O 1
ATOM 3356 N N . ARG A 1 404 ? 0.334 19.994 -29.475 1.00 84.69 404 ARG A N 1
ATOM 3357 C CA . ARG A 1 404 ? 0.595 18.570 -29.204 1.00 84.69 404 ARG A CA 1
ATOM 3358 C C . ARG A 1 404 ? -0.302 18.011 -28.100 1.00 84.69 404 ARG A C 1
ATOM 3360 O O . ARG A 1 404 ? -0.803 16.901 -28.244 1.00 84.69 404 ARG A O 1
ATOM 3367 N N . GLN A 1 405 ? -0.492 18.758 -27.013 1.00 82.62 405 GLN A N 1
ATOM 3368 C CA . GLN A 1 405 ? -1.313 18.328 -25.879 1.00 82.62 405 GLN A CA 1
ATOM 3369 C C . GLN A 1 405 ? -2.788 18.179 -26.266 1.00 82.62 405 GLN A C 1
ATOM 3371 O O . GLN A 1 405 ? -3.417 17.195 -25.888 1.00 82.62 405 GLN A O 1
ATOM 3376 N N . ALA A 1 406 ? -3.314 19.119 -27.049 1.00 83.88 406 ALA A N 1
ATOM 3377 C CA . ALA A 1 406 ? -4.695 19.088 -27.520 1.00 83.88 406 ALA A CA 1
ATOM 3378 C C . ALA A 1 406 ? -4.900 18.277 -28.806 1.00 83.88 406 ALA A C 1
ATOM 3380 O O . ALA A 1 406 ? -6.015 18.211 -29.307 1.00 83.88 406 ALA A O 1
ATOM 3381 N N . LYS A 1 407 ? -3.836 17.655 -29.336 1.00 85.81 407 LYS A N 1
ATOM 3382 C CA . LYS A 1 407 ? -3.872 16.844 -30.562 1.00 85.81 407 LYS A CA 1
ATOM 3383 C C . LYS A 1 407 ? -4.487 17.589 -31.758 1.00 85.81 407 LYS A C 1
ATOM 3385 O O . LYS A 1 407 ? -5.268 17.015 -32.508 1.00 85.81 407 LYS A O 1
ATOM 3390 N N . VAL A 1 408 ? -4.106 18.855 -31.935 1.00 86.12 408 VAL A N 1
ATOM 3391 C CA . VAL A 1 408 ? -4.565 19.685 -33.059 1.00 86.12 408 VAL A CA 1
ATOM 3392 C C . VAL A 1 408 ? -4.163 19.029 -34.388 1.00 86.12 408 VAL A C 1
ATOM 3394 O O . VAL A 1 408 ? -2.995 18.629 -34.516 1.00 86.12 408 VAL A O 1
ATOM 3397 N N . PRO A 1 409 ? -5.080 18.929 -35.371 1.00 87.25 409 PRO A N 1
ATOM 3398 C CA . PRO A 1 409 ? -4.769 18.419 -36.701 1.00 87.25 409 PRO A CA 1
ATOM 3399 C C . PRO A 1 409 ? -3.589 19.171 -37.320 1.00 87.25 409 PRO A C 1
ATOM 3401 O O . PRO A 1 409 ? -3.560 20.404 -37.359 1.00 87.25 409 PRO A O 1
ATOM 3404 N N . ARG A 1 410 ? -2.581 18.417 -37.774 1.00 88.44 410 ARG A N 1
ATOM 3405 C CA . ARG A 1 410 ? -1.376 18.978 -38.386 1.00 88.44 410 ARG A CA 1
ATOM 3406 C C . ARG A 1 410 ? -0.965 18.216 -39.634 1.00 88.44 410 ARG A C 1
ATOM 3408 O O . ARG A 1 410 ? -1.046 16.989 -39.663 1.00 88.44 410 ARG A O 1
ATOM 3415 N N . ILE A 1 411 ? -0.420 18.945 -40.597 1.00 85.69 411 ILE A N 1
ATOM 3416 C CA . ILE A 1 411 ? 0.224 18.397 -41.789 1.00 85.69 411 ILE A CA 1
ATOM 3417 C C . ILE A 1 411 ? 1.723 18.673 -41.678 1.00 85.69 411 ILE A C 1
ATOM 3419 O O . ILE A 1 411 ? 2.139 19.779 -41.326 1.00 85.69 411 ILE A O 1
ATOM 3423 N N . THR A 1 412 ? 2.546 17.658 -41.947 1.00 81.88 412 THR A N 1
ATOM 3424 C CA . THR A 1 412 ? 4.006 17.792 -41.950 1.00 81.88 412 THR A CA 1
ATOM 3425 C C . THR A 1 412 ? 4.520 17.735 -43.383 1.00 81.88 412 THR A C 1
ATOM 3427 O O . THR A 1 412 ? 4.506 16.672 -43.998 1.00 81.88 412 THR A O 1
ATOM 3430 N N . ILE A 1 413 ? 5.017 18.860 -43.899 1.00 76.69 413 ILE A N 1
ATOM 3431 C CA . ILE A 1 413 ? 5.610 18.965 -45.241 1.00 76.69 413 ILE A CA 1
ATOM 3432 C C . ILE A 1 413 ? 7.082 19.338 -45.077 1.00 76.69 413 ILE A C 1
ATOM 3434 O O . ILE A 1 413 ? 7.398 20.311 -44.397 1.00 76.69 413 ILE A O 1
ATOM 3438 N N . LYS A 1 414 ? 7.994 18.528 -45.639 1.00 66.81 414 LYS A N 1
ATOM 3439 C CA . LYS A 1 414 ? 9.463 18.713 -45.574 1.00 66.81 414 LYS A CA 1
ATOM 3440 C C . LYS A 1 414 ? 9.982 19.142 -44.182 1.00 66.81 414 LYS A C 1
ATOM 3442 O O . LYS A 1 414 ? 10.812 20.038 -44.057 1.00 66.81 414 LYS A O 1
ATOM 3447 N N . HIS A 1 415 ? 9.505 18.463 -43.132 1.00 66.38 415 HIS A N 1
ATOM 3448 C CA . HIS A 1 415 ? 9.841 18.687 -41.711 1.00 66.38 415 HIS A CA 1
ATOM 3449 C C . HIS A 1 415 ? 9.304 19.980 -41.068 1.00 66.38 415 HIS A C 1
ATOM 3451 O O . HIS A 1 415 ? 9.680 20.295 -39.938 1.00 66.38 415 HIS A O 1
ATOM 3457 N N . ILE A 1 416 ? 8.390 20.692 -41.728 1.00 77.62 416 ILE A N 1
ATOM 3458 C CA . ILE A 1 416 ? 7.658 21.834 -41.169 1.00 77.62 416 ILE A CA 1
ATOM 3459 C C . ILE A 1 416 ? 6.229 21.391 -40.846 1.00 77.62 416 ILE A C 1
ATOM 3461 O O . ILE A 1 416 ? 5.588 20.709 -41.643 1.00 77.62 416 ILE A O 1
ATOM 3465 N N . ASN A 1 417 ? 5.739 21.757 -39.658 1.00 84.62 417 ASN A N 1
ATOM 3466 C CA . ASN A 1 417 ? 4.378 21.449 -39.218 1.00 84.62 417 ASN A CA 1
ATOM 3467 C C . ASN A 1 417 ? 3.452 22.643 -39.457 1.00 84.62 417 ASN A C 1
ATOM 3469 O O . ASN A 1 417 ? 3.700 23.732 -38.930 1.00 84.62 417 ASN A O 1
ATOM 3473 N N . PHE A 1 418 ? 2.362 22.387 -40.167 1.00 88.06 418 PHE A N 1
ATOM 3474 C CA . PHE A 1 418 ? 1.252 23.304 -40.385 1.00 88.06 418 PHE A CA 1
ATOM 3475 C C . PHE A 1 418 ? 0.047 22.819 -39.578 1.00 88.06 418 PHE A C 1
ATOM 3477 O O . PHE A 1 418 ? -0.204 21.616 -39.534 1.00 88.06 418 PHE A O 1
ATOM 3484 N N . TYR A 1 419 ? -0.671 23.725 -38.922 1.00 89.44 419 TYR A N 1
ATOM 3485 C CA . TYR A 1 419 ? -1.812 23.414 -38.055 1.00 89.44 419 TYR A CA 1
ATOM 3486 C C . TYR A 1 419 ? -3.084 24.022 -38.625 1.00 89.44 419 TYR A C 1
ATOM 3488 O O . TYR A 1 419 ? -3.038 25.117 -39.177 1.00 89.44 419 TYR A O 1
ATOM 3496 N N . GLU A 1 420 ? -4.202 23.324 -38.474 1.00 89.12 420 GLU A N 1
ATOM 3497 C CA . GLU A 1 420 ? -5.503 23.798 -38.948 1.00 89.12 420 GLU A CA 1
ATOM 3498 C C . GLU A 1 420 ? -5.941 25.072 -38.206 1.00 89.12 420 GLU A C 1
ATOM 3500 O O . GLU A 1 420 ? -5.944 25.117 -36.972 1.00 89.12 420 GLU A O 1
ATOM 3505 N N . LEU A 1 421 ? -6.320 26.108 -38.956 1.00 86.31 421 LEU A N 1
ATOM 3506 C CA . LEU A 1 421 ? -6.633 27.441 -38.444 1.00 86.31 421 LEU A CA 1
ATOM 3507 C C . LEU A 1 421 ? -7.790 27.416 -37.433 1.00 86.31 421 LEU A C 1
ATOM 3509 O O . LEU A 1 421 ? -7.651 27.982 -36.352 1.00 86.31 421 LEU A O 1
ATOM 3513 N N . LYS A 1 422 ? -8.886 26.705 -37.738 1.00 86.12 422 LYS A N 1
ATOM 3514 C CA . LYS A 1 422 ? -10.076 26.611 -36.868 1.00 86.12 422 LYS A CA 1
ATOM 3515 C C . LYS A 1 422 ? -9.743 26.029 -35.496 1.00 86.12 422 LYS A C 1
ATOM 3517 O O . LYS A 1 422 ? -10.053 26.622 -34.468 1.00 86.12 422 LYS A O 1
ATOM 3522 N N . ALA A 1 423 ? -9.027 24.908 -35.479 1.00 84.62 423 ALA A N 1
ATOM 3523 C CA . ALA A 1 423 ? -8.618 24.247 -34.243 1.00 84.62 423 ALA A CA 1
ATOM 3524 C C . ALA A 1 423 ? -7.602 25.082 -33.440 1.00 84.62 423 ALA A C 1
ATOM 3526 O O . ALA A 1 423 ? -7.573 25.031 -32.210 1.00 84.62 423 ALA A O 1
ATOM 3527 N N . VAL A 1 424 ? -6.757 25.867 -34.116 1.00 85.88 424 VAL A N 1
ATOM 3528 C CA . VAL A 1 424 ? -5.858 26.828 -33.464 1.00 85.88 424 VAL A CA 1
ATOM 3529 C C . VAL A 1 424 ? -6.656 27.980 -32.844 1.00 85.88 424 VAL A C 1
ATOM 3531 O O . VAL A 1 424 ? -6.383 28.360 -31.707 1.00 85.88 424 VAL A O 1
ATOM 3534 N N . GLU A 1 425 ? -7.648 28.520 -33.546 1.00 83.56 425 GLU A N 1
ATOM 3535 C CA . GLU A 1 425 ? -8.498 29.602 -33.045 1.00 83.56 425 GLU A CA 1
ATOM 3536 C C . GLU A 1 425 ? -9.348 29.169 -31.847 1.00 83.56 425 GLU A C 1
ATOM 3538 O O . GLU A 1 425 ? -9.394 29.899 -30.865 1.00 83.56 425 GLU A O 1
ATOM 3543 N N . GLU A 1 426 ? -9.917 27.965 -31.835 1.00 84.38 426 GLU A N 1
ATOM 3544 C CA . GLU A 1 426 ? -10.596 27.427 -30.644 1.00 84.38 426 GLU A CA 1
ATOM 3545 C C . GLU A 1 426 ? -9.632 27.259 -29.461 1.00 84.38 426 GLU A C 1
ATOM 3547 O O . GLU A 1 426 ? -9.938 27.603 -28.316 1.00 84.38 426 GLU A O 1
ATOM 3552 N N . LEU A 1 427 ? -8.422 26.760 -29.728 1.00 83.56 427 LEU A N 1
ATOM 3553 C CA . LEU A 1 427 ? -7.465 26.437 -28.677 1.00 83.56 427 LEU A CA 1
ATOM 3554 C C . LEU A 1 427 ? -6.832 27.672 -28.029 1.00 83.56 427 LEU A C 1
ATOM 3556 O O . LEU A 1 427 ? -6.538 27.667 -26.827 1.00 83.56 427 LEU A O 1
ATOM 3560 N N . PHE A 1 428 ? -6.573 28.711 -28.822 1.00 80.75 428 PHE A N 1
ATOM 3561 C CA . PHE A 1 428 ? -5.919 29.938 -28.369 1.00 80.75 428 PHE A CA 1
ATOM 3562 C C . PHE A 1 428 ? -6.885 31.127 -28.221 1.00 80.75 428 PHE A C 1
ATOM 3564 O O . PHE A 1 428 ? -6.522 32.110 -27.575 1.00 80.75 428 PHE A O 1
ATOM 3571 N N . GLY A 1 429 ? -8.117 31.030 -28.731 1.00 67.25 429 GLY A N 1
ATOM 3572 C CA . GLY A 1 429 ? -9.130 32.095 -28.739 1.00 67.25 429 GLY A CA 1
ATOM 3573 C C . GLY A 1 429 ? -9.759 32.404 -27.380 1.00 67.25 429 GLY A C 1
ATOM 3574 O O . GLY A 1 429 ? -10.179 33.532 -27.146 1.00 67.25 429 GLY A O 1
ATOM 3575 N N . HIS A 1 430 ? -9.721 31.478 -26.417 1.00 59.31 430 HIS A N 1
ATOM 3576 C CA . HIS A 1 430 ? -10.198 31.710 -25.041 1.00 59.31 430 HIS A CA 1
ATOM 3577 C C . HIS A 1 430 ? -9.297 32.630 -24.187 1.00 59.31 430 HIS A C 1
ATOM 3579 O O . HIS A 1 430 ? -9.431 32.679 -22.965 1.00 59.31 430 HIS A O 1
ATOM 3585 N N . ARG A 1 431 ? -8.353 33.355 -24.800 1.00 49.84 431 ARG A N 1
ATOM 3586 C CA . ARG A 1 431 ? -7.512 34.367 -24.139 1.00 49.84 431 ARG A CA 1
ATOM 3587 C C . ARG A 1 431 ? -7.783 35.793 -24.624 1.00 49.84 431 ARG A C 1
ATOM 3589 O O . ARG A 1 431 ? -6.886 36.631 -24.577 1.00 49.84 431 ARG A O 1
ATOM 3596 N N . VAL A 1 432 ? -9.010 36.093 -25.038 1.00 37.97 432 VAL A N 1
ATOM 3597 C CA . VAL A 1 432 ? -9.500 37.474 -24.935 1.00 37.97 432 VAL A CA 1
ATOM 3598 C C . VAL A 1 432 ? -9.711 37.760 -23.439 1.00 37.97 432 VAL A C 1
ATOM 3600 O O . VAL A 1 432 ? -10.318 36.931 -22.757 1.00 37.97 432 VAL A O 1
ATOM 3603 N N . PRO A 1 433 ? -9.165 38.853 -22.877 1.00 38.94 433 PRO A N 1
ATOM 3604 C CA . PRO A 1 433 ? -9.378 39.190 -21.477 1.00 38.94 433 PRO A CA 1
ATOM 3605 C C . PRO A 1 433 ? -10.859 39.522 -21.272 1.00 38.94 433 PRO A C 1
ATOM 3607 O O . PRO A 1 433 ? -11.333 40.568 -21.701 1.00 38.94 433 PRO A O 1
ATOM 3610 N N . VAL A 1 434 ? -11.586 38.615 -20.622 1.00 34.75 434 VAL A N 1
ATOM 3611 C CA . VAL A 1 434 ? -12.930 38.873 -20.098 1.00 34.75 434 VAL A CA 1
ATOM 3612 C C . VAL A 1 434 ? -12.760 39.688 -18.817 1.00 34.75 434 VAL A C 1
ATOM 3614 O O . VAL A 1 434 ? -12.719 39.154 -17.712 1.00 34.75 434 VAL A O 1
ATOM 3617 N N . SER A 1 435 ? -12.563 40.994 -18.970 1.00 42.31 435 SER A N 1
ATOM 3618 C CA . SER A 1 435 ? -13.094 41.939 -17.993 1.00 42.31 435 SER A CA 1
ATOM 3619 C C . SER A 1 435 ? -14.601 42.011 -18.224 1.00 42.31 435 SER A C 1
ATOM 3621 O O . SER A 1 435 ? -15.016 42.159 -19.367 1.00 42.31 435 SER A O 1
ATOM 3623 N N . GLU A 1 436 ? -15.370 41.910 -17.140 1.00 43.50 436 GLU A N 1
ATOM 3624 C CA . GLU A 1 436 ? -16.842 41.905 -17.084 1.00 43.50 436 GLU A CA 1
ATOM 3625 C C . GLU A 1 436 ? -17.509 40.555 -17.384 1.00 43.50 436 GLU A C 1
ATOM 3627 O O . GLU A 1 436 ? -18.026 40.291 -18.465 1.00 43.50 436 GLU A O 1
ATOM 3632 N N . SER A 1 437 ? -17.578 39.683 -16.374 1.00 37.19 437 SER A N 1
ATOM 3633 C CA . SER A 1 437 ? -18.824 39.488 -15.604 1.00 37.19 437 SER A CA 1
ATOM 3634 C C . SER A 1 437 ? -18.773 38.254 -14.689 1.00 37.19 437 SER A C 1
ATOM 3636 O O . SER A 1 437 ? -18.159 37.237 -15.001 1.00 37.19 437 SER A O 1
ATOM 3638 N N . VAL A 1 438 ? -19.525 38.384 -13.591 1.00 35.94 438 VAL A N 1
ATOM 3639 C CA . VAL A 1 438 ? -19.967 37.400 -12.587 1.00 35.94 438 VAL A CA 1
ATOM 3640 C C . VAL A 1 438 ? -19.211 37.443 -11.252 1.00 35.94 438 VAL A C 1
ATOM 3642 O O . VAL A 1 438 ? -18.094 36.960 -11.092 1.00 35.94 438 VAL A O 1
ATOM 3645 N N . GLU A 1 439 ? -19.901 38.056 -10.288 1.00 43.06 439 GLU A N 1
ATOM 3646 C CA . GLU A 1 439 ? -19.587 38.171 -8.868 1.00 43.06 439 GLU A CA 1
ATOM 3647 C C . GLU A 1 439 ? -19.415 36.797 -8.204 1.00 43.06 439 GLU A C 1
ATOM 3649 O O . GLU A 1 439 ? -20.279 35.924 -8.294 1.00 43.06 439 GLU A O 1
ATOM 3654 N N . GLY A 1 440 ? -18.296 36.633 -7.497 1.00 39.28 440 GLY A N 1
ATOM 3655 C CA . GLY A 1 440 ? -17.985 35.457 -6.691 1.00 39.28 440 GLY A CA 1
ATOM 3656 C C . GLY A 1 440 ? -16.485 35.354 -6.429 1.00 39.28 440 GLY A C 1
ATOM 3657 O O . GLY A 1 440 ? -15.796 34.630 -7.135 1.00 39.28 440 GLY A O 1
ATOM 3658 N N . ASP A 1 441 ? -15.998 36.108 -5.438 1.00 44.94 441 ASP A N 1
ATOM 3659 C CA . ASP A 1 441 ? -14.631 36.090 -4.894 1.00 44.94 441 ASP A CA 1
ATOM 3660 C C . ASP A 1 441 ? -13.494 36.063 -5.932 1.00 44.94 441 ASP A C 1
ATOM 3662 O O . ASP A 1 441 ? -12.915 35.024 -6.259 1.00 44.94 441 ASP A O 1
ATOM 3666 N N . SER A 1 442 ? -13.094 37.254 -6.383 1.00 51.50 442 SER A N 1
ATOM 3667 C CA . SER A 1 442 ? -11.807 37.470 -7.046 1.00 51.50 442 SER A CA 1
ATOM 3668 C C . SER A 1 442 ? -10.675 36.962 -6.149 1.00 51.50 442 SER A C 1
ATOM 3670 O O . SER A 1 442 ? -10.299 37.609 -5.174 1.00 51.50 442 SER A O 1
ATOM 3672 N N . ILE A 1 443 ? -10.128 35.785 -6.464 1.00 64.19 443 ILE A N 1
ATOM 3673 C CA . ILE A 1 443 ? -8.994 35.209 -5.734 1.00 64.19 443 ILE A CA 1
ATOM 3674 C C . ILE A 1 443 ? -7.782 36.128 -5.934 1.00 64.19 443 ILE A C 1
ATOM 3676 O O . ILE A 1 443 ? -7.144 36.110 -6.988 1.00 64.19 443 ILE A O 1
ATOM 3680 N N . GLU A 1 444 ? -7.466 36.935 -4.921 1.00 80.31 444 GLU A N 1
ATOM 3681 C CA . GLU A 1 444 ? -6.261 37.762 -4.886 1.00 80.31 444 GLU A CA 1
ATOM 3682 C C . GLU A 1 444 ? -5.017 36.874 -4.728 1.00 80.31 444 GLU A C 1
ATOM 3684 O O . GLU A 1 444 ? -4.902 36.078 -3.790 1.00 80.31 444 GLU A O 1
ATOM 3689 N N . TRP A 1 445 ? -4.064 37.012 -5.652 1.00 85.12 445 TRP A N 1
ATOM 3690 C CA . TRP A 1 445 ? -2.822 36.238 -5.677 1.00 85.12 445 TRP A CA 1
ATOM 3691 C C . TRP A 1 445 ? -1.648 37.089 -5.183 1.00 85.12 445 TRP A C 1
ATOM 3693 O O . TRP A 1 445 ? -1.382 38.149 -5.742 1.00 85.12 445 TRP A O 1
ATOM 3703 N N . ILE A 1 446 ? -0.908 36.601 -4.186 1.00 87.88 446 ILE A N 1
ATOM 3704 C CA . ILE A 1 446 ? 0.276 37.263 -3.611 1.00 87.88 446 ILE A CA 1
ATOM 3705 C C . ILE A 1 446 ? 1.547 36.452 -3.859 1.00 87.88 446 ILE A C 1
ATOM 3707 O O . ILE A 1 446 ? 1.521 35.221 -3.920 1.00 87.88 446 ILE A O 1
ATOM 3711 N N . THR A 1 447 ? 2.680 37.128 -4.025 1.00 90.56 447 THR A N 1
ATOM 3712 C CA . THR A 1 447 ? 3.974 36.470 -4.254 1.00 90.56 447 THR A CA 1
ATOM 3713 C C . THR A 1 447 ? 4.563 35.901 -2.968 1.00 90.56 447 THR A C 1
ATOM 3715 O O . THR A 1 447 ? 4.216 36.288 -1.851 1.00 90.56 447 THR A O 1
ATOM 3718 N N . GLY A 1 448 ? 5.504 34.970 -3.125 1.00 85.31 448 GLY A N 1
ATOM 3719 C CA . GLY A 1 448 ? 6.238 34.416 -1.996 1.00 85.31 448 GLY A CA 1
ATOM 3720 C C . GLY A 1 448 ? 7.020 35.451 -1.179 1.00 85.31 448 GLY A C 1
ATOM 3721 O O . GLY A 1 448 ? 7.184 35.211 0.011 1.00 85.31 448 GLY A O 1
ATOM 3722 N N . GLU A 1 449 ? 7.489 36.539 -1.789 1.00 86.94 449 GLU A N 1
ATOM 3723 C CA . GLU A 1 449 ? 8.220 37.630 -1.121 1.00 86.94 449 GLU A CA 1
ATOM 3724 C C . GLU A 1 449 ? 7.256 38.548 -0.362 1.00 86.94 449 GLU A C 1
ATOM 3726 O O . GLU A 1 449 ? 7.467 38.827 0.814 1.00 86.94 449 GLU A O 1
ATOM 3731 N N . GLN A 1 450 ? 6.115 38.887 -0.972 1.00 86.75 450 GLN A N 1
ATOM 3732 C CA . GLN A 1 450 ? 5.054 39.650 -0.305 1.00 86.75 450 GLN A CA 1
ATOM 3733 C C . GLN A 1 450 ? 4.517 38.936 0.945 1.00 86.75 450 GLN A C 1
ATOM 3735 O O . GLN A 1 450 ? 4.204 39.588 1.931 1.00 86.75 450 GLN A O 1
ATOM 3740 N N . ILE A 1 451 ? 4.436 37.600 0.952 1.00 86.00 451 ILE A N 1
ATOM 3741 C CA . ILE A 1 451 ? 4.052 36.840 2.159 1.00 86.00 451 ILE A CA 1
ATOM 3742 C C . ILE A 1 451 ? 5.087 36.991 3.280 1.00 86.00 451 ILE A C 1
ATOM 3744 O O . ILE A 1 451 ? 4.726 37.033 4.457 1.00 86.00 451 ILE A O 1
ATOM 3748 N N . GLU A 1 452 ? 6.370 37.010 2.927 1.00 89.56 452 GLU A N 1
ATOM 3749 C CA . GLU A 1 452 ? 7.463 37.126 3.892 1.00 89.56 452 GLU A CA 1
ATOM 3750 C C . GLU A 1 452 ? 7.469 38.519 4.527 1.00 89.56 452 GLU A C 1
ATOM 3752 O O . GLU A 1 452 ? 7.562 38.618 5.750 1.00 89.56 452 GLU A O 1
ATOM 3757 N N . GLU A 1 453 ? 7.250 39.563 3.724 1.00 87.75 453 GLU A N 1
ATOM 3758 C CA . GLU A 1 453 ? 7.180 40.958 4.165 1.00 87.75 453 GLU A CA 1
ATOM 3759 C C . GLU A 1 453 ? 5.899 41.271 4.958 1.00 87.75 453 GLU A C 1
ATOM 3761 O O . GLU A 1 453 ? 5.976 41.746 6.090 1.00 87.75 453 GLU A O 1
ATOM 3766 N N . LEU A 1 454 ? 4.717 40.937 4.422 1.00 84.06 454 LEU A N 1
ATOM 3767 C CA . LEU A 1 454 ? 3.427 41.269 5.045 1.00 84.06 454 LEU A CA 1
ATOM 3768 C C . LEU A 1 454 ? 3.210 40.569 6.390 1.00 84.06 454 LEU A C 1
ATOM 3770 O O . LEU A 1 454 ? 2.559 41.113 7.281 1.00 84.06 454 LEU A O 1
ATOM 3774 N N . TYR A 1 455 ? 3.720 39.344 6.538 1.00 81.56 455 TYR A N 1
ATOM 3775 C CA . TYR A 1 455 ? 3.456 38.517 7.717 1.00 81.56 455 TYR A CA 1
ATOM 3776 C C . TYR A 1 455 ? 4.702 38.226 8.562 1.00 81.56 455 TYR A C 1
ATOM 3778 O O . TYR A 1 455 ? 4.583 37.479 9.539 1.00 81.56 455 TYR A O 1
ATOM 3786 N N . GLY A 1 456 ? 5.864 38.793 8.213 1.00 83.62 456 GLY A N 1
ATOM 3787 C CA . GLY A 1 456 ? 7.125 38.624 8.942 1.00 83.62 456 GLY A CA 1
ATOM 3788 C C . GLY A 1 456 ? 7.611 37.172 8.990 1.00 83.62 456 GLY A C 1
ATOM 3789 O O . GLY A 1 456 ? 8.099 36.709 10.021 1.00 83.62 456 GLY A O 1
ATOM 3790 N N . LEU A 1 457 ? 7.403 36.410 7.912 1.00 85.44 457 LEU A N 1
ATOM 3791 C CA . LEU A 1 457 ? 7.743 34.986 7.849 1.00 85.44 457 LEU A CA 1
ATOM 3792 C C . LEU A 1 457 ? 9.119 34.773 7.221 1.00 85.44 457 LEU A C 1
ATOM 3794 O O . LEU A 1 457 ? 9.465 35.399 6.227 1.00 85.44 457 LEU A O 1
ATOM 3798 N N . SER A 1 458 ? 9.877 33.802 7.734 1.00 87.69 458 SER A N 1
ATOM 3799 C CA . SER A 1 458 ? 11.059 33.313 7.022 1.00 87.69 458 SER A CA 1
ATOM 3800 C C . SER A 1 458 ? 10.659 32.470 5.807 1.00 87.69 458 SER A C 1
ATOM 3802 O O . SER A 1 458 ? 9.603 31.824 5.784 1.00 87.69 458 SER A O 1
ATOM 3804 N N . THR A 1 459 ? 11.550 32.382 4.820 1.00 86.31 459 THR A N 1
ATOM 3805 C CA . THR A 1 459 ? 11.358 31.554 3.615 1.00 86.31 459 THR A CA 1
ATOM 3806 C C . THR A 1 459 ? 11.011 30.093 3.934 1.00 86.31 459 THR A C 1
ATOM 3808 O O . THR A 1 459 ? 10.190 29.475 3.242 1.00 86.31 459 THR A O 1
ATOM 3811 N N . ALA A 1 460 ? 11.589 29.536 5.004 1.00 84.75 460 ALA A N 1
ATOM 3812 C CA . ALA A 1 460 ? 11.301 28.194 5.510 1.00 84.75 460 ALA A CA 1
ATOM 3813 C C . ALA A 1 460 ? 9.922 28.097 6.190 1.00 84.75 460 ALA A C 1
ATOM 3815 O O . ALA A 1 460 ? 9.203 27.110 5.989 1.00 84.75 460 ALA A O 1
ATOM 3816 N N . ALA A 1 461 ? 9.518 29.125 6.945 1.00 84.38 461 ALA A N 1
ATOM 3817 C CA . ALA A 1 461 ? 8.205 29.191 7.582 1.00 84.38 461 ALA A CA 1
ATOM 3818 C C . ALA A 1 461 ? 7.080 29.275 6.540 1.00 84.38 461 ALA A C 1
ATOM 3820 O O . ALA A 1 461 ? 6.122 28.506 6.625 1.00 84.38 461 ALA A O 1
ATOM 3821 N N . ARG A 1 462 ? 7.243 30.095 5.489 1.00 89.69 462 ARG A N 1
ATOM 3822 C CA . ARG A 1 462 ? 6.320 30.145 4.341 1.00 89.69 462 ARG A CA 1
ATOM 3823 C C . ARG A 1 462 ? 6.168 28.774 3.676 1.00 89.69 462 ARG A C 1
ATOM 3825 O O . ARG A 1 462 ? 5.048 28.316 3.469 1.00 89.69 462 ARG A O 1
ATOM 3832 N N . ARG A 1 463 ? 7.276 28.087 3.362 1.00 86.75 463 ARG A N 1
ATOM 3833 C CA . ARG A 1 463 ? 7.242 26.746 2.732 1.00 86.75 463 ARG A CA 1
ATOM 3834 C C . ARG A 1 463 ? 6.496 25.728 3.597 1.00 86.75 463 ARG A C 1
ATOM 3836 O O . ARG A 1 463 ? 5.695 24.947 3.084 1.00 86.75 463 ARG A O 1
ATOM 3843 N N . THR A 1 464 ? 6.734 25.763 4.906 1.00 85.62 464 THR A N 1
ATOM 3844 C CA . THR A 1 464 ? 6.054 24.889 5.870 1.00 85.62 464 THR A CA 1
ATOM 3845 C C . THR A 1 464 ? 4.559 25.205 5.947 1.00 85.62 464 THR A C 1
ATOM 3847 O O . THR A 1 464 ? 3.751 24.279 5.912 1.00 85.62 464 THR A O 1
ATOM 3850 N N . LEU A 1 465 ? 4.182 26.489 5.982 1.00 84.75 465 LEU A N 1
ATOM 3851 C CA . LEU A 1 465 ? 2.791 26.958 6.003 1.00 84.75 465 LEU A CA 1
ATOM 3852 C C . LEU A 1 465 ? 2.022 26.482 4.762 1.00 84.75 465 LEU A C 1
ATOM 3854 O O . LEU A 1 465 ? 1.005 25.802 4.889 1.00 84.75 465 LEU A O 1
ATOM 3858 N N . VAL A 1 466 ? 2.561 26.757 3.571 1.00 86.94 466 VAL A N 1
ATOM 3859 C CA . VAL A 1 466 ? 1.970 26.356 2.285 1.00 86.94 466 VAL A CA 1
ATOM 3860 C C . VAL A 1 466 ? 1.795 24.841 2.206 1.00 86.94 466 VAL A C 1
ATOM 3862 O O . VAL A 1 466 ? 0.724 24.358 1.844 1.00 86.94 466 VAL A O 1
ATOM 3865 N N . SER A 1 467 ? 2.824 24.075 2.581 1.00 84.31 467 SER A N 1
ATOM 3866 C CA . SER A 1 467 ? 2.788 22.610 2.510 1.00 84.31 467 SER A CA 1
ATOM 3867 C C . SER A 1 467 ? 1.797 21.994 3.502 1.00 84.31 467 SER A C 1
ATOM 3869 O O . SER A 1 467 ? 1.029 21.097 3.138 1.00 84.31 467 SER A O 1
ATOM 3871 N N . ARG A 1 468 ? 1.792 22.488 4.748 1.00 78.00 468 ARG A N 1
ATOM 3872 C CA . ARG A 1 468 ? 0.948 21.980 5.837 1.00 78.00 468 ARG A CA 1
ATOM 3873 C C . ARG A 1 468 ? -0.533 22.254 5.593 1.00 78.00 468 ARG A C 1
ATOM 3875 O O . ARG A 1 468 ? -1.348 21.388 5.894 1.00 78.00 468 ARG A O 1
ATOM 3882 N N . HIS A 1 469 ? -0.861 23.419 5.036 1.00 78.25 469 HIS A N 1
ATOM 3883 C CA . HIS A 1 469 ? -2.241 23.853 4.799 1.00 78.25 469 HIS A CA 1
ATOM 3884 C C . HIS A 1 469 ? -2.707 23.673 3.349 1.00 78.25 469 HIS A C 1
ATOM 3886 O O . HIS A 1 469 ? -3.838 24.021 3.036 1.00 78.25 469 HIS A O 1
ATOM 3892 N N . LYS A 1 470 ? -1.864 23.096 2.479 1.00 80.19 470 LYS A N 1
ATOM 3893 C CA . LYS A 1 470 ? -2.173 22.828 1.062 1.00 80.19 470 LYS A CA 1
ATOM 3894 C C . LYS A 1 470 ? -2.686 24.072 0.325 1.00 80.19 470 LYS A C 1
ATOM 3896 O O . LYS A 1 470 ? -3.645 23.997 -0.435 1.00 80.19 470 LYS A O 1
ATOM 3901 N N . ILE A 1 471 ? -2.015 25.202 0.549 1.00 84.06 471 ILE A N 1
ATOM 3902 C CA . ILE A 1 471 ? -2.394 26.496 -0.028 1.00 84.06 471 ILE A CA 1
ATOM 3903 C C . ILE A 1 471 ? -2.259 26.438 -1.563 1.00 84.06 471 ILE A C 1
ATOM 3905 O O . ILE A 1 471 ? -1.185 26.064 -2.054 1.00 84.06 471 ILE A O 1
ATOM 3909 N N . PRO A 1 472 ? -3.301 26.817 -2.330 1.00 84.38 472 PRO A N 1
ATOM 3910 C CA . PRO A 1 472 ? -3.240 26.889 -3.786 1.00 84.38 472 PRO A CA 1
ATOM 3911 C C . PRO A 1 472 ? -2.112 27.804 -4.273 1.00 84.38 472 PRO A C 1
ATOM 3913 O O . PRO A 1 472 ? -1.919 28.906 -3.756 1.00 84.38 472 PRO A O 1
ATOM 3916 N N . SER A 1 473 ? -1.377 27.354 -5.293 1.00 84.31 473 SER A N 1
ATOM 3917 C CA . SER A 1 473 ? -0.277 28.115 -5.892 1.00 84.31 473 SER A CA 1
ATOM 3918 C C . SER A 1 473 ? -0.308 28.077 -7.419 1.00 84.31 473 SER A C 1
ATOM 3920 O O . SER A 1 473 ? -0.732 27.089 -8.021 1.00 84.31 473 SER A O 1
ATOM 3922 N N . LYS A 1 474 ? 0.154 29.161 -8.050 1.00 83.19 474 LYS A N 1
ATOM 3923 C CA . LYS A 1 474 ? 0.244 29.333 -9.507 1.00 83.19 474 LYS A CA 1
ATOM 3924 C C . LYS A 1 474 ? 1.639 29.834 -9.879 1.00 83.19 474 LYS A C 1
ATOM 3926 O O . LYS A 1 474 ? 2.129 30.789 -9.286 1.00 83.19 474 LYS A O 1
ATOM 3931 N N . LYS A 1 475 ? 2.272 29.218 -10.883 1.00 81.25 475 LYS A N 1
ATOM 3932 C CA . LYS A 1 475 ? 3.592 29.630 -11.390 1.00 81.25 475 LYS A CA 1
ATOM 3933 C C . LYS A 1 475 ? 3.441 30.410 -12.697 1.00 81.25 475 LYS A C 1
ATOM 3935 O O . LYS A 1 475 ? 2.897 29.878 -13.664 1.00 81.25 475 LYS A O 1
ATOM 3940 N N . VAL A 1 476 ? 3.919 31.651 -12.729 1.00 82.81 476 VAL A N 1
ATOM 3941 C CA . VAL A 1 476 ? 3.896 32.536 -13.905 1.00 82.81 476 VAL A CA 1
ATOM 3942 C C . VAL A 1 476 ? 5.301 33.091 -14.100 1.00 82.81 476 VAL A C 1
ATOM 3944 O O . VAL A 1 476 ? 5.816 33.722 -13.187 1.00 82.81 476 VAL A O 1
ATOM 3947 N N . HIS A 1 477 ? 5.914 32.824 -15.263 1.00 56.53 477 HIS A N 1
ATOM 3948 C CA . HIS A 1 477 ? 7.239 33.341 -15.648 1.00 56.53 477 HIS A CA 1
ATOM 3949 C C . HIS A 1 477 ? 8.274 33.275 -14.505 1.00 56.53 477 HIS A C 1
ATOM 3951 O O . HIS A 1 477 ? 8.868 34.275 -14.139 1.00 56.53 477 HIS A O 1
ATOM 3957 N N . GLU A 1 478 ? 8.441 32.076 -13.931 1.00 71.12 478 GLU A N 1
ATOM 3958 C CA . GLU A 1 478 ? 9.377 31.736 -12.836 1.00 71.12 478 GLU A CA 1
ATOM 3959 C C . GLU A 1 478 ? 8.959 32.134 -11.411 1.00 71.12 478 GLU A C 1
ATOM 3961 O O . GLU A 1 478 ? 9.338 31.436 -10.467 1.00 71.12 478 GLU A O 1
ATOM 3966 N N . THR A 1 479 ? 8.061 33.103 -11.246 1.00 75.94 479 THR A N 1
ATOM 3967 C CA . THR A 1 479 ? 7.536 33.514 -9.934 1.00 75.94 479 THR A CA 1
ATOM 3968 C C . THR A 1 479 ? 6.346 32.653 -9.498 1.00 75.94 479 THR A C 1
ATOM 3970 O O . THR A 1 479 ? 5.467 32.303 -10.293 1.00 75.94 479 THR A O 1
ATOM 3973 N N . THR A 1 480 ? 6.316 32.280 -8.213 1.00 83.56 480 THR A N 1
ATOM 3974 C CA . THR A 1 480 ? 5.211 31.510 -7.612 1.00 83.56 480 THR A CA 1
ATOM 3975 C C . THR A 1 480 ? 4.303 32.429 -6.804 1.00 83.56 480 THR A C 1
ATOM 3977 O O . THR A 1 480 ? 4.758 33.114 -5.887 1.00 83.56 480 THR A O 1
ATOM 3980 N N . PHE A 1 481 ? 3.019 32.396 -7.138 1.00 87.69 481 PHE A N 1
ATOM 3981 C CA . PHE A 1 481 ? 1.948 33.128 -6.481 1.00 87.69 481 PHE A CA 1
ATOM 3982 C C . PHE A 1 481 ? 1.109 32.176 -5.629 1.00 87.69 481 PHE A C 1
ATOM 3984 O O . PHE A 1 481 ? 0.919 31.019 -6.007 1.00 87.69 481 PHE A O 1
ATOM 3991 N N . TYR A 1 482 ? 0.582 32.668 -4.514 1.00 88.25 482 TYR A N 1
ATOM 3992 C CA . TYR A 1 482 ? -0.276 31.945 -3.580 1.00 88.25 482 TYR A CA 1
ATOM 3993 C C . TYR A 1 482 ? -1.580 32.713 -3.364 1.00 88.25 482 TYR A C 1
ATOM 3995 O O . TYR A 1 482 ? -1.595 33.939 -3.441 1.00 88.25 482 TYR A O 1
ATOM 4003 N N . SER A 1 483 ? -2.666 31.995 -3.086 1.00 87.50 483 SER A N 1
ATOM 4004 C CA . SER A 1 483 ? -3.952 32.609 -2.730 1.00 87.50 483 SER A CA 1
ATOM 4005 C C . SER A 1 483 ? -3.834 33.358 -1.399 1.00 87.50 483 SER A C 1
ATOM 4007 O O . SER A 1 483 ? -3.528 32.750 -0.372 1.00 87.50 483 SER A O 1
ATOM 4009 N N . LYS A 1 484 ? -4.071 34.674 -1.405 1.00 85.06 484 LYS A N 1
ATOM 4010 C CA . LYS A 1 484 ? -3.980 35.532 -0.212 1.00 85.06 484 LYS A CA 1
ATOM 4011 C C . LYS A 1 484 ? -4.956 35.096 0.879 1.00 85.06 484 LYS A C 1
ATOM 4013 O O . LYS A 1 484 ? -4.550 34.926 2.026 1.00 85.06 484 LYS A O 1
ATOM 4018 N N . ALA A 1 485 ? -6.202 34.813 0.504 1.00 76.50 485 ALA A N 1
ATOM 4019 C CA . ALA A 1 485 ? -7.243 34.378 1.433 1.00 76.50 485 ALA A CA 1
ATOM 4020 C C . ALA A 1 485 ? -6.889 33.051 2.134 1.00 76.50 485 ALA A C 1
ATOM 4022 O O . ALA A 1 485 ? -7.092 32.900 3.339 1.00 76.50 485 ALA A O 1
ATOM 4023 N N . ASP A 1 486 ? -6.300 32.097 1.406 1.00 79.38 486 ASP A N 1
ATOM 4024 C CA . ASP A 1 486 ? -5.905 30.803 1.976 1.00 79.38 486 ASP A CA 1
ATOM 4025 C C . ASP A 1 486 ? -4.658 30.917 2.868 1.00 79.38 486 ASP A C 1
ATOM 4027 O O . ASP A 1 486 ? -4.530 30.184 3.850 1.00 79.38 486 ASP A O 1
ATOM 4031 N N . VAL A 1 487 ? -3.753 31.859 2.571 1.00 81.75 487 VAL A N 1
ATOM 4032 C CA . VAL A 1 487 ? -2.610 32.199 3.438 1.00 81.75 487 VAL A CA 1
ATOM 4033 C C . VAL A 1 487 ? -3.084 32.825 4.751 1.00 81.75 487 VAL A C 1
ATOM 4035 O O . VAL A 1 487 ? -2.624 32.419 5.823 1.00 81.75 487 VAL A O 1
ATOM 4038 N N . GLU A 1 488 ? -4.034 33.758 4.693 1.00 80.00 488 GLU A N 1
ATOM 4039 C CA . GLU A 1 488 ? -4.625 34.392 5.877 1.00 80.00 488 GLU A CA 1
ATOM 4040 C C . GLU A 1 488 ? -5.396 33.386 6.739 1.00 80.00 488 GLU A C 1
ATOM 4042 O O . GLU A 1 488 ? -5.200 33.329 7.958 1.00 80.00 488 GLU A O 1
ATOM 4047 N N . TYR A 1 489 ? -6.198 32.522 6.110 1.00 74.62 489 TYR A N 1
ATOM 4048 C CA . TYR A 1 489 ? -6.909 31.444 6.797 1.00 74.62 489 TYR A CA 1
ATOM 4049 C C . TYR A 1 489 ? -5.952 30.433 7.443 1.00 74.62 489 TYR A C 1
ATOM 4051 O O . TYR A 1 489 ? -6.155 30.025 8.587 1.00 74.62 489 TYR A O 1
ATOM 4059 N N . ALA A 1 490 ? -4.870 30.051 6.757 1.00 76.75 490 ALA A N 1
ATOM 4060 C CA . ALA A 1 490 ? -3.873 29.137 7.310 1.00 76.75 490 ALA A CA 1
ATOM 4061 C C . ALA A 1 490 ? -3.192 29.699 8.571 1.00 76.75 490 ALA A C 1
ATOM 4063 O O . ALA A 1 490 ? -2.860 28.934 9.481 1.00 76.75 490 ALA A O 1
ATOM 4064 N N . ARG A 1 491 ? -3.009 31.026 8.657 1.00 75.12 491 ARG A N 1
ATOM 4065 C CA . ARG A 1 491 ? -2.515 31.691 9.875 1.00 75.12 491 ARG A CA 1
ATOM 4066 C C . ARG A 1 491 ? -3.569 31.764 10.975 1.00 75.12 491 ARG A C 1
ATOM 4068 O O . ARG A 1 491 ? -3.224 31.555 12.139 1.00 75.12 491 ARG A O 1
ATOM 4075 N N . ASN A 1 492 ? -4.819 32.046 10.615 1.00 70.69 492 ASN A N 1
ATOM 4076 C CA . ASN A 1 492 ? -5.930 32.229 11.546 1.00 70.69 492 ASN A CA 1
ATOM 4077 C C . ASN A 1 492 ? -7.098 31.272 11.222 1.00 70.69 492 ASN A C 1
ATOM 4079 O O . ASN A 1 492 ? -8.105 31.699 10.646 1.00 70.69 492 ASN A O 1
ATOM 4083 N N . PRO A 1 493 ? -7.002 29.985 11.623 1.00 61.94 493 PRO A N 1
ATOM 4084 C CA . PRO A 1 493 ? -8.103 29.036 11.472 1.00 61.94 493 PRO A CA 1
ATOM 4085 C C . PRO A 1 493 ? -9.346 29.557 12.207 1.00 61.94 493 PRO A C 1
ATOM 4087 O O . PRO A 1 493 ? -9.249 29.919 13.381 1.00 61.94 493 PRO A O 1
ATOM 4090 N N . GLY A 1 494 ? -10.490 29.616 11.522 1.00 55.34 494 GLY A N 1
ATOM 4091 C CA . GLY A 1 494 ? -11.757 30.152 12.040 1.00 55.34 494 GLY A CA 1
ATOM 4092 C C . GLY A 1 494 ? -12.231 31.481 11.430 1.00 55.34 494 GLY A C 1
ATOM 4093 O O . GLY A 1 494 ? -13.364 31.876 11.693 1.00 55.34 494 GLY A O 1
ATOM 4094 N N . LEU A 1 495 ? -11.431 32.152 10.587 1.00 58.91 495 LEU A N 1
ATOM 4095 C CA . LEU A 1 495 ? -11.826 33.428 9.960 1.00 58.91 495 LEU A CA 1
ATOM 4096 C C . LEU A 1 495 ? -12.998 33.268 8.968 1.00 58.91 495 LEU A C 1
ATOM 4098 O O . LEU A 1 495 ? -13.883 34.114 8.898 1.00 58.91 495 LEU A O 1
ATOM 4102 N N . LYS A 1 496 ? -13.043 32.143 8.242 1.00 56.28 496 LYS A N 1
ATOM 4103 C CA . LYS A 1 496 ? -14.059 31.865 7.210 1.00 56.28 496 LYS A CA 1
ATOM 4104 C C . LYS A 1 496 ? -15.467 31.656 7.789 1.00 56.28 496 LYS A C 1
ATOM 4106 O O . LYS A 1 496 ? -16.452 32.032 7.168 1.00 56.28 496 LYS A O 1
ATOM 4111 N N . ASP A 1 497 ? -15.545 31.108 9.003 1.00 58.91 497 ASP A N 1
ATOM 4112 C CA . ASP A 1 497 ? -16.794 30.807 9.717 1.00 58.91 497 ASP A CA 1
ATOM 4113 C C . ASP A 1 497 ? -17.192 31.917 10.716 1.00 58.91 497 ASP A C 1
ATOM 4115 O O . ASP A 1 497 ? -18.184 31.784 11.437 1.00 58.91 497 ASP A O 1
ATOM 4119 N N . GLN A 1 498 ? -16.447 33.033 10.775 1.00 61.62 498 GLN A N 1
ATOM 4120 C CA . GLN A 1 498 ? -16.717 34.135 11.708 1.00 61.62 498 GLN A CA 1
ATOM 4121 C C . GLN A 1 498 ? -18.065 34.816 11.444 1.00 61.62 498 GLN A C 1
ATOM 4123 O O . GLN A 1 498 ? -18.581 35.506 12.323 1.00 61.62 498 GLN A O 1
ATOM 4128 N N . LYS A 1 499 ? -18.661 34.631 10.259 1.00 67.81 499 LYS A N 1
ATOM 4129 C CA . LYS A 1 499 ? -19.999 35.140 9.936 1.00 67.81 499 LYS A CA 1
ATOM 4130 C C . LYS A 1 499 ? -21.084 34.436 10.758 1.00 67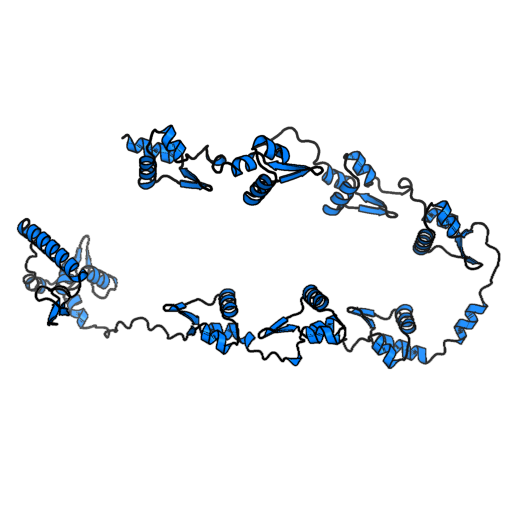.81 499 LYS A C 1
ATOM 4132 O O . LYS A 1 499 ? -21.900 35.132 11.365 1.00 67.81 499 LYS A O 1
ATOM 4137 N N . ASP A 1 500 ? -20.976 33.119 10.928 1.00 77.31 500 ASP A N 1
ATOM 4138 C CA . ASP A 1 500 ? -22.056 32.276 11.465 1.00 77.31 500 ASP A CA 1
ATOM 4139 C C . ASP A 1 500 ? -21.744 31.670 12.843 1.00 77.31 500 ASP A C 1
ATOM 4141 O O . ASP A 1 500 ? -22.652 31.235 13.554 1.00 77.31 500 ASP A O 1
ATOM 4145 N N . TYR A 1 501 ? -20.478 31.699 13.282 1.00 82.00 501 TYR A N 1
ATOM 4146 C CA . TYR A 1 501 ? -20.043 31.119 14.556 1.00 82.00 501 TYR A CA 1
ATOM 4147 C C . TYR A 1 501 ? -19.301 32.121 15.464 1.00 82.00 501 TYR A C 1
ATOM 4149 O O . TYR A 1 501 ? -18.655 33.056 14.992 1.00 82.00 501 TYR A O 1
ATOM 4157 N N . TYR A 1 502 ? -19.385 31.921 16.785 1.00 84.12 502 TYR A N 1
ATOM 4158 C CA . TYR A 1 502 ? -18.571 32.589 17.806 1.00 84.12 502 TYR A CA 1
ATOM 4159 C C . TYR A 1 502 ? -17.492 31.655 18.371 1.00 84.12 502 TYR A C 1
ATOM 4161 O O . TYR A 1 502 ? -17.732 30.467 18.601 1.00 84.12 502 TYR A O 1
ATOM 4169 N N . THR A 1 503 ? -16.317 32.202 18.685 1.00 84.19 503 THR A N 1
ATOM 4170 C CA . THR A 1 503 ? -15.332 31.543 19.560 1.00 84.19 503 THR A CA 1
ATOM 4171 C C . THR A 1 503 ? -15.693 31.745 21.037 1.00 84.19 503 THR A C 1
ATOM 4173 O O . THR A 1 503 ? -16.402 32.685 21.388 1.00 84.19 503 THR A O 1
ATOM 4176 N N . VAL A 1 504 ? -15.166 30.907 21.943 1.00 83.44 504 VAL A N 1
ATOM 4177 C CA . VAL A 1 504 ? -15.341 31.097 23.405 1.00 83.44 504 VAL A CA 1
ATOM 4178 C C . VAL A 1 504 ? -14.919 32.502 23.842 1.00 83.44 504 VAL A C 1
ATOM 4180 O O . VAL A 1 504 ? -15.584 33.116 24.669 1.00 83.44 504 VAL A O 1
ATOM 4183 N N . GLU A 1 505 ? -13.823 33.013 23.284 1.00 82.75 505 GLU A N 1
ATOM 4184 C CA . GLU A 1 505 ? -13.286 34.341 23.592 1.00 82.75 505 GLU A CA 1
ATOM 4185 C C . GLU A 1 505 ? -14.249 35.449 23.152 1.00 82.75 505 GLU A C 1
ATOM 4187 O O . GLU A 1 505 ? -14.568 36.322 23.955 1.00 82.75 505 GLU A O 1
ATOM 4192 N N . GLN A 1 506 ? -14.816 35.338 21.947 1.00 83.75 506 GLN A N 1
ATOM 4193 C CA . GLN A 1 506 ? -15.828 36.272 21.446 1.00 83.75 506 GLN A CA 1
ATOM 4194 C C . GLN A 1 506 ? -17.124 36.235 22.265 1.00 83.75 506 GLN A C 1
ATOM 4196 O O . GLN A 1 506 ? -17.738 37.276 22.469 1.00 83.75 506 GLN A O 1
ATOM 4201 N N . ILE A 1 507 ? -17.551 35.065 22.761 1.00 85.00 507 ILE A N 1
ATOM 4202 C CA . ILE A 1 507 ? -18.743 34.965 23.624 1.00 85.00 507 ILE A CA 1
ATOM 4203 C C . ILE A 1 507 ? -18.499 35.690 24.953 1.00 85.00 507 ILE A C 1
ATOM 4205 O O . ILE A 1 507 ? -19.370 36.422 25.420 1.00 85.00 507 ILE A O 1
ATOM 4209 N N . LYS A 1 508 ? -17.313 35.516 25.549 1.00 89.94 508 LYS A N 1
ATOM 4210 C CA . LYS A 1 508 ? -16.939 36.208 26.791 1.00 89.94 508 LYS A CA 1
ATOM 4211 C C . LYS A 1 508 ? -16.948 37.723 26.613 1.00 89.94 508 LYS A C 1
ATOM 4213 O O . LYS A 1 508 ? -17.526 38.422 27.434 1.00 89.94 508 LYS A O 1
ATOM 4218 N N . GLU A 1 509 ? -16.318 38.212 25.549 1.00 87.81 509 GLU A N 1
ATOM 4219 C CA . GLU A 1 509 ? -16.186 39.646 25.280 1.00 87.81 509 GLU A CA 1
ATOM 4220 C C . GLU A 1 509 ? -17.533 40.283 24.918 1.00 87.81 509 GLU A C 1
ATOM 4222 O O . GLU A 1 509 ? -17.902 41.315 25.469 1.00 87.81 509 GLU A O 1
ATOM 4227 N N . LYS A 1 510 ? -18.317 39.630 24.052 1.00 86.38 510 LYS A N 1
ATOM 4228 C CA . LYS A 1 510 ? -19.580 40.181 23.547 1.00 86.38 510 LYS A CA 1
ATOM 4229 C C . LYS A 1 510 ? -20.727 40.124 24.557 1.00 86.38 510 LYS A C 1
ATOM 4231 O O . LYS A 1 510 ? -21.590 40.996 24.537 1.00 86.38 510 LYS A O 1
ATOM 4236 N N . PHE A 1 511 ? -20.770 39.098 25.407 1.00 84.19 511 PHE A N 1
ATOM 4237 C CA . PHE A 1 511 ? -21.868 38.891 26.361 1.00 84.19 511 PHE A CA 1
ATOM 4238 C C . PHE A 1 511 ? -21.454 39.077 27.825 1.00 84.19 511 PHE A C 1
ATOM 4240 O O . PHE A 1 511 ? -22.275 38.856 28.712 1.00 84.19 511 PHE A O 1
ATOM 4247 N N . GLY A 1 512 ? -20.201 39.466 28.089 1.00 84.25 512 GLY A N 1
ATOM 4248 C CA . GLY A 1 512 ? -19.684 39.698 29.441 1.00 84.25 512 GLY A CA 1
ATOM 4249 C C . GLY A 1 512 ? -19.662 38.450 30.330 1.00 84.25 512 GLY A C 1
ATOM 4250 O O . GLY A 1 512 ? -19.644 38.573 31.550 1.00 84.25 512 GLY A O 1
ATOM 4251 N N . LEU A 1 513 ? -19.704 37.252 29.739 1.00 87.00 513 LEU A N 1
ATOM 4252 C CA . LEU A 1 513 ? -19.770 35.989 30.476 1.00 87.00 513 LEU A CA 1
ATOM 4253 C C . LEU A 1 513 ? -18.383 35.535 30.937 1.00 87.00 513 LEU A C 1
ATOM 4255 O O . LEU A 1 513 ? -17.383 35.667 30.222 1.00 87.00 513 LEU A O 1
ATOM 4259 N N . SER A 1 514 ? -18.325 34.909 32.111 1.00 85.81 514 SER A N 1
ATOM 4260 C CA . SER A 1 514 ? -17.113 34.239 32.574 1.00 85.81 514 SER A CA 1
ATOM 4261 C C . SER A 1 514 ? -16.804 33.014 31.700 1.00 85.81 514 SER A C 1
ATOM 4263 O O . SER A 1 514 ? -17.678 32.412 31.073 1.00 85.81 514 SER A O 1
ATOM 4265 N N . ARG A 1 515 ? -15.533 32.595 31.654 1.00 84.31 515 ARG A N 1
ATOM 4266 C CA . ARG A 1 515 ? -15.125 31.408 30.878 1.00 84.31 515 ARG A CA 1
ATOM 4267 C C . ARG A 1 515 ? -15.903 30.159 31.315 1.00 84.31 515 ARG A C 1
ATOM 4269 O O . ARG A 1 515 ? -16.280 29.353 30.471 1.00 84.31 515 ARG A O 1
ATOM 4276 N 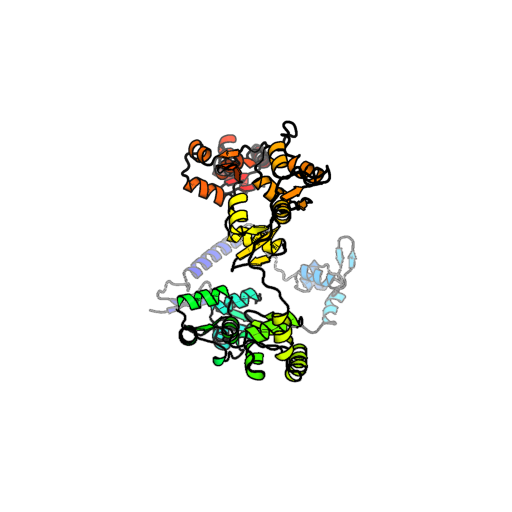N . GLU A 1 516 ? -16.139 30.010 32.613 1.00 83.81 516 GLU A N 1
ATOM 4277 C CA . GLU A 1 516 ? -16.871 28.887 33.207 1.00 83.81 516 GLU A CA 1
ATOM 4278 C C . GLU A 1 516 ? -18.358 28.930 32.860 1.00 83.81 516 GLU A C 1
ATOM 4280 O O . GLU A 1 516 ? -18.952 27.889 32.581 1.00 83.81 516 GLU A O 1
ATOM 4285 N N . GLU A 1 517 ? -18.937 30.128 32.787 1.00 83.19 517 GLU A N 1
ATOM 4286 C CA . GLU A 1 517 ? -20.320 30.332 32.363 1.00 83.19 517 GLU A CA 1
ATOM 4287 C C . GLU A 1 517 ? -20.537 30.000 30.891 1.00 83.19 517 GLU A C 1
ATOM 4289 O O . GLU A 1 517 ? -21.567 29.434 30.536 1.00 83.19 517 GLU A O 1
ATOM 4294 N N . VAL A 1 518 ? -19.563 30.291 30.026 1.00 83.62 518 VAL A N 1
ATOM 4295 C CA . VAL A 1 518 ? -19.630 29.868 28.621 1.00 83.62 518 VAL A CA 1
ATOM 4296 C C . VAL A 1 518 ? -19.572 28.340 28.517 1.00 83.62 518 VAL A C 1
ATOM 4298 O O . VAL A 1 518 ? -20.347 27.745 27.769 1.00 83.62 518 VAL A O 1
ATOM 4301 N N . TYR A 1 519 ? -18.715 27.670 29.297 1.00 83.94 519 TYR A N 1
ATOM 4302 C CA . TYR A 1 519 ? -18.669 26.202 29.304 1.00 83.94 519 TYR A CA 1
ATOM 4303 C C . TYR A 1 519 ? -19.920 25.562 29.910 1.00 83.94 519 TYR A C 1
ATOM 4305 O O . TYR A 1 519 ? -20.344 24.512 29.425 1.00 83.94 519 TYR A O 1
ATOM 4313 N N . SER A 1 520 ? -20.526 26.160 30.939 1.00 82.12 520 SER A N 1
ATOM 4314 C CA . SER A 1 520 ? -21.790 25.667 31.494 1.00 82.12 520 SER A CA 1
ATOM 4315 C C . SER A 1 520 ? -22.938 25.859 30.500 1.00 82.12 520 SER A C 1
ATOM 4317 O O . SER A 1 520 ? -23.690 24.913 30.268 1.00 82.12 520 SER A O 1
ATOM 4319 N N . LEU A 1 521 ? -23.002 27.013 29.826 1.00 82.38 521 LEU A N 1
ATOM 4320 C CA . LEU A 1 521 ? -23.968 27.298 28.766 1.00 82.38 521 LEU A CA 1
ATOM 4321 C C . LEU A 1 521 ? -23.887 26.242 27.655 1.00 82.38 521 LEU A C 1
ATOM 4323 O O . LEU A 1 521 ? -24.886 25.614 27.331 1.00 82.38 521 LEU A O 1
ATOM 4327 N N . VAL A 1 522 ? -22.683 25.967 27.149 1.00 82.19 522 VAL A N 1
ATOM 4328 C CA . VAL A 1 522 ? -22.436 24.951 26.108 1.00 82.19 522 VAL A CA 1
ATOM 4329 C C . VAL A 1 522 ? -22.737 23.523 26.579 1.00 82.19 522 VAL A C 1
ATOM 4331 O O . VAL A 1 522 ? -23.052 22.657 25.765 1.00 82.19 522 VAL A O 1
ATOM 4334 N N . ARG A 1 523 ? -22.600 23.231 27.877 1.00 80.19 523 ARG A N 1
ATOM 4335 C CA . ARG A 1 523 ? -22.809 21.881 28.424 1.00 80.19 523 ARG A CA 1
ATOM 4336 C C . ARG A 1 523 ? -24.282 21.551 28.633 1.00 80.19 523 ARG A C 1
ATOM 4338 O O . ARG A 1 523 ? -24.661 20.397 28.451 1.00 80.19 523 ARG A O 1
ATOM 4345 N N . TYR A 1 524 ? -25.070 22.532 29.064 1.00 77.38 524 TYR A N 1
ATOM 4346 C CA . TYR A 1 524 ? -26.468 22.333 29.453 1.00 77.38 524 TYR A CA 1
ATOM 4347 C C . TYR A 1 524 ? -27.466 22.793 28.388 1.00 77.38 524 TYR A C 1
ATOM 4349 O O . TYR A 1 524 ? -28.597 22.314 28.380 1.00 77.38 524 TYR A O 1
ATOM 4357 N N . LYS A 1 525 ? -27.062 23.680 27.473 1.00 76.81 525 LYS A N 1
ATOM 4358 C CA . LYS A 1 525 ? -27.860 24.079 26.310 1.00 76.81 525 LYS A CA 1
ATOM 4359 C C . LYS A 1 525 ? -27.318 23.376 25.068 1.00 76.81 525 LYS A C 1
ATOM 4361 O O . LYS A 1 525 ? -26.108 23.226 24.908 1.00 76.81 525 LYS A O 1
ATOM 4366 N N . ASN A 1 526 ? -28.213 22.919 24.196 1.00 77.50 526 ASN A N 1
ATOM 4367 C CA . ASN A 1 526 ? -27.873 22.127 23.012 1.00 77.50 526 ASN A CA 1
ATOM 4368 C C . ASN A 1 526 ? -27.309 23.010 21.881 1.00 77.50 526 ASN A C 1
ATOM 4370 O O . ASN A 1 526 ? -27.927 23.149 20.831 1.00 77.50 526 ASN A O 1
ATOM 4374 N N . ILE A 1 527 ? -26.164 23.651 22.127 1.00 84.19 527 ILE A N 1
ATOM 4375 C CA . ILE A 1 527 ? -25.512 24.568 21.187 1.00 84.19 527 ILE A CA 1
ATOM 4376 C C . ILE A 1 527 ? -24.697 23.761 20.177 1.00 84.19 527 ILE A C 1
ATOM 4378 O O . ILE A 1 527 ? -23.815 22.979 20.557 1.00 84.19 527 ILE A O 1
ATOM 4382 N N . GLN A 1 528 ? -24.941 23.981 18.885 1.00 81.12 528 GLN A N 1
ATOM 4383 C CA . GLN A 1 528 ? -24.135 23.363 17.840 1.00 81.12 528 GLN A CA 1
ATOM 4384 C C . GLN A 1 528 ? -22.683 23.852 17.895 1.00 81.12 528 GLN A C 1
ATOM 4386 O O . GLN A 1 528 ? -22.404 25.054 17.927 1.00 81.12 528 GLN A O 1
ATOM 4391 N N . LYS A 1 529 ? -21.743 22.898 17.880 1.00 85.50 529 LYS A N 1
ATOM 4392 C CA . LYS A 1 529 ? -20.301 23.168 17.897 1.00 85.50 529 LYS A CA 1
ATOM 4393 C C . LYS A 1 529 ? -19.599 22.569 16.684 1.00 85.50 529 LYS A C 1
ATOM 4395 O O . LYS A 1 529 ? -19.793 21.397 16.361 1.00 85.50 529 LYS A O 1
ATOM 4400 N N . LYS A 1 530 ? -18.726 23.357 16.063 1.00 82.19 530 LYS A N 1
ATOM 4401 C CA . LYS A 1 530 ? -17.844 22.965 14.960 1.00 82.19 530 LYS A CA 1
ATOM 4402 C C . LYS A 1 530 ? -16.399 23.070 15.434 1.00 82.19 530 LYS A C 1
ATOM 4404 O O . LYS A 1 530 ? -16.022 24.038 16.091 1.00 82.19 530 LYS A O 1
ATOM 4409 N N . ARG A 1 531 ? -15.579 22.060 15.149 1.00 72.88 531 ARG A N 1
ATOM 4410 C CA . ARG A 1 531 ? -14.152 22.085 15.493 1.00 72.88 531 ARG A CA 1
ATOM 4411 C C . ARG A 1 531 ? -13.364 22.530 14.266 1.00 72.88 531 ARG A C 1
ATOM 4413 O O . ARG A 1 531 ? -13.351 21.796 13.284 1.00 72.88 531 ARG A O 1
ATOM 4420 N N . ASP A 1 532 ? -12.718 23.691 14.343 1.00 68.06 532 ASP A N 1
ATOM 4421 C CA . ASP A 1 532 ? -11.814 24.189 13.301 1.00 68.06 532 ASP A CA 1
ATOM 4422 C C . ASP A 1 532 ? -10.400 24.371 13.879 1.00 68.06 532 ASP A C 1
ATOM 4424 O O . ASP A 1 532 ? -10.120 25.263 14.687 1.00 68.06 532 ASP A O 1
ATOM 4428 N N . GLY A 1 533 ? -9.507 23.444 13.529 1.00 68.06 533 GLY A N 1
ATOM 4429 C CA . GLY A 1 533 ? -8.141 23.393 14.043 1.00 68.06 533 GLY A CA 1
ATOM 4430 C C . GLY A 1 533 ? -8.068 23.354 15.577 1.00 68.06 533 GLY A C 1
ATOM 4431 O O . GLY A 1 533 ? -8.525 22.405 16.224 1.00 68.06 533 GLY A O 1
ATOM 4432 N N . ARG A 1 534 ? -7.439 24.383 16.163 1.00 64.00 534 ARG A N 1
ATOM 4433 C CA . ARG A 1 534 ? -7.288 24.542 17.623 1.00 64.00 534 ARG A CA 1
ATOM 4434 C C . ARG A 1 534 ? -8.520 25.146 18.302 1.00 64.00 534 ARG A C 1
ATOM 4436 O O . ARG A 1 534 ? -8.596 25.120 19.528 1.00 64.00 534 ARG A O 1
ATOM 4443 N N . PHE A 1 535 ? -9.462 25.682 17.531 1.00 70.50 535 PHE A N 1
ATOM 4444 C CA . PHE A 1 535 ? -10.627 26.383 18.049 1.00 70.50 535 PHE A CA 1
ATOM 4445 C C . PHE A 1 535 ? -11.878 25.501 17.999 1.00 70.50 535 PHE A C 1
ATOM 4447 O O . PHE A 1 535 ? -12.060 24.657 17.120 1.00 70.50 535 PHE A O 1
ATOM 4454 N N . THR A 1 536 ? -12.751 25.693 18.986 1.00 78.56 536 THR A N 1
ATOM 4455 C CA . THR A 1 536 ? -14.123 25.177 18.959 1.00 78.56 536 THR A CA 1
ATOM 4456 C C . THR A 1 536 ? -15.043 26.371 18.755 1.00 78.56 536 THR A C 1
ATOM 4458 O O . THR A 1 536 ? -15.028 27.301 19.561 1.00 78.56 536 THR A O 1
ATOM 4461 N N . LEU A 1 537 ? -15.774 26.350 17.648 1.00 84.12 537 LEU A N 1
ATOM 4462 C CA . LEU A 1 537 ? -16.685 27.389 17.191 1.00 84.12 537 LEU A CA 1
ATOM 4463 C C . LEU A 1 537 ? -18.120 26.998 17.563 1.00 84.12 537 LEU A C 1
ATOM 4465 O O . LEU A 1 537 ? -18.485 25.829 17.441 1.00 84.12 537 LEU A O 1
ATOM 4469 N N . PHE A 1 538 ? -18.927 27.957 18.010 1.00 86.06 538 PHE A N 1
ATOM 4470 C CA . PHE A 1 538 ? -20.313 27.760 18.449 1.00 86.06 538 PHE A CA 1
ATOM 4471 C C . PHE A 1 538 ? -21.265 28.575 17.586 1.00 86.06 538 PHE A C 1
ATOM 4473 O O . PHE A 1 538 ? -20.984 29.741 17.327 1.00 86.06 538 PHE A O 1
ATOM 4480 N N . LEU A 1 539 ? -22.368 27.982 17.125 1.00 86.75 539 LEU A N 1
ATOM 4481 C CA . LEU A 1 539 ? -23.297 28.664 16.221 1.00 86.75 539 LEU A CA 1
ATOM 4482 C C . LEU A 1 539 ? -23.870 29.921 16.895 1.00 86.75 539 LEU A C 1
ATOM 4484 O O . LEU A 1 539 ? -24.385 29.844 18.013 1.00 86.75 539 LEU A O 1
ATOM 4488 N N . LYS A 1 540 ? -23.773 31.083 16.236 1.00 87.62 540 LYS A N 1
ATOM 4489 C CA . LYS A 1 540 ? -24.168 32.370 16.835 1.00 87.62 540 LYS A CA 1
ATOM 4490 C C . LYS A 1 540 ? -25.627 32.378 17.272 1.00 87.62 540 LYS A C 1
ATOM 4492 O O . LYS A 1 540 ? -25.924 32.856 18.363 1.00 87.62 540 LYS A O 1
ATOM 4497 N N . GLU A 1 541 ? -26.512 31.839 16.439 1.00 84.06 541 GLU A N 1
ATOM 4498 C CA . GLU A 1 541 ? -27.954 31.783 16.694 1.00 84.06 541 GLU A CA 1
ATOM 4499 C C . GLU A 1 541 ? -28.280 30.983 17.957 1.00 84.06 541 GLU A C 1
ATOM 4501 O O . GLU A 1 541 ? -29.051 31.435 18.803 1.00 84.06 541 GLU A O 1
ATOM 4506 N N . ASP A 1 542 ? -27.649 29.820 18.123 1.00 85.94 542 ASP A N 1
ATOM 4507 C CA . ASP A 1 542 ? -27.847 28.957 19.287 1.00 85.94 542 ASP A CA 1
ATOM 4508 C C . ASP A 1 542 ? -27.287 29.587 20.563 1.00 85.94 542 ASP A C 1
ATOM 4510 O O . ASP A 1 542 ? -27.902 29.485 21.623 1.00 85.94 542 ASP A O 1
ATOM 4514 N N . VAL A 1 543 ? -26.141 30.271 20.473 1.00 84.56 543 VAL A N 1
ATOM 4515 C CA . VAL A 1 543 ? -25.555 30.995 21.611 1.00 84.56 543 VAL A CA 1
ATOM 4516 C C . VAL A 1 543 ? -26.461 32.148 22.039 1.00 84.56 543 VAL A C 1
ATOM 4518 O O . VAL A 1 543 ? -26.739 32.294 23.227 1.00 84.56 543 VAL A O 1
ATOM 4521 N N . ILE A 1 544 ? -26.958 32.947 21.090 1.00 86.12 544 ILE A N 1
ATOM 4522 C CA . ILE A 1 544 ? -27.869 34.065 21.372 1.00 86.12 544 ILE A CA 1
ATOM 4523 C C . ILE A 1 544 ? -29.162 33.543 22.011 1.00 86.12 544 ILE A C 1
ATOM 4525 O O . ILE A 1 544 ? -29.581 34.058 23.048 1.00 86.12 544 ILE A O 1
ATOM 4529 N N . ARG A 1 545 ? -29.748 32.474 21.460 1.00 85.81 545 ARG A N 1
ATOM 4530 C CA . ARG A 1 545 ? -30.947 31.821 22.008 1.00 85.81 545 ARG A CA 1
ATOM 4531 C C . ARG A 1 545 ? -30.721 31.304 23.427 1.00 85.81 545 ARG A C 1
ATOM 4533 O O . ARG A 1 545 ? -31.494 31.619 24.325 1.00 85.81 545 ARG A O 1
ATOM 4540 N N . ALA A 1 546 ? -29.621 30.588 23.651 1.00 83.25 546 ALA A N 1
ATOM 4541 C CA . ALA A 1 546 ? -29.264 30.039 24.955 1.00 83.25 546 ALA A CA 1
ATOM 4542 C C . ALA A 1 546 ? -29.054 31.125 26.026 1.00 83.25 546 ALA A C 1
ATOM 4544 O O . ALA A 1 546 ? -29.363 30.898 27.196 1.00 83.25 546 ALA A O 1
ATOM 4545 N N . ILE A 1 547 ? -28.536 32.297 25.641 1.00 84.31 547 ILE A N 1
ATOM 4546 C CA . ILE A 1 547 ? -28.362 33.447 26.540 1.00 84.31 547 ILE A CA 1
ATOM 4547 C C . ILE A 1 547 ? -29.703 34.137 26.823 1.00 84.31 547 ILE A C 1
ATOM 4549 O O . ILE A 1 547 ? -29.949 34.516 27.967 1.00 84.31 547 ILE A O 1
ATOM 4553 N N . HIS A 1 548 ? -30.585 34.270 25.828 1.00 81.25 548 HIS A N 1
ATOM 4554 C CA . HIS A 1 548 ? -31.936 34.808 26.032 1.00 81.25 548 HIS A CA 1
ATOM 4555 C C . HIS A 1 548 ? -32.767 33.938 26.982 1.00 81.25 548 HIS A C 1
ATOM 4557 O O . HIS A 1 548 ? -33.361 34.465 27.918 1.00 81.25 548 HIS A O 1
ATOM 4563 N N . GLU A 1 549 ? -32.727 32.615 26.818 1.00 78.75 549 GLU A N 1
ATOM 4564 C CA . GLU A 1 549 ? -33.397 31.652 27.708 1.00 78.75 549 GLU A CA 1
ATOM 4565 C C . GLU A 1 549 ? -32.840 31.627 29.142 1.00 78.75 549 GLU A C 1
ATOM 4567 O O . GLU A 1 549 ? -33.423 30.984 30.005 1.00 78.75 549 GLU A O 1
ATOM 4572 N N . ARG A 1 550 ? -31.680 32.244 29.399 1.00 70.19 550 ARG A N 1
ATOM 4573 C CA . ARG A 1 550 ? -31.096 32.368 30.746 1.00 70.19 550 ARG A CA 1
ATOM 4574 C C . ARG A 1 550 ? -31.552 33.647 31.464 1.00 70.19 550 ARG A C 1
ATOM 4576 O O . ARG A 1 550 ? -31.345 33.757 32.668 1.00 70.19 550 ARG A O 1
ATOM 4583 N N . LYS A 1 551 ? -32.090 34.629 30.728 1.00 61.66 551 LYS A N 1
ATOM 4584 C CA . LYS A 1 551 ? -32.570 35.916 31.265 1.00 61.66 551 LYS A CA 1
ATOM 4585 C C . LYS A 1 551 ? -34.075 35.934 31.567 1.00 61.66 551 LYS A C 1
ATOM 4587 O O . LYS A 1 551 ? -34.518 36.869 32.228 1.00 61.66 551 LYS A O 1
ATOM 4592 N N . GLN A 1 552 ? -34.828 34.959 31.057 1.00 48.00 552 GLN A N 1
ATOM 4593 C CA . GLN A 1 552 ? -36.185 34.624 31.508 1.00 48.00 552 GLN A CA 1
ATOM 4594 C C . GLN A 1 552 ? -36.089 33.634 32.664 1.00 48.00 552 GLN A C 1
ATOM 4596 O O . GLN A 1 552 ? -36.932 33.741 33.578 1.00 48.00 552 GLN A O 1
#

Radius of gyration: 49.68 Å; chains: 1; bounding box: 101×74×138 Å

pLDDT: mean 79.94, std 12.34, range [34.75, 95.0]

Sequence (552 aa):
MEIQKRCKYCGKLFIAHTLATQYCSRQCNGKDYKRKIREKKIADYLESNPQDAPSAVSSQNSVLEAKRFLTPREAALYLGIGKSSVYRELASGLIKAVQMKGKTLIRRKDIDGLFDRTKEYQTRTGKIHEKREYYTVSQIVNKFHTTRRAVWNRCEKYGIKKVYQGRNTFYDKALVDIHFAELIAEVDMNDYYTIDQIMEKFSMSHAAVLSFVQRNDIPRITQGRKVYYSRAHIDTFKGERENVDPLYYTYKDIHEKYKLSKDQINYYVHNYNIPNHKQGRLTIVERNSFDRIIKERMSTSFLDKEVEKRKKQKKTDKVPDGYISIKQIAEQYGITEKAAQAKTREGKLEKLFIKHRNYFNANAVEQLFNRDPEKFDVPEDYITAQKIAERFKITVHHVHGRTRQAKVPRITIKHINFYELKAVEELFGHRVPVSESVEGDSIEWITGEQIEELYGLSTAARRTLVSRHKIPSKKVHETTFYSKADVEYARNPGLKDQKDYYTVEQIKEKFGLSREEVYSLVRYKNIQKKRDGRFTLFLKEDVIRAIHERKQ

Foldseek 3Di:
DWDWDAAPQPRDIATDPDPPDRHRDPVSVVVVVVVVVVVVVVVVVCVVPVVPPPDDPPPVQVVLVVDQKDFLVSVCVNVVHDSVVSVVCVVVVQFDWDDDDPTIIGGVCSVVCSVVDDDPDDPPPPPPDPPQDKDWLVRLCVVLVDDSVVVVVQCVVQVFDWDDDDPTTITGPVVSCVSSVVSPPPDDPVQWDFLVRCCVVVVDDSVRSVVVCVVQVFDWDDDDPTIITGPVSVCVVVVNDDPDDPQKDWPVRCCVPVVDDPVRVVCCCVVVVFDWDDDDPTIITGPVSSVVSCVVPVVDDDPPVVVVVVVPDDADQDDDPQKDFLVVLCVVLVHDSVVSVVQCVVLVFDWDQHPNTTIGGNVSSCVSRDDDPVPDPDPPQWAFLVVLCVVLVHDSVVSVVQCVVVVFDWDADSNTIIGGNVSSCVSRVVPPDPPDDDDDDPQDKDFLVCLCVVVVDDSVRSVCLCVVQVFDWDDDPNTIITGPVSSVCSVPPPPVCPVFWDFLVRLCVVVVDDSVRSVVLVVPFVWDWDDTPPTIITGPVSSVVSVVVVVD

Secondary structure (DSSP, 8-state):
--EEEE-TTT--EEEESSTT--SSSHHHHHHHHHHHHHHHHHHHHHHH-GGGS---GGGSHHHHTT-SEE-HHHHHHHHTS-HHHHHHHHHTTSS-EEEETTEEEEEHHHHHTTTTTPPP-------------EEEHHHHHHHTT--HHHHHHHHHHTTPPPEEETTEEEEEHHHHHHHHGGGGS---GGGEEEHHHHHHHHT--HHHHHHHHHHTT--EEEETTEEEEEHHHHHHHHTS-----TTEEEHHHHHHHH---HHHHHHHHHHTT--EEEETTEEEEEHHHHHHHHHHHHTS--HHHHHHHHTTPPP--SPPTTEEEHHHHHHHTT--HHHHHHHHHHTT--EEEETTEEEEEHHHHHHHH---GGGS---TTEEEHHHHHHHTT--HHHHHHHHHHTT--EEEETTEEEEEHHHHHHHHHTTS---S---S----EEEHHHHHHHHT--HHHHHHHHHHHT--EEEETTEEEEEHHHHHHHHSTTSTTTTTEEEHHHHHHHH---HHHHHHHHHHS---EEEETTEEEEEHHHHHHHHHHHH-